Protein AF-0000000077139529 (afdb_homodimer)

Nearest PDB structures (foldseek):
  5y2v-assembly1_C  TM=6.000E-01  e=9.049E-25  Synechocystis sp. PCC 6803 substr. Kazusa
  7d98-assembly1_P  TM=5.639E-01  e=6.437E-24  Cupriavidus necator
  3k1m-assembly1_B  TM=5.735E-01  e=4.579E-23  Acinetobacter baylyi ADP1
  7d98-assembly1_B  TM=5.880E-01  e=3.258E-22  Cupriavidus necator
  7d98-assembly1_A  TM=5.835E-01  e=2.228E-22  Cupriavidus necator

Radius of gyration: 29.94 Å; Cα contacts (8 Å, |Δi|>4): 1008; chains: 2; bounding box: 61×100×59 Å

Secondary structure (DSSP, 8-state):
--HHHHHHHHHHHHHSSHHHHHHHHT--HHHHHHHHHHHHHHHTS--EE-SSSS-EE-HHHHHHHHHHHHHHHHHHHHHHHHS------EEEEEEE-HHHHHHTHHHHHHHHHHH-TTEEEEEEE--HHHHHHHHHTTSSSEEEEESP---TTEEEEEEEEEEEEEEEETT-GGGGSSSB-HHHHHTSEEEEE-TT-HHHHHHHHHHHHH-TT---EEEEEESSHHHHHHHHHTTS-BEEEEGGG--TTEEE--BTT--EEEEEEEEEETT--HHHHHHHHHHHHHHHHHHHHHHHHHH-/--HHHHHHHHHHHHHSSHHHHHHHHT--HHHHHHHHHHHHHHHTS--EE-SSSS-EE-HHHHHHHHHHHHHHHHHHHHHHHHSS-----EEEEEEE-HHHHHHTHHHHHHHHHHH-TTEEEEEEE--HHHHHHHHHTTSSSEEEEESP---TTEEEEEEEEEEEEEEEETT-GGGGSSSB-HHHHHTSEEEEE-TT-HHHHHHHHHHHHH-TT---EEEEEESSHHHHHHHHHTTS-EEEEEGGG--TTEEE--BTT--EEEEEEEEEETT--HHHHHHHHHHHHHHHHHHHHHHHHHH-

Foldseek 3Di:
DDLVLLVLLLLLQVVFHLCVSCVVVVHDSVVSVVSQVVVCVVVVHRQWDDPDPGIDGDPVVVVVNVVSVVVNLVVCVVCCVPVPVPQLADEFEEEEEQCCVPQNVVQLVVVLCVVRVRYHYHYDYDFQVVQVVCQVVVVGFKYKHWDDDDDPQKDKAFFDKWWKFKKAFPPACQVVDPAHDPVNQQPKEEAEEAPRHPQRVQVVVVNCVVPVPRDHNYPHYHHHPVVSVVCRLVVVTIYMDIPRSDDDRMDGDDHPPDTGMITMIMMHGPPDDCSSVVVRSSSNSSSVVVVVVVVVVVVD/DDLVLLVLLLLLQVVFHLCVSCVVVVHDSVVSVVSQVVVCVVVVHRQWDDPDPGIDGDPVVVVVNVVSVVVNLVVCVVCCVPVPVPQLADEFEEEEEQCCVPQNVVQLVVVLCVVRVRYHYHYDYDFQVVQVVCQVVVVGFKYKHWDDDDDPQKDKAFFDKWWKFKKAFPPACQVVDPAHDPVNQQVKEEAEEAPRHPQRVQVVVVNCVVPVPRDHNYPHYHHHPVVSVVCRLVVVTIYMDIPRSDDDRMDGDDHPPDTGMITMIMMHGPPDDCSSVVVRSSSNVSSVVVVVVVVVVVVD

Sequence (600 aa):
MEFRQIVYFLEIANTGTFQKAATQLGLTQPALSRQIFLLEKELGVIVLERGGRSVRLTHEGEKFYQYSIRMKELWEEIQNGFAKENELKGNFSISAGGTVSAWILPQILKEILTKRKGLSLSVREGDASETKNSVLKGEVDLGILTGPIAEPSLNVIEFLSDQIYPVATKDHPIFLKKKIRIEDLKKQSVVFFHPGSALRKAVEKKIKSFSKEFGPNITMELRSVESVIKSLEAGLGIGFLSKYSMNQKLQKINFEDWNVERKFYLCYRKKSGPGLTMLAEEILRSTELWKSKKENSSLSMEFRQIVYFLEIANTGTFQKAATQLGLTQPALSRQIFLLEKELGVIVLERGGRSVRLTHEGEKFYQYSIRMKELWEEIQNGFAKENELKGNFSISAGGTVSAWILPQILKEILTKRKGLSLSVREGDASETKNSVLKGEVDLGILTGPIAEPSLNVIEFLSDQIYPVATKDHPIFLKKKIRIEDLKKQSVVFFHPGSALRKAVEKKIKSFSKEFGPNITMELRSVESVIKSLEAGLGIGFLSKYSMNQKLQKINFEDWNVERKFYLCYRKKSGPGLTMLAEEILRSTELWKSKKENSSLS

Structure (mmCIF, N/CA/C/O backbone):
data_AF-0000000077139529-model_v1
#
loop_
_entity.id
_entity.type
_entity.pdbx_description
1 polymer 'Putative transcriptional regulator, LysR family'
#
loop_
_atom_site.group_PDB
_atom_site.id
_atom_site.type_symbol
_atom_site.label_atom_id
_atom_site.label_alt_id
_atom_site.label_comp_id
_atom_site.label_asym_id
_atom_site.label_entity_id
_atom_site.label_seq_id
_atom_site.pdbx_PDB_ins_code
_atom_site.Cartn_x
_atom_site.Cartn_y
_atom_site.Cartn_z
_atom_site.occupancy
_atom_site.B_iso_or_equiv
_atom_site.auth_seq_id
_atom_site.auth_comp_id
_atom_site.auth_asym_id
_atom_site.auth_atom_id
_atom_site.pdbx_PDB_model_num
ATOM 1 N N . MET A 1 1 ? 6.742 40.188 27.344 1 61.09 1 MET A N 1
ATOM 2 C CA . MET A 1 1 ? 6.754 39.594 26.016 1 61.09 1 MET A CA 1
ATOM 3 C C . MET A 1 1 ? 5.34 39.469 25.453 1 61.09 1 MET A C 1
ATOM 5 O O . MET A 1 1 ? 4.418 39.094 26.172 1 61.09 1 MET A O 1
ATOM 9 N N . GLU A 1 2 ? 5.109 40.094 24.328 1 71.38 2 GLU A N 1
ATOM 10 C CA . GLU A 1 2 ? 3.82 40.062 23.641 1 71.38 2 GLU A CA 1
ATOM 11 C C . GLU A 1 2 ? 3.816 39.062 22.516 1 71.38 2 GLU A C 1
ATOM 13 O O . GLU A 1 2 ? 4.828 38.875 21.844 1 71.38 2 GLU A O 1
ATOM 18 N N . PHE A 1 3 ? 2.68 38.438 22.359 1 75 3 PHE A N 1
ATOM 19 C CA . PHE A 1 3 ? 2.566 37.375 21.359 1 75 3 PHE A CA 1
ATOM 20 C C . PHE A 1 3 ? 2.928 37.906 19.969 1 75 3 PHE A C 1
ATOM 22 O O . PHE A 1 3 ? 3.529 37.188 19.172 1 75 3 PHE A O 1
ATOM 29 N N . ARG A 1 4 ? 2.57 39.125 19.656 1 79.19 4 ARG A N 1
ATOM 30 C CA . ARG A 1 4 ? 2.887 39.688 18.344 1 79.19 4 ARG A CA 1
ATOM 31 C C . ARG A 1 4 ? 4.391 39.656 18.094 1 79.19 4 ARG A C 1
ATOM 33 O O . ARG A 1 4 ? 4.836 39.531 16.953 1 79.19 4 ARG A O 1
ATOM 40 N N . GLN A 1 5 ? 5.195 39.812 19.125 1 83.5 5 GLN A N 1
ATOM 41 C CA . GLN A 1 5 ? 6.648 39.812 18.984 1 83.5 5 GLN A CA 1
ATOM 42 C C . GLN A 1 5 ? 7.172 38.469 18.562 1 83.5 5 GLN A C 1
ATOM 44 O O . GLN A 1 5 ? 8.156 38.375 17.828 1 83.5 5 GLN A O 1
ATOM 49 N N . ILE A 1 6 ? 6.527 37.438 19.047 1 83.56 6 ILE A N 1
ATOM 50 C CA . ILE A 1 6 ? 6.859 36.062 18.641 1 83.56 6 ILE A CA 1
ATOM 51 C C . ILE A 1 6 ? 6.609 35.906 17.141 1 83.56 6 ILE A C 1
ATOM 53 O O . ILE A 1 6 ? 7.441 35.344 16.422 1 83.56 6 ILE A O 1
ATOM 57 N N . VAL A 1 7 ? 5.523 36.406 16.688 1 83.94 7 VAL A N 1
ATOM 58 C CA . VAL A 1 7 ? 5.156 36.344 15.273 1 83.94 7 VAL A CA 1
ATOM 59 C C . VAL A 1 7 ? 6.16 37.156 14.445 1 83.94 7 VAL A C 1
ATOM 61 O O . VAL A 1 7 ? 6.586 36.688 13.375 1 83.94 7 VAL A O 1
ATOM 64 N N . TYR A 1 8 ? 6.527 38.312 14.906 1 88.25 8 TYR A N 1
ATOM 65 C CA . TYR A 1 8 ? 7.508 39.156 14.227 1 88.25 8 TYR A CA 1
ATOM 66 C C . TYR A 1 8 ? 8.844 38.438 14.094 1 88.25 8 TYR A C 1
ATOM 68 O O . TYR A 1 8 ? 9.453 38.438 13.023 1 88.25 8 TYR A O 1
ATOM 76 N N . PHE A 1 9 ? 9.266 37.844 15.203 1 91 9 PHE A N 1
ATOM 77 C CA . PHE A 1 9 ? 10.516 37.094 15.234 1 91 9 PHE A CA 1
ATOM 78 C C . PHE A 1 9 ? 10.5 35.969 14.211 1 91 9 PHE A C 1
ATOM 80 O O . PHE A 1 9 ? 11.445 35.812 13.438 1 91 9 PHE A O 1
ATOM 87 N N . LEU A 1 10 ? 9.43 35.25 14.234 1 88.25 10 LEU A N 1
ATOM 88 C CA . LEU A 1 10 ? 9.305 34.125 13.32 1 88.25 10 LEU A CA 1
ATOM 89 C C . LEU A 1 10 ? 9.312 34.594 11.867 1 88.25 10 LEU A C 1
ATOM 91 O O . LEU A 1 10 ? 9.914 33.938 11.008 1 88.25 10 LEU A O 1
ATOM 95 N N . GLU A 1 11 ? 8.664 35.625 11.523 1 87.06 11 GLU A N 1
ATOM 96 C CA . GLU A 1 11 ? 8.617 36.188 10.164 1 87.06 11 GLU A CA 1
ATOM 97 C C . GLU A 1 11 ? 10 36.625 9.695 1 87.06 11 GLU A C 1
ATOM 99 O O . GLU A 1 11 ? 10.383 36.375 8.547 1 87.06 11 GLU A O 1
ATOM 104 N N . ILE A 1 12 ? 10.711 37.156 10.555 1 91.38 12 ILE A N 1
ATOM 105 C CA . ILE A 1 12 ? 12.062 37.594 10.219 1 91.38 12 ILE A CA 1
ATOM 106 C C . ILE A 1 12 ? 12.938 36.344 9.961 1 91.38 12 ILE A C 1
ATOM 108 O O . ILE A 1 12 ? 13.703 36.312 9 1 91.38 12 ILE A O 1
ATOM 112 N N . ALA A 1 13 ? 12.734 35.406 10.812 1 88.19 13 ALA A N 1
ATOM 113 C CA . ALA A 1 13 ? 13.508 34.156 10.656 1 88.19 13 ALA A CA 1
ATOM 114 C C . ALA A 1 13 ? 13.195 33.469 9.336 1 88.19 13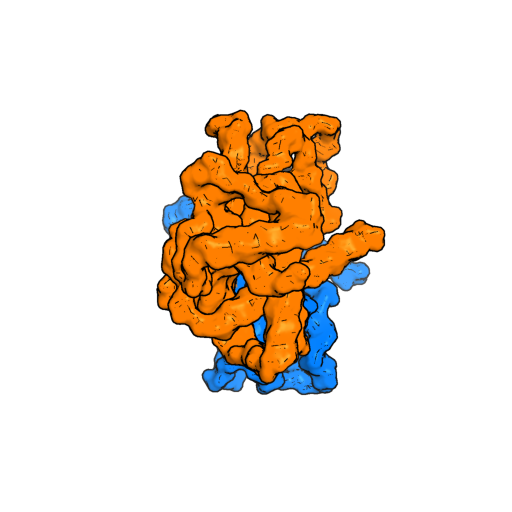 ALA A C 1
ATOM 116 O O . ALA A 1 13 ? 14.086 32.938 8.688 1 88.19 13 ALA A O 1
ATOM 117 N N . ASN A 1 14 ? 12.016 33.594 8.977 1 84.12 14 ASN A N 1
ATOM 118 C CA . ASN A 1 14 ? 11.531 32.906 7.773 1 84.12 14 ASN A CA 1
ATOM 119 C C . ASN A 1 14 ? 11.953 33.688 6.516 1 84.12 14 ASN A C 1
ATOM 121 O O . ASN A 1 14 ? 12.336 33.062 5.516 1 84.12 14 ASN A O 1
ATOM 125 N N . THR A 1 15 ? 11.867 34.938 6.539 1 83.69 15 THR A N 1
ATOM 126 C CA . THR A 1 15 ? 12.117 35.781 5.367 1 83.69 15 THR A CA 1
ATOM 127 C C . THR A 1 15 ? 13.602 36.094 5.238 1 83.69 15 THR A C 1
ATOM 129 O O . THR A 1 15 ? 14.078 36.438 4.152 1 83.69 15 THR A O 1
ATOM 132 N N . GLY A 1 16 ? 14.203 36.094 6.355 1 87.69 16 GLY A N 1
ATOM 133 C CA . GLY A 1 16 ? 15.648 36.25 6.359 1 87.69 16 GLY A CA 1
ATOM 134 C C . GLY A 1 16 ? 16.078 37.719 6.43 1 87.69 16 GLY A C 1
ATOM 135 O O . GLY A 1 16 ? 17.266 38 6.535 1 87.69 16 GLY A O 1
ATOM 136 N N . THR A 1 17 ? 15.148 38.688 6.184 1 88.62 17 THR A N 1
ATOM 137 C CA . THR A 1 17 ? 15.492 40.094 6.293 1 88.62 17 THR A CA 1
ATOM 138 C C . THR A 1 17 ? 14.406 40.875 7.035 1 88.62 17 THR A C 1
ATOM 140 O O . THR A 1 17 ? 13.234 40.469 6.996 1 88.62 17 THR A O 1
ATOM 143 N N . PHE A 1 18 ? 14.781 41.969 7.707 1 90.88 18 PHE A N 1
ATOM 144 C CA . PHE A 1 18 ? 13.836 42.812 8.422 1 90.88 18 PHE A CA 1
ATOM 145 C C . PHE A 1 18 ? 12.891 43.5 7.445 1 90.88 18 PHE A C 1
ATOM 147 O O . PHE A 1 18 ? 11.703 43.656 7.719 1 90.88 18 PHE A O 1
ATOM 154 N N . GLN A 1 19 ? 13.492 43.875 6.297 1 89.25 19 GLN A N 1
ATOM 155 C CA . GLN A 1 19 ? 12.695 44.625 5.32 1 89.25 19 GLN A CA 1
ATOM 156 C C . GLN A 1 19 ? 11.562 43.75 4.77 1 89.25 19 GLN A C 1
ATOM 158 O O . GLN A 1 19 ? 10.414 44.188 4.727 1 89.25 19 GLN A O 1
ATOM 163 N N . LYS A 1 20 ? 11.883 42.625 4.395 1 88.62 20 LYS A N 1
ATOM 164 C CA . LYS A 1 20 ? 10.883 41.719 3.834 1 88.62 20 LYS A CA 1
ATOM 165 C C . LYS A 1 20 ? 9.844 41.344 4.879 1 88.62 20 LYS A C 1
ATOM 167 O O . LYS A 1 20 ? 8.648 41.312 4.582 1 88.62 20 LYS A O 1
ATOM 172 N N . ALA A 1 21 ? 10.32 41.062 6.012 1 90.31 21 ALA A N 1
ATOM 173 C CA . ALA A 1 21 ? 9.406 40.719 7.098 1 90.31 21 ALA A CA 1
ATOM 174 C C . ALA A 1 21 ? 8.461 41.875 7.414 1 90.31 21 ALA A C 1
ATOM 176 O O . ALA A 1 21 ? 7.258 41.656 7.594 1 90.31 21 ALA A O 1
ATOM 177 N N . ALA A 1 22 ? 8.961 43.031 7.453 1 91.44 22 ALA A N 1
ATOM 178 C CA . ALA A 1 22 ? 8.148 44.188 7.742 1 91.44 22 ALA A CA 1
ATOM 179 C C . ALA A 1 22 ? 7.07 44.406 6.684 1 91.44 22 ALA A C 1
ATOM 181 O O . ALA A 1 22 ? 5.906 44.656 7.008 1 91.44 22 ALA A O 1
ATOM 182 N N . THR A 1 23 ? 7.48 44.188 5.477 1 84.06 23 THR A N 1
ATOM 183 C CA . THR A 1 23 ? 6.543 44.344 4.367 1 84.06 23 THR A CA 1
ATOM 184 C C . THR A 1 23 ? 5.43 43.281 4.477 1 84.06 23 THR A C 1
ATOM 186 O O . THR A 1 23 ? 4.25 43.625 4.336 1 84.06 23 THR A O 1
ATOM 189 N N . GLN A 1 24 ? 5.793 42.156 4.902 1 83.31 24 GLN A N 1
ATOM 190 C CA . GLN A 1 24 ? 4.832 41.062 4.984 1 83.31 24 GLN A CA 1
ATOM 191 C C . GLN A 1 24 ? 3.879 41.25 6.164 1 83.31 24 GLN A C 1
ATOM 193 O O . GLN A 1 24 ? 2.711 40.875 6.09 1 83.31 24 GLN A O 1
ATOM 198 N N . LEU A 1 25 ? 4.32 41.906 7.074 1 82.75 25 LEU A N 1
ATOM 199 C CA . LEU A 1 25 ? 3.559 42.062 8.305 1 82.75 25 LEU A CA 1
ATOM 200 C C . LEU A 1 25 ? 2.812 43.406 8.305 1 82.75 25 LEU A C 1
ATOM 202 O O . LEU A 1 25 ? 2.039 43.688 9.219 1 82.75 25 LEU A O 1
ATOM 206 N N . GLY A 1 26 ? 3.074 44.219 7.262 1 85.06 26 GLY A N 1
ATOM 207 C CA . GLY A 1 26 ? 2.438 45.5 7.168 1 85.06 26 GLY A CA 1
ATOM 208 C C . GLY A 1 26 ? 2.979 46.5 8.172 1 85.06 26 GLY A C 1
ATOM 209 O O . GLY A 1 26 ? 2.232 47.344 8.688 1 85.06 26 GLY A O 1
ATOM 210 N N . LEU A 1 27 ? 4.172 46.312 8.453 1 87.44 27 LEU A N 1
ATOM 211 C CA . LEU A 1 27 ? 4.832 47.188 9.406 1 87.44 27 LEU A CA 1
ATOM 212 C C . LEU A 1 27 ? 5.992 47.938 8.75 1 87.44 27 LEU A C 1
ATOM 214 O O . LEU A 1 27 ? 6.457 47.531 7.68 1 87.44 27 LEU A O 1
ATOM 218 N N . THR A 1 28 ? 6.375 49.094 9.328 1 87.19 28 THR A N 1
ATOM 219 C CA . THR A 1 28 ? 7.633 49.719 8.945 1 87.19 28 THR A CA 1
ATOM 220 C C . THR A 1 28 ? 8.82 48.969 9.562 1 87.19 28 THR A C 1
ATOM 222 O O . THR A 1 28 ? 8.688 48.375 10.633 1 87.19 28 THR A O 1
ATOM 225 N N . GLN A 1 29 ? 9.844 48.969 8.828 1 89.69 29 GLN A N 1
ATOM 226 C CA . GLN A 1 29 ? 11.031 48.25 9.289 1 89.69 29 GLN A CA 1
ATOM 227 C C . GLN A 1 29 ? 11.484 48.781 10.648 1 89.69 29 GLN A C 1
ATOM 229 O O . GLN A 1 29 ? 11.828 48 11.539 1 89.69 29 GLN A O 1
ATOM 234 N N . PRO A 1 30 ? 11.5 50.156 10.984 1 91 30 PRO A N 1
ATOM 235 C CA . PRO A 1 30 ? 11.898 50.625 12.32 1 91 30 PRO A CA 1
ATOM 236 C C . PRO A 1 30 ? 10.969 50.094 13.422 1 91 30 PRO A C 1
ATOM 238 O O . PRO A 1 30 ? 11.438 49.75 14.508 1 91 30 PRO A O 1
ATOM 241 N N . ALA A 1 31 ? 9.68 50 13.102 1 87.12 31 ALA A N 1
ATOM 242 C CA . ALA A 1 31 ? 8.711 49.5 14.07 1 87.12 31 ALA A CA 1
ATOM 243 C C . ALA A 1 31 ? 8.977 48.031 14.391 1 87.12 31 ALA A C 1
ATOM 245 O O . ALA A 1 31 ? 8.953 47.625 15.555 1 87.12 31 ALA A O 1
ATOM 246 N N . LEU A 1 32 ? 9.289 47.312 13.375 1 92.38 32 LEU A N 1
ATOM 247 C CA . LEU A 1 32 ? 9.586 45.875 13.555 1 92.38 32 LEU A CA 1
ATOM 248 C C . LEU A 1 32 ? 10.883 45.688 14.328 1 92.38 32 LEU A C 1
ATOM 250 O O . LEU A 1 32 ? 10.961 44.875 15.234 1 92.38 32 LEU A O 1
ATOM 254 N N . SER A 1 33 ? 11.836 46.469 14.023 1 90.44 33 SER A N 1
ATOM 255 C CA . SER A 1 33 ? 13.133 46.406 14.695 1 90.44 33 SER A CA 1
ATOM 256 C C . SER A 1 33 ? 13 46.719 16.172 1 90.44 33 SER A C 1
ATOM 258 O O . SER A 1 33 ? 13.617 46.062 17.016 1 90.44 33 SER A O 1
ATOM 260 N N . ARG A 1 34 ? 12.188 47.719 16.453 1 90.31 34 ARG A N 1
ATOM 261 C CA . ARG A 1 34 ? 11.961 48.094 17.844 1 90.31 34 ARG A CA 1
ATOM 262 C C . ARG A 1 34 ? 11.305 46.969 18.625 1 90.31 34 ARG A C 1
ATOM 264 O O . ARG A 1 34 ? 11.672 46.688 19.766 1 90.31 34 ARG A O 1
ATOM 271 N N . GLN A 1 35 ? 10.367 46.312 18 1 89.19 35 GLN A N 1
ATOM 272 C CA . GLN A 1 35 ? 9.664 45.219 18.656 1 89.19 35 GLN A CA 1
ATOM 273 C C . GLN A 1 35 ? 10.609 44.062 18.969 1 89.19 35 GLN A C 1
ATOM 275 O O . GLN A 1 35 ? 10.523 43.469 20.031 1 89.19 35 GLN A O 1
ATOM 280 N N . ILE A 1 36 ? 11.508 43.844 18.078 1 92 36 ILE A N 1
ATOM 281 C CA . ILE A 1 36 ? 12.477 42.781 18.266 1 92 36 ILE A CA 1
ATOM 282 C C . ILE A 1 36 ? 13.469 43.156 19.359 1 92 36 ILE A C 1
ATOM 284 O O . ILE A 1 36 ? 13.844 42.344 20.188 1 92 36 ILE A O 1
ATOM 288 N N . PHE A 1 37 ? 13.836 44.375 19.375 1 90.38 37 PHE A N 1
ATOM 289 C CA . PHE A 1 37 ? 14.719 44.906 20.422 1 90.38 37 PHE A CA 1
ATOM 290 C C . PHE A 1 37 ? 14.086 44.719 21.797 1 90.38 37 PHE A C 1
ATOM 292 O O . PHE A 1 37 ? 14.742 44.281 22.734 1 90.38 37 PHE A O 1
ATOM 299 N N . LEU A 1 38 ? 12.836 45.094 21.875 1 83.94 38 LEU A N 1
ATOM 300 C CA . LEU A 1 38 ? 12.117 44.969 23.141 1 83.94 38 LEU A CA 1
ATOM 301 C C . LEU A 1 38 ? 12.023 43.5 23.547 1 83.94 38 LEU A C 1
ATOM 303 O O . LEU A 1 38 ? 12.156 43.156 24.734 1 83.94 38 LEU A O 1
ATOM 307 N N . LEU A 1 39 ? 11.789 42.656 22.594 1 87.94 39 LEU A N 1
ATOM 308 C CA . LEU A 1 39 ? 11.734 41.219 22.844 1 87.94 39 LEU A CA 1
ATOM 309 C C . LEU A 1 39 ? 13.062 40.688 23.391 1 87.94 39 LEU A C 1
ATOM 311 O O . LEU A 1 39 ? 13.094 39.969 24.391 1 87.94 39 LEU A O 1
ATOM 315 N N . GLU A 1 40 ? 14.148 41.094 22.812 1 90.62 40 GLU A N 1
ATOM 316 C CA . GLU A 1 40 ? 15.484 40.688 23.234 1 90.62 40 GLU A CA 1
ATOM 317 C C . GLU A 1 40 ? 15.836 41.219 24.609 1 90.62 40 GLU A C 1
ATOM 319 O O . GLU A 1 40 ? 16.453 40.531 25.422 1 90.62 40 GLU A O 1
ATOM 324 N N . LYS A 1 41 ? 15.414 42.438 24.859 1 87.56 41 LYS A N 1
ATOM 325 C CA . LYS A 1 41 ? 15.641 43.031 26.172 1 87.56 41 LYS A CA 1
ATOM 326 C C . LYS A 1 41 ? 14.922 42.281 27.266 1 87.56 41 LYS A C 1
ATOM 328 O O . LYS A 1 41 ? 15.492 42.031 28.344 1 87.56 41 LYS A O 1
ATOM 333 N N . GLU A 1 42 ? 13.695 41.875 26.969 1 82.5 42 GLU A N 1
ATOM 334 C CA . GLU A 1 42 ? 12.914 41.125 27.953 1 82.5 42 GLU A CA 1
ATOM 335 C C . GLU A 1 42 ? 13.5 39.75 28.188 1 82.5 42 GLU A C 1
ATOM 337 O O . GLU A 1 42 ? 13.539 39.281 29.328 1 82.5 42 GLU A O 1
ATOM 342 N N . LEU A 1 43 ? 13.977 39.125 27.094 1 83.62 43 LEU A N 1
ATOM 343 C CA . LEU A 1 43 ? 14.547 37.812 27.156 1 83.62 43 LEU A CA 1
ATOM 344 C C . LEU A 1 43 ? 15.945 37.844 27.75 1 83.62 43 LEU A C 1
ATOM 346 O O . LEU A 1 43 ? 16.438 36.812 28.266 1 83.62 43 LEU A O 1
ATOM 350 N N . GLY A 1 44 ? 16.547 38.969 27.688 1 86.88 44 GLY A N 1
ATOM 351 C CA . GLY A 1 44 ? 17.891 39.156 28.203 1 86.88 44 GLY A CA 1
ATOM 352 C C . GLY A 1 44 ? 18.953 38.562 27.297 1 86.88 44 GLY A C 1
ATOM 353 O O . GLY A 1 44 ? 20.109 38.344 27.719 1 86.88 44 GLY A O 1
ATOM 354 N N . VAL A 1 45 ? 18.562 38.094 26.125 1 87.5 45 VAL A N 1
ATOM 355 C CA . VAL A 1 45 ? 19.484 37.531 25.156 1 87.5 45 VAL A CA 1
ATOM 356 C C . VAL A 1 45 ? 19.188 38.094 23.766 1 87.5 45 VAL A C 1
ATOM 358 O O . VAL A 1 45 ? 18.078 38.594 23.516 1 87.5 45 VAL A O 1
ATOM 361 N N . ILE A 1 46 ? 20.203 38.094 22.922 1 90 46 ILE A N 1
ATOM 362 C CA . ILE A 1 46 ? 20.047 38.438 21.516 1 90 46 ILE A CA 1
ATOM 363 C C . ILE A 1 46 ? 19.672 37.188 20.703 1 90 46 ILE A C 1
ATOM 365 O O . ILE A 1 46 ? 20.312 36.156 20.812 1 90 46 ILE A O 1
ATOM 369 N N . VAL A 1 47 ? 18.531 37.375 19.984 1 92.31 47 VAL A N 1
ATOM 370 C CA . VAL A 1 47 ? 18.031 36.188 19.297 1 92.31 47 VAL A CA 1
ATOM 371 C C . VAL A 1 47 ? 18.312 36.312 17.797 1 92.31 47 VAL A C 1
ATOM 373 O O . VAL A 1 47 ? 18.281 35.312 17.062 1 92.31 47 VAL A O 1
ATOM 376 N N . LEU A 1 48 ? 18.641 37.438 17.188 1 91.5 48 LEU A N 1
ATOM 377 C CA . LEU A 1 48 ? 18.906 37.656 15.766 1 91.5 48 LEU A CA 1
ATOM 378 C C . LEU A 1 48 ? 20.266 38.344 15.578 1 91.5 48 LEU A C 1
ATOM 380 O O . LEU A 1 48 ? 20.578 39.312 16.281 1 91.5 48 LEU A O 1
ATOM 384 N N . GLU A 1 49 ? 21.109 37.75 14.75 1 87.25 49 GLU A N 1
ATOM 385 C CA . GLU A 1 49 ? 22.359 38.406 14.344 1 87.25 49 GLU A CA 1
ATOM 386 C C . GLU A 1 49 ? 22.125 39.344 13.164 1 87.25 49 GLU A C 1
ATOM 388 O O . GLU A 1 49 ? 21.641 38.938 12.117 1 87.25 49 GLU A O 1
ATOM 393 N N . ARG A 1 50 ? 22.328 40.656 13.188 1 78.94 50 ARG A N 1
ATOM 394 C CA . ARG A 1 50 ? 21.969 41.688 12.219 1 78.94 50 ARG A CA 1
ATOM 395 C C . ARG A 1 50 ? 23.172 42.094 11.375 1 78.94 50 ARG A C 1
ATOM 397 O O . ARG A 1 50 ? 23.047 42.906 10.453 1 78.94 50 ARG A O 1
ATOM 404 N N . GLY A 1 51 ? 24.328 41.5 11.242 1 68.94 51 GLY A N 1
ATOM 405 C CA . GLY A 1 51 ? 25.562 42.062 10.727 1 68.94 51 GLY A CA 1
ATOM 406 C C . GLY A 1 51 ? 25.594 42.156 9.211 1 68.94 51 GLY A C 1
ATOM 407 O O . GLY A 1 51 ? 26.406 42.875 8.641 1 68.94 51 GLY A O 1
ATOM 408 N N . GLY A 1 52 ? 24.688 41.5 8.328 1 62.31 52 GLY A N 1
ATOM 409 C CA . GLY A 1 52 ? 24.797 41.531 6.879 1 62.31 52 GLY A CA 1
ATOM 410 C C . GLY A 1 52 ? 23.453 41.688 6.184 1 62.31 52 GLY A C 1
ATOM 411 O O . GLY A 1 52 ? 22.516 42.25 6.766 1 62.31 52 GLY A O 1
ATOM 412 N N . ARG A 1 53 ? 23.344 41.375 4.863 1 66 53 ARG A N 1
ATOM 413 C CA . ARG A 1 53 ? 22.172 41.5 3.998 1 66 53 ARG A CA 1
ATOM 414 C C . ARG A 1 53 ? 21.062 40.562 4.465 1 66 53 ARG A C 1
ATOM 416 O O . ARG A 1 53 ? 19.906 40.719 4.062 1 66 53 ARG A O 1
ATOM 423 N N . SER A 1 54 ? 21.438 39.625 5.34 1 78.94 54 SER A N 1
ATOM 424 C CA . SER A 1 54 ? 20.453 38.656 5.789 1 78.94 54 SER A CA 1
ATOM 425 C C . SER A 1 54 ? 20.5 38.5 7.305 1 78.94 54 SER A C 1
ATOM 427 O O . SER A 1 54 ? 21.516 38.75 7.934 1 78.94 54 SER A O 1
ATOM 429 N N . VAL A 1 55 ? 19.438 38.281 7.922 1 85.94 55 VAL A N 1
ATOM 430 C CA . VAL A 1 55 ? 19.312 38.031 9.359 1 85.94 55 VAL A CA 1
ATOM 431 C C . VAL A 1 55 ? 19.469 36.531 9.641 1 85.94 55 VAL A C 1
ATOM 433 O O . VAL A 1 55 ? 18.891 35.719 8.945 1 85.94 55 VAL A O 1
ATOM 436 N N . ARG A 1 56 ? 20.391 36.25 10.648 1 86.56 56 ARG A N 1
ATOM 437 C CA . ARG A 1 56 ? 20.578 34.875 11.078 1 86.56 56 ARG A CA 1
ATOM 438 C C . ARG A 1 56 ? 20.203 34.688 12.547 1 86.56 56 ARG A C 1
ATOM 440 O O . ARG A 1 56 ? 20.312 35.625 13.336 1 86.56 56 ARG A O 1
ATOM 447 N N . LEU A 1 57 ? 19.75 33.531 12.875 1 89.44 57 LEU A N 1
ATOM 448 C CA . LEU A 1 57 ? 19.438 33.219 14.266 1 89.44 57 LEU A CA 1
ATOM 449 C C . LEU A 1 57 ? 20.703 33 15.078 1 89.44 57 LEU A C 1
ATOM 451 O O . LEU A 1 57 ? 21.672 32.406 14.586 1 89.44 57 LEU A O 1
ATOM 455 N N . THR A 1 58 ? 20.828 33.562 16.344 1 89.25 58 THR A N 1
ATOM 456 C CA . THR A 1 58 ? 21.859 33.188 17.312 1 89.25 58 THR A CA 1
ATOM 457 C C . THR A 1 58 ? 21.578 31.797 17.875 1 89.25 58 THR A C 1
ATOM 459 O O . THR A 1 58 ? 20.562 31.172 17.547 1 89.25 58 THR A O 1
ATOM 462 N N . HIS A 1 59 ? 22.516 31.328 18.641 1 86.06 59 HIS A N 1
ATOM 463 C CA . HIS A 1 59 ? 22.281 30.062 19.328 1 86.06 59 HIS A CA 1
ATOM 464 C C . HIS A 1 59 ? 21.031 30.125 20.188 1 86.06 59 HIS A C 1
ATOM 466 O O . HIS A 1 59 ? 20.203 29.203 20.156 1 86.06 59 HIS A O 1
ATOM 472 N N . GLU A 1 60 ? 20.922 31.172 20.922 1 84.75 60 GLU A N 1
ATOM 473 C CA . GLU A 1 60 ? 19.734 31.406 21.719 1 84.75 60 GLU A CA 1
ATOM 474 C C . GLU A 1 60 ? 18.5 31.625 20.844 1 84.75 60 GLU A C 1
ATOM 476 O O . GLU A 1 60 ? 17.391 31.281 21.219 1 84.75 60 GLU A O 1
ATOM 481 N N . GLY A 1 61 ? 18.781 32.188 19.672 1 89.19 61 GLY A N 1
ATOM 482 C CA . GLY A 1 61 ? 17.703 32.406 18.703 1 89.19 61 GLY A CA 1
ATOM 483 C C . GLY A 1 61 ? 17.109 31.109 18.188 1 89.19 61 GLY A C 1
ATOM 484 O O . GLY A 1 61 ? 15.898 31 18.016 1 89.19 61 GLY A O 1
ATOM 485 N N . GLU A 1 62 ? 17.922 30.141 18.031 1 84.19 62 GLU A N 1
ATOM 486 C CA . GLU A 1 62 ? 17.453 28.844 17.578 1 84.19 62 GLU A CA 1
ATOM 487 C C . GLU A 1 62 ? 16.562 28.172 18.625 1 84.19 62 GLU A C 1
ATOM 489 O O . GLU A 1 62 ? 15.539 27.578 18.281 1 84.19 62 GLU A O 1
ATOM 494 N N . LYS A 1 63 ? 17.031 28.312 19.844 1 80.75 63 LYS A N 1
ATOM 495 C CA . LYS A 1 63 ? 16.219 27.797 20.922 1 80.75 63 LYS A CA 1
ATOM 496 C C . LYS A 1 63 ? 14.875 28.516 21 1 80.75 63 LYS A C 1
ATOM 498 O O . LYS A 1 63 ? 13.828 27.875 21.109 1 80.75 63 LYS A O 1
ATOM 503 N N . PHE A 1 64 ? 14.984 29.828 20.969 1 84.38 64 PHE A N 1
ATOM 504 C CA . PHE A 1 64 ? 13.766 30.625 21.047 1 84.38 64 PHE A CA 1
ATOM 505 C C . PHE A 1 64 ? 12.867 30.359 19.844 1 84.38 64 PHE A C 1
ATOM 507 O O . PHE A 1 64 ? 11.641 30.344 19.969 1 84.38 64 PHE A O 1
ATOM 514 N N . TYR A 1 65 ? 13.531 30.078 18.703 1 83.12 65 TYR A N 1
ATOM 515 C CA . TYR A 1 65 ? 12.766 29.734 17.516 1 83.12 65 TYR A CA 1
ATOM 516 C C . TYR A 1 65 ? 11.898 28.5 17.75 1 83.12 65 TYR A C 1
ATOM 518 O O . TYR A 1 65 ? 10.703 28.516 17.438 1 83.12 65 TYR A O 1
ATOM 526 N N . GLN A 1 66 ? 12.406 27.594 18.391 1 78.44 66 GLN A N 1
ATOM 527 C CA . GLN A 1 66 ? 11.664 26.375 18.688 1 78.44 66 GLN A CA 1
ATOM 528 C C . GLN A 1 66 ? 10.516 26.656 19.672 1 78.44 66 GLN A C 1
ATOM 530 O O . GLN A 1 66 ? 9.398 26.172 19.469 1 78.44 66 GLN A O 1
ATOM 535 N N . TYR A 1 67 ? 10.859 27.422 20.656 1 76.81 67 TYR A N 1
ATOM 536 C CA . TYR A 1 67 ? 9.828 27.797 21.609 1 76.81 67 TYR A CA 1
ATOM 537 C C . TYR A 1 67 ? 8.766 28.672 20.938 1 76.81 67 TYR A C 1
ATOM 539 O O . TYR A 1 67 ? 7.578 28.531 21.234 1 76.81 67 TYR A O 1
ATOM 547 N N . SER A 1 68 ? 9.25 29.562 20.109 1 79.88 68 SER A N 1
ATOM 548 C CA . SER A 1 68 ? 8.336 30.5 19.453 1 79.88 68 SER A CA 1
ATOM 549 C C . SER A 1 68 ? 7.344 29.75 18.562 1 79.88 68 SER A C 1
ATOM 551 O O . SER A 1 68 ? 6.16 30.094 18.531 1 79.88 68 SER A O 1
ATOM 553 N N . ILE A 1 69 ? 7.836 28.766 17.969 1 77 69 ILE A N 1
ATOM 554 C CA . ILE A 1 69 ? 6.961 27.953 17.141 1 77 69 ILE A CA 1
ATOM 555 C C . ILE A 1 69 ? 5.891 27.297 18.016 1 77 69 ILE A C 1
ATOM 557 O O . ILE A 1 69 ? 4.703 27.328 17.672 1 77 69 ILE A O 1
ATOM 561 N N . ARG A 1 70 ? 6.227 26.812 19.125 1 71.12 70 ARG A N 1
ATOM 562 C CA . ARG A 1 70 ? 5.305 26.156 20.047 1 71.12 70 ARG A CA 1
ATOM 563 C C . ARG A 1 70 ? 4.312 27.156 20.641 1 71.12 70 ARG A C 1
ATOM 565 O O . ARG A 1 70 ? 3.127 26.859 20.781 1 71.12 70 ARG A O 1
ATOM 572 N N . MET A 1 71 ? 4.809 28.312 21.016 1 67.44 71 MET A N 1
ATOM 573 C CA . MET A 1 71 ? 3.959 29.359 21.578 1 67.44 71 MET A CA 1
ATOM 574 C C . MET A 1 71 ? 2.945 29.859 20.562 1 67.44 71 MET A C 1
ATOM 576 O O . MET A 1 71 ? 1.78 30.078 20.891 1 67.44 71 MET A O 1
ATOM 580 N N . LYS A 1 72 ? 3.438 30.094 19.438 1 70.81 72 LYS A N 1
ATOM 581 C CA . LYS A 1 72 ? 2.506 30.516 18.391 1 70.81 72 LYS A CA 1
ATOM 582 C C . LYS A 1 72 ? 1.417 29.469 18.172 1 70.81 72 LYS A C 1
ATOM 584 O O . LYS A 1 72 ? 0.24 29.812 18.047 1 70.81 72 LYS A O 1
ATOM 589 N N . GLU A 1 73 ? 1.814 28.297 18.328 1 63.75 73 GLU A N 1
ATOM 590 C CA . GLU A 1 73 ? 0.872 27.188 18.188 1 63.75 73 GLU A CA 1
ATOM 591 C C . GLU A 1 73 ? -0.142 27.188 19.328 1 63.75 73 GLU A C 1
ATOM 593 O O . GLU A 1 73 ? -1.34 27 19.094 1 63.75 73 GLU A O 1
ATOM 598 N N . LEU A 1 74 ? 0.337 27.422 20.484 1 57.97 74 LEU A N 1
ATOM 599 C CA . LEU A 1 74 ? -0.522 27.484 21.656 1 57.97 74 LEU A CA 1
ATOM 600 C C . LEU A 1 74 ? -1.452 28.688 21.594 1 57.97 74 LEU A C 1
ATOM 602 O O . LEU A 1 74 ? -2.631 28.594 21.938 1 57.97 74 LEU A O 1
ATOM 606 N N . TRP A 1 75 ? -0.967 29.844 21.266 1 58.69 75 TRP A N 1
ATOM 607 C CA . TRP A 1 75 ? -1.776 31.047 21.125 1 58.69 75 TRP A CA 1
ATOM 608 C C . TRP A 1 75 ? -2.861 30.859 20.078 1 58.69 75 TRP A C 1
ATOM 610 O O . TRP A 1 75 ? -4.012 31.266 20.281 1 58.69 75 TRP A O 1
ATOM 620 N N . GLU A 1 76 ? -2.418 30.344 19 1 58.66 76 GLU A N 1
ATOM 621 C CA . GLU A 1 76 ? -3.416 30.062 17.984 1 58.66 76 GLU A CA 1
ATOM 622 C C . GLU A 1 76 ? -4.477 29.078 18.484 1 58.66 76 GLU A C 1
ATOM 624 O O . GLU A 1 76 ? -5.664 29.25 18.203 1 58.66 76 GLU A O 1
ATOM 629 N N . GLU A 1 77 ? -4.004 28.234 19.281 1 53.56 77 GLU A N 1
ATOM 630 C CA . GLU A 1 77 ? -4.926 27.328 19.984 1 53.56 77 GLU A CA 1
ATOM 631 C C . GLU A 1 77 ? -5.867 28.109 20.891 1 53.56 77 GLU A C 1
ATOM 633 O O . GLU A 1 77 ? -7.066 27.828 20.953 1 53.56 77 GLU A O 1
ATOM 638 N N . ILE A 1 78 ? -5.379 29.031 21.703 1 46.22 78 ILE A N 1
ATOM 639 C CA . ILE A 1 78 ? -6.152 29.859 22.625 1 46.22 78 ILE A CA 1
ATOM 640 C C . ILE A 1 78 ? -7.109 30.75 21.828 1 46.22 78 ILE A C 1
ATOM 642 O O . ILE A 1 78 ? -8.297 30.844 22.156 1 46.22 78 ILE A O 1
ATOM 646 N N . GLN A 1 79 ? -6.527 31.516 20.906 1 46.53 79 GLN A N 1
ATOM 647 C CA . GLN A 1 79 ? -7.395 32.375 20.109 1 46.53 79 GLN A CA 1
ATOM 648 C C . GLN A 1 79 ? -8.516 31.578 19.453 1 46.53 79 GLN A C 1
ATOM 650 O O . GLN A 1 79 ? -9.664 32.031 19.406 1 46.53 79 GLN A O 1
ATOM 655 N N . ASN A 1 80 ? -7.965 30.562 18.891 1 45.81 80 ASN A N 1
ATOM 656 C CA . ASN A 1 80 ? -8.953 29.672 18.297 1 45.81 80 ASN A CA 1
ATOM 657 C C . ASN A 1 80 ? -9.891 29.078 19.344 1 45.81 80 ASN A C 1
ATOM 659 O O . ASN A 1 80 ? -11.055 28.781 19.047 1 45.81 80 ASN A O 1
ATOM 663 N N . GLY A 1 81 ? -9.359 28.984 20.5 1 41.16 81 GLY A N 1
ATOM 664 C CA . GLY A 1 81 ? -10.203 28.547 21.609 1 41.16 81 GLY A CA 1
ATOM 665 C C . GLY A 1 81 ? -11.203 29.594 22.031 1 41.16 81 GLY A C 1
ATOM 666 O O . GLY A 1 81 ? -12.32 29.266 22.422 1 41.16 81 GLY A O 1
ATOM 667 N N . PHE A 1 82 ? -10.734 30.906 22.391 1 38.44 82 PHE A N 1
ATOM 668 C CA . PHE A 1 82 ? -11.641 31.969 22.828 1 38.44 82 PHE A CA 1
ATOM 669 C C . PHE A 1 82 ? -12.289 32.656 21.625 1 38.44 82 PHE A C 1
ATOM 671 O O . PHE A 1 82 ? -13.172 33.5 21.781 1 38.44 82 PHE A O 1
ATOM 678 N N . ALA A 1 83 ? -11.516 33.062 20.547 1 41.09 83 ALA A N 1
ATOM 679 C CA . ALA A 1 83 ? -12.359 33.531 19.438 1 41.09 83 ALA A CA 1
ATOM 680 C C . ALA A 1 83 ? -13.656 32.719 19.375 1 41.09 83 ALA A C 1
ATOM 682 O O . ALA A 1 83 ? -13.703 31.578 19.812 1 41.09 83 ALA A O 1
ATOM 683 N N . LYS A 1 84 ? -14.688 33.312 19.281 1 38.62 84 LYS A N 1
ATOM 684 C CA . LYS A 1 84 ? -15.875 32.562 18.906 1 38.62 84 LYS A CA 1
ATOM 685 C C . LYS A 1 84 ? -15.508 31.297 18.109 1 38.62 84 LYS A C 1
ATOM 687 O O . LYS A 1 84 ? -14.633 31.344 17.25 1 38.62 84 LYS A O 1
ATOM 692 N N . GLU A 1 85 ? -15.43 30.031 18.5 1 42.62 85 GLU A N 1
ATOM 693 C CA . GLU A 1 85 ? -15.164 28.734 17.906 1 42.62 85 GLU A CA 1
ATOM 694 C C . GLU A 1 85 ? -15.258 28.797 16.375 1 42.62 85 GLU A C 1
ATOM 696 O O . GLU A 1 85 ? -16.344 28.734 15.812 1 42.62 85 GLU A O 1
ATOM 701 N N . ASN A 1 86 ? -14.797 29.797 15.773 1 46.78 86 ASN A N 1
ATOM 702 C CA . ASN A 1 86 ? -14.828 29.656 14.328 1 46.78 86 ASN A CA 1
ATOM 703 C C . ASN A 1 86 ? -14.6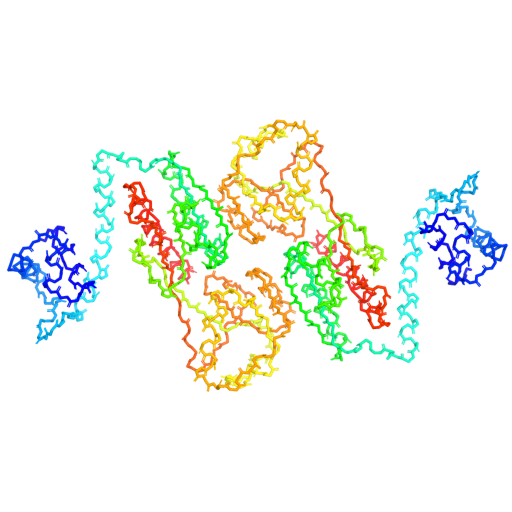56 28.219 13.883 1 46.78 86 ASN A C 1
ATOM 705 O O . ASN A 1 86 ? -13.578 27.641 14.031 1 46.78 86 ASN A O 1
ATOM 709 N N . GLU A 1 87 ? -15.461 27.453 14.312 1 61.34 87 GLU A N 1
ATOM 710 C CA . GLU A 1 87 ? -15.703 26.016 14.258 1 61.34 87 GLU A CA 1
ATOM 711 C C . GLU A 1 87 ? -15.266 25.422 12.922 1 61.34 87 GLU A C 1
ATOM 713 O O . GLU A 1 87 ? -15.727 25.859 11.867 1 61.34 87 GLU A O 1
ATOM 718 N N . LEU A 1 88 ? -13.789 25.172 12.977 1 75.88 88 LEU A N 1
ATOM 719 C CA . LEU A 1 88 ? -13.469 24.359 11.805 1 75.88 88 LEU A CA 1
ATOM 720 C C . LEU A 1 88 ? -14.57 23.344 11.539 1 75.88 88 LEU A C 1
ATOM 722 O O . LEU A 1 88 ? -14.742 22.391 12.305 1 75.88 88 LEU A O 1
ATOM 726 N N . LYS A 1 89 ? -15.43 23.844 10.727 1 76.25 89 LYS A N 1
ATOM 727 C CA . LYS A 1 89 ? -16.516 22.984 10.266 1 76.25 89 LYS A CA 1
ATOM 728 C C . LYS A 1 89 ? -16.531 22.875 8.742 1 76.25 89 LYS A C 1
ATOM 730 O O . LYS A 1 89 ? -15.844 23.641 8.062 1 76.25 89 LYS A O 1
ATOM 735 N N . GLY A 1 90 ? -17.125 21.922 8.32 1 83.31 90 GLY A N 1
ATOM 736 C CA . GLY A 1 90 ? -17.25 21.75 6.879 1 83.31 90 GLY A CA 1
ATOM 737 C C . GLY A 1 90 ? -16.594 20.484 6.367 1 83.31 90 GLY A C 1
ATOM 738 O O . GLY A 1 90 ? -16.266 19.594 7.148 1 83.31 90 GLY A O 1
ATOM 739 N N . ASN A 1 91 ? -16.609 20.438 5.023 1 87.19 91 ASN A N 1
ATOM 740 C CA . ASN A 1 91 ? -16.047 19.281 4.332 1 87.19 91 ASN A CA 1
ATOM 741 C C . ASN A 1 91 ? -14.789 19.656 3.551 1 87.19 91 ASN A C 1
ATOM 743 O O . ASN A 1 91 ? -14.789 20.609 2.779 1 87.19 91 ASN A O 1
ATOM 747 N N . PHE A 1 92 ? -13.711 19 3.938 1 92.88 92 PHE A N 1
ATOM 748 C CA . PHE A 1 92 ? -12.469 19.234 3.223 1 92.88 92 PHE A CA 1
ATOM 749 C C . PHE A 1 92 ? -11.898 17.938 2.68 1 92.88 92 PHE A C 1
ATOM 751 O O . PHE A 1 92 ? -12.062 16.875 3.291 1 92.88 92 PHE A O 1
ATOM 758 N N . SER A 1 93 ? -11.219 18.031 1.519 1 94.44 93 SER A N 1
ATOM 759 C CA . SER A 1 93 ? -10.578 16.875 0.902 1 94.44 93 SER A CA 1
ATOM 760 C C . SER A 1 93 ? -9.055 17 0.965 1 94.44 93 SER A C 1
ATOM 762 O O . SER A 1 93 ? -8.508 18.094 0.782 1 94.44 93 SER A O 1
ATOM 764 N N . ILE A 1 94 ? -8.453 15.812 1.304 1 96.75 94 ILE A N 1
ATOM 765 C CA . ILE A 1 94 ? -7.004 15.75 1.428 1 96.75 94 ILE A CA 1
ATOM 766 C C . ILE A 1 94 ? -6.449 14.695 0.471 1 96.75 94 ILE A C 1
ATOM 768 O O . ILE A 1 94 ? -7.012 13.609 0.344 1 96.75 94 ILE A O 1
ATOM 772 N N . SER A 1 95 ? -5.363 15.031 -0.233 1 97.06 95 SER A N 1
ATOM 773 C CA . SER A 1 95 ? -4.629 14.062 -1.038 1 97.06 95 SER A CA 1
ATOM 774 C C . SER A 1 95 ? -3.197 13.906 -0.537 1 97.06 95 SER A C 1
ATOM 776 O O . SER A 1 95 ? -2.545 14.883 -0.179 1 97.06 95 SER A O 1
ATOM 778 N N . ALA A 1 96 ? -2.771 12.656 -0.443 1 95.56 96 ALA A N 1
ATOM 779 C CA . ALA A 1 96 ? -1.422 12.391 0.048 1 95.56 96 ALA A CA 1
ATOM 780 C C . ALA A 1 96 ? -0.869 11.102 -0.547 1 95.56 96 ALA A C 1
ATOM 782 O O . ALA A 1 96 ? -1.621 10.281 -1.087 1 95.56 96 ALA A O 1
ATOM 783 N N . GLY A 1 97 ? 0.447 10.992 -0.429 1 93.12 97 GLY A N 1
ATOM 784 C CA . GLY A 1 97 ? 1.096 9.766 -0.87 1 93.12 97 GLY A CA 1
ATOM 785 C C . GLY A 1 97 ? 0.943 8.625 0.115 1 93.12 97 GLY A C 1
ATOM 786 O O . GLY A 1 97 ? 0.349 8.797 1.183 1 93.12 97 GLY A O 1
ATOM 787 N N . GLY A 1 98 ? 1.529 7.527 -0.254 1 92.06 98 GLY A N 1
ATOM 788 C CA . GLY A 1 98 ? 1.336 6.285 0.479 1 92.06 98 GLY A CA 1
ATOM 789 C C . GLY A 1 98 ? 1.883 6.336 1.894 1 92.06 98 GLY A C 1
ATOM 790 O O . GLY A 1 98 ? 1.218 5.902 2.838 1 92.06 98 GLY A O 1
ATOM 791 N N . THR A 1 99 ? 3.102 6.82 2.07 1 93.38 99 THR A N 1
ATOM 792 C CA . THR A 1 99 ? 3.701 6.902 3.396 1 93.38 99 THR A CA 1
ATOM 793 C C . THR A 1 99 ? 2.826 7.727 4.336 1 93.38 99 THR A C 1
ATOM 795 O O . THR A 1 99 ? 2.521 7.297 5.449 1 93.38 99 THR A O 1
ATOM 798 N N . VAL A 1 100 ? 2.41 8.812 3.865 1 95 100 VAL A N 1
ATOM 799 C CA . VAL A 1 100 ? 1.627 9.734 4.684 1 95 100 VAL A CA 1
ATOM 800 C C . VAL A 1 100 ? 0.246 9.141 4.949 1 95 100 VAL A C 1
ATOM 802 O O . VAL A 1 100 ? -0.232 9.148 6.086 1 95 100 VAL A O 1
ATOM 805 N N . SER A 1 101 ? -0.398 8.586 3.98 1 94.94 101 SER A N 1
ATOM 806 C CA . SER A 1 101 ? -1.767 8.094 4.078 1 94.94 101 SER A CA 1
ATOM 807 C C . SER A 1 101 ? -1.859 6.914 5.043 1 94.94 101 SER A C 1
ATOM 809 O O . SER A 1 101 ? -2.875 6.738 5.719 1 94.94 101 SER A O 1
ATOM 811 N N . ALA A 1 102 ? -0.775 6.184 5.125 1 94.19 102 ALA A N 1
ATOM 812 C CA . ALA A 1 102 ? -0.852 4.961 5.922 1 94.19 102 ALA A CA 1
ATOM 813 C C . ALA A 1 102 ? -0.211 5.164 7.293 1 94.19 102 ALA A C 1
ATOM 815 O O . ALA A 1 102 ? -0.682 4.613 8.289 1 94.19 102 ALA A O 1
ATOM 816 N N . TRP A 1 103 ? 0.8 5.961 7.336 1 93.44 103 TRP A N 1
ATOM 817 C CA . TRP A 1 103 ? 1.645 5.848 8.523 1 93.44 103 TRP A CA 1
ATOM 818 C C . TRP A 1 103 ? 1.657 7.152 9.305 1 93.44 103 TRP A C 1
ATOM 820 O O . TRP A 1 103 ? 2.152 7.203 10.438 1 93.44 103 TRP A O 1
ATOM 830 N N . ILE A 1 104 ? 1.074 8.18 8.75 1 92.81 104 ILE A N 1
ATOM 831 C CA . ILE A 1 104 ? 1.146 9.477 9.406 1 92.81 104 ILE A CA 1
ATOM 832 C C . ILE A 1 104 ? -0.261 10.039 9.602 1 92.81 104 ILE A C 1
ATOM 834 O O . ILE A 1 104 ? -0.7 10.242 10.742 1 92.81 104 ILE A O 1
ATOM 838 N N . LEU A 1 105 ? -1.061 10.094 8.656 1 94.44 105 LEU A N 1
ATOM 839 C CA . LEU A 1 105 ? -2.322 10.828 8.617 1 94.44 105 LEU A CA 1
ATOM 840 C C . LEU A 1 105 ? -3.361 10.172 9.516 1 94.44 105 LEU A C 1
ATOM 842 O O . LEU A 1 105 ? -4.133 10.859 10.188 1 94.44 105 LEU A O 1
ATOM 846 N N . PRO A 1 106 ? -3.42 8.844 9.578 1 94.31 106 PRO A N 1
ATOM 847 C CA . PRO A 1 106 ? -4.516 8.219 10.32 1 94.31 106 PRO A CA 1
ATOM 848 C C . PRO A 1 106 ? -4.566 8.656 11.781 1 94.31 106 PRO A C 1
ATOM 850 O O . PRO A 1 106 ? -5.637 9.008 12.289 1 94.31 106 PRO A O 1
ATOM 853 N N . GLN A 1 107 ? -3.447 8.719 12.391 1 92.31 107 GLN A N 1
ATOM 854 C CA . GLN A 1 107 ? -3.426 9.094 13.805 1 92.31 107 GLN A CA 1
ATOM 855 C C . GLN A 1 107 ? -3.723 10.586 13.977 1 92.31 107 GLN A C 1
ATOM 857 O O . GLN A 1 107 ? -4.371 10.984 14.945 1 92.31 107 GLN A O 1
ATOM 862 N N . ILE A 1 108 ? -3.25 11.352 13.086 1 93 108 ILE A N 1
ATOM 863 C CA . ILE A 1 108 ? -3.496 12.789 13.117 1 93 108 ILE A CA 1
ATOM 864 C C . ILE A 1 108 ? -4.984 13.062 12.914 1 93 108 ILE A C 1
ATOM 866 O O . ILE A 1 108 ? -5.582 13.852 13.648 1 93 108 ILE A O 1
ATOM 870 N N . LEU A 1 109 ? -5.582 12.391 11.977 1 94.19 109 LEU A N 1
ATOM 871 C CA . LEU A 1 109 ? -6.996 12.586 11.688 1 94.19 109 LEU A CA 1
ATOM 872 C C . LEU A 1 109 ? -7.863 12.102 12.844 1 94.19 109 LEU A C 1
ATOM 874 O O . LEU A 1 109 ? -8.891 12.711 13.148 1 94.19 109 LEU A O 1
ATOM 878 N N . LYS A 1 110 ? -7.465 10.977 13.414 1 92.75 110 LYS A N 1
ATOM 879 C CA . LYS A 1 110 ? -8.18 10.492 14.594 1 92.75 110 LYS A CA 1
ATOM 880 C C . LYS A 1 110 ? -8.281 11.578 15.664 1 92.75 110 LYS A C 1
ATOM 882 O O . LYS A 1 110 ? -9.367 11.836 16.188 1 92.75 110 LYS A O 1
ATOM 887 N N . GLU A 1 111 ? -7.18 12.203 15.906 1 90.31 111 GLU A N 1
ATOM 888 C CA . GLU A 1 111 ? -7.129 13.242 16.922 1 90.31 111 GLU A CA 1
ATOM 889 C C . GLU A 1 111 ? -7.984 14.445 16.547 1 90.31 111 GLU A C 1
ATOM 891 O O . GLU A 1 111 ? -8.719 14.984 17.375 1 90.31 111 GLU A O 1
ATOM 896 N N . ILE A 1 112 ? -7.906 14.852 15.344 1 91.56 112 ILE A N 1
ATOM 897 C CA . ILE A 1 112 ? -8.609 16.031 14.859 1 91.56 112 ILE A CA 1
ATOM 898 C C . ILE A 1 112 ? -10.117 15.789 14.898 1 91.56 112 ILE A C 1
ATOM 900 O O . ILE A 1 112 ? -10.883 16.609 15.406 1 91.56 112 ILE A O 1
ATOM 904 N N . LEU A 1 113 ? -10.539 14.648 14.398 1 90.5 113 LEU A N 1
ATOM 905 C CA . LEU A 1 113 ? -11.961 14.375 14.227 1 90.5 113 LEU A CA 1
ATOM 906 C C . LEU A 1 113 ? -12.625 14.062 15.562 1 90.5 113 LEU A C 1
ATOM 908 O O . LEU A 1 113 ? -13.836 14.234 15.711 1 90.5 113 LEU A O 1
ATOM 912 N N . THR A 1 114 ? -11.883 13.602 16.5 1 86.88 114 THR A N 1
ATOM 913 C CA . THR A 1 114 ? -12.398 13.414 17.844 1 86.88 114 THR A CA 1
ATOM 914 C C . THR A 1 114 ? -12.727 14.758 18.484 1 86.88 114 THR A C 1
ATOM 916 O O . THR A 1 114 ? -13.695 14.867 19.234 1 86.88 114 THR A O 1
ATOM 919 N N . LYS A 1 115 ? -11.961 15.781 18.125 1 84.75 115 LYS A N 1
ATOM 920 C CA . LYS A 1 115 ? -12.086 17.094 18.75 1 84.75 115 LYS A CA 1
ATOM 921 C C . LYS A 1 115 ? -13.047 17.984 17.953 1 84.75 115 LYS A C 1
ATOM 923 O O . LYS A 1 115 ? -13.656 18.891 18.516 1 84.75 115 LYS A O 1
ATOM 928 N N . ARG A 1 116 ? -13.133 17.672 16.672 1 86.06 116 ARG A N 1
ATOM 929 C CA . ARG A 1 116 ? -13.914 18.531 15.797 1 86.06 116 ARG A CA 1
ATOM 930 C C . ARG A 1 116 ? -15.086 17.766 15.195 1 86.06 116 ARG A C 1
ATOM 932 O O . ARG A 1 116 ? -15.016 17.312 14.047 1 86.06 116 ARG A O 1
ATOM 939 N N . LYS A 1 117 ? -16.203 17.75 15.758 1 79.5 117 LYS A N 1
ATOM 940 C CA . LYS A 1 117 ? -17.359 16.938 15.367 1 79.5 117 LYS A CA 1
ATOM 941 C C . LYS A 1 117 ? -18.016 17.5 14.109 1 79.5 117 LYS A C 1
ATOM 943 O O . LYS A 1 117 ? -18.656 16.75 13.367 1 79.5 117 LYS A O 1
ATOM 948 N N . GLY A 1 118 ? -17.875 18.75 13.82 1 79.31 118 GLY A N 1
ATOM 949 C CA . GLY A 1 118 ? -18.484 19.328 12.641 1 79.31 118 GLY A CA 1
ATOM 950 C C . GLY A 1 118 ? -17.609 19.25 11.406 1 79.31 118 GLY A C 1
ATOM 951 O O . GLY A 1 118 ? -18 19.703 10.328 1 79.31 118 GLY A O 1
ATOM 952 N N . LEU A 1 119 ? -16.531 18.625 11.547 1 87.19 119 LEU A N 1
ATOM 953 C CA . LEU A 1 119 ? -15.555 18.531 10.469 1 87.19 119 LEU A CA 1
ATOM 954 C C . LEU A 1 119 ? -15.648 17.172 9.781 1 87.19 119 LEU A C 1
ATOM 956 O O . LEU A 1 119 ? -15.781 16.141 10.438 1 87.19 119 LEU A O 1
ATOM 960 N N . SER A 1 120 ? -15.781 17.234 8.484 1 86.94 120 SER A N 1
ATOM 961 C CA . SER A 1 120 ? -15.703 16.031 7.664 1 86.94 120 SER A CA 1
ATOM 962 C C . SER A 1 120 ? -14.492 16.078 6.738 1 86.94 120 SER A C 1
ATOM 964 O O . SER A 1 120 ? -14.289 17.047 6.012 1 86.94 120 SER A O 1
ATOM 966 N N . LEU A 1 121 ? -13.703 15.023 6.836 1 90.75 121 LEU A N 1
ATOM 967 C CA . LEU A 1 121 ? -12.492 14.961 6.023 1 90.75 121 LEU A CA 1
ATOM 968 C C . LEU A 1 121 ? -12.523 13.75 5.098 1 90.75 121 LEU A C 1
ATOM 970 O O . LEU A 1 121 ? -12.883 12.648 5.52 1 90.75 121 LEU A O 1
ATOM 974 N N . SER A 1 122 ? -12.234 14.055 3.84 1 91.75 122 SER A N 1
ATOM 975 C CA . SER A 1 122 ? -12.047 12.977 2.875 1 91.75 122 SER A CA 1
ATOM 976 C C . SER A 1 122 ? -10.594 12.875 2.43 1 91.75 122 SER A C 1
ATOM 978 O O . SER A 1 122 ? -9.914 13.891 2.271 1 91.75 122 SER A O 1
ATOM 980 N N . VAL A 1 123 ? -10.141 11.609 2.285 1 94.88 123 VAL A N 1
ATOM 981 C CA . VAL A 1 123 ? -8.75 11.391 1.904 1 94.88 123 VAL A CA 1
ATOM 982 C C . VAL A 1 123 ? -8.688 10.586 0.608 1 94.88 123 VAL A C 1
ATOM 984 O O . VAL A 1 123 ? -9.422 9.617 0.44 1 94.88 123 VAL A O 1
ATOM 987 N N . ARG A 1 124 ? -7.801 11.055 -0.24 1 93.19 124 ARG A N 1
ATOM 988 C CA . ARG A 1 124 ? -7.484 10.344 -1.474 1 93.19 124 ARG A CA 1
ATOM 989 C C . ARG A 1 124 ? -5.984 10.109 -1.603 1 93.19 124 ARG A C 1
ATOM 991 O O . ARG A 1 124 ? -5.195 11.055 -1.521 1 93.19 124 ARG A O 1
ATOM 998 N N . GLU A 1 125 ? -5.668 8.867 -1.785 1 92.94 125 GLU A N 1
ATOM 999 C CA . GLU A 1 125 ? -4.258 8.531 -1.969 1 92.94 125 GLU A CA 1
ATOM 1000 C C . GLU A 1 125 ? -3.84 8.695 -3.428 1 92.94 125 GLU A C 1
ATOM 1002 O O . GLU A 1 125 ? -4.574 8.305 -4.336 1 92.94 125 GLU A O 1
ATOM 1007 N N . GLY A 1 126 ? -2.686 9.344 -3.605 1 88.31 126 GLY A N 1
ATOM 1008 C CA . GLY A 1 126 ? -2.137 9.555 -4.938 1 88.31 126 GLY A CA 1
ATOM 1009 C C . GLY A 1 126 ? -0.641 9.805 -4.934 1 88.31 126 GLY A C 1
ATOM 1010 O O . GLY A 1 126 ? -0.058 10.094 -3.885 1 88.31 126 GLY A O 1
ATOM 1011 N N . ASP A 1 127 ? -0.04 9.633 -6.102 1 86.94 127 ASP A N 1
ATOM 1012 C CA . ASP A 1 127 ? 1.381 9.953 -6.18 1 86.94 127 ASP A CA 1
ATOM 1013 C C . ASP A 1 127 ? 1.6 11.469 -6.215 1 86.94 127 ASP A C 1
ATOM 1015 O O . ASP A 1 127 ? 0.644 12.234 -6.117 1 86.94 127 ASP A O 1
ATOM 1019 N N . ALA A 1 128 ? 2.834 11.828 -6.301 1 87.19 128 ALA A N 1
ATOM 1020 C CA . ALA A 1 128 ? 3.203 13.234 -6.176 1 87.19 128 ALA A CA 1
ATOM 1021 C C . ALA A 1 128 ? 2.531 14.078 -7.258 1 87.19 128 ALA A C 1
ATOM 1023 O O . ALA A 1 128 ? 1.958 15.133 -6.965 1 87.19 128 ALA A O 1
ATOM 1024 N N . SER A 1 129 ? 2.596 13.609 -8.492 1 89.88 129 SER A N 1
ATOM 1025 C CA . SER A 1 129 ? 2.023 14.359 -9.609 1 89.88 129 SER A CA 1
ATOM 1026 C C . SER A 1 129 ? 0.504 14.438 -9.5 1 89.88 129 SER A C 1
ATOM 1028 O O . SER A 1 129 ? -0.087 15.492 -9.734 1 89.88 129 SER A O 1
ATOM 1030 N N . GLU A 1 130 ? -0.101 13.391 -9.195 1 90.56 130 GLU A N 1
ATOM 1031 C CA . GLU A 1 130 ? -1.553 13.352 -9.047 1 90.56 130 GLU A CA 1
ATOM 1032 C C . GLU A 1 130 ? -2.023 14.289 -7.938 1 90.56 130 GLU A C 1
ATOM 1034 O O . GLU A 1 130 ? -2.998 15.023 -8.117 1 90.56 130 GLU A O 1
ATOM 1039 N N . THR A 1 131 ? -1.344 14.219 -6.848 1 94.25 131 THR A N 1
ATOM 1040 C CA . THR A 1 131 ? -1.696 15.055 -5.707 1 94.25 131 THR A CA 1
ATOM 1041 C C . THR A 1 131 ? -1.546 16.531 -6.055 1 94.25 131 THR A C 1
ATOM 1043 O O . THR A 1 131 ? -2.465 17.328 -5.832 1 94.25 131 THR A O 1
ATOM 1046 N N . LYS A 1 132 ? -0.442 16.875 -6.637 1 93.94 132 LYS A N 1
ATOM 1047 C CA . LYS A 1 132 ? -0.195 18.266 -7.012 1 93.94 132 LYS A CA 1
ATOM 1048 C C . LYS A 1 132 ? -1.252 18.766 -7.992 1 93.94 132 LYS A C 1
ATOM 1050 O O . LYS A 1 132 ? -1.83 19.844 -7.797 1 93.94 132 LYS A O 1
ATOM 1055 N N . ASN A 1 133 ? -1.494 17.984 -9.031 1 94 133 ASN A N 1
ATOM 1056 C CA . ASN A 1 133 ? -2.459 18.359 -10.062 1 94 133 ASN A CA 1
ATOM 1057 C C . ASN A 1 133 ? -3.863 18.516 -9.484 1 94 133 ASN A C 1
ATOM 1059 O O . ASN A 1 133 ? -4.605 19.422 -9.859 1 94 133 ASN A O 1
ATOM 1063 N N . SER A 1 134 ? -4.203 17.625 -8.594 1 94.19 134 SER A N 1
ATOM 1064 C CA . SER A 1 134 ? -5.535 17.672 -8 1 94.19 134 SER A CA 1
ATOM 1065 C C . SER A 1 134 ? -5.727 18.953 -7.176 1 94.19 134 SER A C 1
ATOM 1067 O O . SER A 1 134 ? -6.816 19.516 -7.152 1 94.19 134 SER A O 1
ATOM 1069 N N . VAL A 1 135 ? -4.723 19.406 -6.523 1 95.44 135 VAL A N 1
ATOM 1070 C CA . VAL A 1 135 ? -4.793 20.641 -5.742 1 95.44 135 VAL A CA 1
ATOM 1071 C C . VAL A 1 135 ? -4.887 21.844 -6.676 1 95.44 135 VAL A C 1
ATOM 1073 O O . VAL A 1 135 ? -5.727 22.719 -6.484 1 95.44 135 VAL A O 1
ATOM 1076 N N . LEU A 1 136 ? -4.086 21.797 -7.691 1 92.94 136 LEU A N 1
ATOM 1077 C CA . LEU A 1 136 ? -4.027 22.922 -8.625 1 92.94 136 LEU A CA 1
ATOM 1078 C C . LEU A 1 136 ? -5.355 23.078 -9.359 1 92.94 136 LEU A C 1
ATOM 1080 O O . LEU A 1 136 ? -5.789 24.203 -9.633 1 92.94 136 LEU A O 1
ATOM 1084 N N . LYS A 1 137 ? -5.988 21.969 -9.648 1 92.12 137 LYS A N 1
ATOM 1085 C CA . LYS A 1 137 ? -7.25 21.984 -10.391 1 92.12 137 LYS A CA 1
ATOM 1086 C C . LYS A 1 137 ? -8.438 22.188 -9.453 1 92.12 137 LYS A C 1
ATOM 1088 O O . LYS A 1 137 ? -9.578 22.297 -9.906 1 92.12 137 LYS A O 1
ATOM 1093 N N . GLY A 1 138 ? -8.188 22.172 -8.219 1 91.06 138 GLY A N 1
ATOM 1094 C CA . GLY A 1 138 ? -9.25 22.375 -7.242 1 91.06 138 GLY A CA 1
ATOM 1095 C C . GLY A 1 138 ? -10.078 21.125 -6.992 1 91.06 138 GLY A C 1
ATOM 1096 O O . GLY A 1 138 ? -11.195 21.203 -6.477 1 91.06 138 GLY A O 1
ATOM 1097 N N . GLU A 1 139 ? -9.562 20.016 -7.375 1 91.12 139 GLU A N 1
ATOM 1098 C CA . GLU A 1 139 ? -10.25 18.734 -7.164 1 91.12 139 GLU A CA 1
ATOM 1099 C C . GLU A 1 139 ? -10.117 18.266 -5.715 1 91.12 139 GLU A C 1
ATOM 1101 O O . GLU A 1 139 ? -10.945 17.5 -5.227 1 91.12 139 GLU A O 1
ATOM 1106 N N . VAL A 1 140 ? -9.016 18.703 -5.105 1 94.56 140 VAL A N 1
ATOM 1107 C CA . VAL A 1 140 ? -8.781 18.453 -3.686 1 94.56 140 VAL A CA 1
ATOM 1108 C C . VAL A 1 140 ? -8.398 19.766 -2.998 1 94.56 140 VAL A C 1
ATOM 1110 O O . VAL A 1 140 ? -7.777 20.641 -3.609 1 94.56 140 VAL A O 1
ATOM 1113 N N . ASP A 1 141 ? -8.828 19.859 -1.739 1 94.06 141 ASP A N 1
ATOM 1114 C CA . ASP A 1 141 ? -8.641 21.125 -1.035 1 94.06 141 ASP A CA 1
ATOM 1115 C C . ASP A 1 141 ? -7.203 21.266 -0.537 1 94.06 141 ASP A C 1
ATOM 1117 O O . ASP A 1 141 ? -6.629 22.359 -0.591 1 94.06 141 ASP A O 1
ATOM 1121 N N . LEU A 1 142 ? -6.68 20.172 -0.037 1 96.38 142 LEU A N 1
ATOM 1122 C CA . LEU A 1 142 ? -5.363 20.188 0.587 1 96.38 142 LEU A CA 1
ATOM 1123 C C . LEU A 1 142 ? -4.523 19 0.121 1 96.38 142 LEU A C 1
ATOM 1125 O O . LEU A 1 142 ? -5 17.875 0.112 1 96.38 142 LEU A O 1
ATOM 1129 N N . GLY A 1 143 ? -3.297 19.328 -0.358 1 97.19 143 GLY A N 1
ATOM 1130 C CA . GLY A 1 143 ? -2.352 18.297 -0.727 1 97.19 143 GLY A CA 1
ATOM 1131 C C . GLY A 1 143 ? -1.159 18.203 0.206 1 97.19 143 GLY A C 1
ATOM 1132 O O . GLY A 1 143 ? -0.659 19.234 0.673 1 97.19 143 GLY A O 1
ATOM 1133 N N . ILE A 1 144 ? -0.77 17 0.512 1 96.69 144 ILE A N 1
ATOM 1134 C CA . ILE A 1 144 ? 0.485 16.781 1.225 1 96.69 144 ILE A CA 1
ATOM 1135 C C . ILE A 1 144 ? 1.548 16.266 0.255 1 96.69 144 ILE A C 1
ATOM 1137 O O . ILE A 1 144 ? 1.44 15.156 -0.264 1 96.69 144 ILE A O 1
ATOM 1141 N N . LEU A 1 145 ? 2.559 17.047 0.059 1 95.19 145 LEU A N 1
ATOM 1142 C CA . LEU A 1 145 ? 3.559 16.781 -0.965 1 95.19 145 LEU A CA 1
ATOM 1143 C C . LEU A 1 145 ? 4.957 16.734 -0.36 1 95.19 145 LEU A C 1
ATOM 1145 O O . LEU A 1 145 ? 5.191 17.281 0.719 1 95.19 145 LEU A O 1
ATOM 1149 N N . THR A 1 146 ? 5.812 16.016 -1.056 1 93.62 146 THR A N 1
ATOM 1150 C CA . THR A 1 146 ? 7.234 16.047 -0.729 1 93.62 146 THR A CA 1
ATOM 1151 C C . THR A 1 146 ? 7.922 17.203 -1.439 1 93.62 146 THR A C 1
ATOM 1153 O O . THR A 1 146 ? 7.648 17.469 -2.611 1 93.62 146 THR A O 1
ATOM 1156 N N . GLY A 1 147 ? 8.75 17.875 -0.714 1 88.12 147 GLY A N 1
ATOM 1157 C CA . GLY A 1 147 ? 9.453 19.016 -1.279 1 88.12 147 GLY A CA 1
ATOM 1158 C C . GLY A 1 147 ? 10.586 18.625 -2.207 1 88.12 147 GLY A C 1
ATOM 1159 O O . GLY A 1 147 ? 10.914 17.438 -2.32 1 88.12 147 GLY A O 1
ATOM 1160 N N . PRO A 1 148 ? 10.984 19.594 -2.852 1 86.94 148 PRO A N 1
ATOM 1161 C CA . PRO A 1 148 ? 10.625 21.016 -2.855 1 86.94 148 PRO A CA 1
ATOM 1162 C C . PRO A 1 148 ? 9.398 21.312 -3.721 1 86.94 148 PRO A C 1
ATOM 1164 O O . PRO A 1 148 ? 9.156 20.609 -4.707 1 86.94 148 PRO A O 1
ATOM 1167 N N . ILE A 1 149 ? 8.633 22.25 -3.289 1 88.94 149 ILE A N 1
ATOM 1168 C CA . ILE A 1 149 ? 7.43 22.641 -4.016 1 88.94 149 ILE A CA 1
ATOM 1169 C C . ILE A 1 149 ? 7.547 24.094 -4.457 1 88.94 149 ILE A C 1
ATOM 1171 O O . ILE A 1 149 ? 7.613 25 -3.621 1 88.94 149 ILE A O 1
ATOM 1175 N N . ALA A 1 150 ? 7.668 24.281 -5.789 1 87.88 150 ALA A N 1
ATOM 1176 C CA . ALA A 1 150 ? 7.727 25.641 -6.34 1 87.88 150 ALA A CA 1
ATOM 1177 C C . ALA A 1 150 ? 6.48 25.953 -7.164 1 87.88 150 ALA A C 1
ATOM 1179 O O . ALA A 1 150 ? 6.496 25.844 -8.391 1 87.88 150 ALA A O 1
ATOM 1180 N N . GLU A 1 151 ? 5.461 26.234 -6.57 1 89.81 151 GLU A N 1
ATOM 1181 C CA . GLU A 1 151 ? 4.207 26.594 -7.219 1 89.81 151 GLU A CA 1
ATOM 1182 C C . GLU A 1 151 ? 3.625 27.875 -6.629 1 89.81 151 GLU A C 1
ATOM 1184 O O . GLU A 1 151 ? 2.992 27.844 -5.57 1 89.81 151 GLU A O 1
ATOM 1189 N N . PRO A 1 152 ? 3.73 28.953 -7.363 1 89.88 152 PRO A N 1
ATOM 1190 C CA . PRO A 1 152 ? 3.336 30.266 -6.824 1 89.88 152 PRO A CA 1
ATOM 1191 C C . PRO A 1 152 ? 1.856 30.328 -6.453 1 89.88 152 PRO A C 1
ATOM 1193 O O . PRO A 1 152 ? 1.457 31.141 -5.625 1 89.88 152 PRO A O 1
ATOM 1196 N N . SER A 1 153 ? 1.062 29.547 -7.039 1 92.5 153 SER A N 1
ATOM 1197 C CA . SER A 1 153 ? -0.381 29.609 -6.824 1 92.5 153 SER A CA 1
ATOM 1198 C C . SER A 1 153 ? -0.777 28.844 -5.559 1 92.5 153 SER A C 1
ATOM 1200 O O . SER A 1 153 ? -1.943 28.859 -5.16 1 92.5 153 SER A O 1
ATOM 1202 N N . LEU A 1 154 ? 0.25 28.266 -4.875 1 94.88 154 LEU A N 1
ATOM 1203 C CA . LEU A 1 154 ? -0.054 27.453 -3.703 1 94.88 154 LEU A CA 1
ATOM 1204 C C . LEU A 1 154 ? 0.579 28.047 -2.449 1 94.88 154 LEU A C 1
ATOM 1206 O O . LEU A 1 154 ? 1.686 28.594 -2.506 1 94.88 154 LEU A O 1
ATOM 1210 N N . ASN A 1 155 ? -0.211 27.969 -1.312 1 92.62 155 ASN A N 1
ATOM 1211 C CA . ASN A 1 155 ? 0.423 28.047 0 1 92.62 155 ASN A CA 1
ATOM 1212 C C . ASN A 1 155 ? 1.167 26.766 0.336 1 92.62 155 ASN A C 1
ATOM 1214 O O . ASN A 1 155 ? 0.66 25.656 0.093 1 92.62 155 ASN A O 1
ATOM 1218 N N . VAL A 1 156 ? 2.365 26.938 0.776 1 94.12 156 VAL A N 1
ATOM 1219 C CA . VAL A 1 156 ? 3.217 25.797 1.087 1 94.12 156 VAL A CA 1
ATOM 1220 C C . VAL A 1 156 ? 3.727 25.906 2.521 1 94.12 156 VAL A C 1
ATOM 1222 O O . VAL A 1 156 ? 4.465 26.828 2.855 1 94.12 156 VAL A O 1
ATOM 1225 N N . ILE A 1 157 ? 3.344 24.875 3.379 1 93.06 157 ILE A N 1
ATOM 1226 C CA . ILE A 1 157 ? 3.723 24.891 4.789 1 93.06 157 ILE A CA 1
ATOM 1227 C C . ILE A 1 157 ? 4.449 23.594 5.137 1 93.06 157 ILE A C 1
ATOM 1229 O O . ILE A 1 157 ? 3.906 22.5 4.957 1 93.06 157 ILE A O 1
ATOM 1233 N N . GLU A 1 158 ? 5.652 23.703 5.625 1 92 158 GLU A N 1
ATOM 1234 C CA . GLU A 1 158 ? 6.355 22.516 6.09 1 92 158 GLU A CA 1
ATOM 1235 C C . GLU A 1 158 ? 5.684 21.922 7.328 1 92 158 GLU A C 1
ATOM 1237 O O . GLU A 1 158 ? 5.34 22.656 8.258 1 92 158 GLU A O 1
ATOM 1242 N N . PHE A 1 159 ? 5.434 20.625 7.324 1 87.06 159 PHE A N 1
ATOM 1243 C CA . PHE A 1 159 ? 4.801 20.172 8.555 1 87.06 159 PHE A CA 1
ATOM 1244 C C . PHE A 1 159 ? 5.555 19 9.156 1 87.06 159 PHE A C 1
ATOM 1246 O O . PHE A 1 159 ? 5.438 18.719 10.352 1 87.06 159 PHE A O 1
ATOM 1253 N N . LEU A 1 160 ? 6.324 18.188 8.406 1 92 160 LEU A N 1
ATOM 1254 C CA . LEU A 1 160 ? 6.98 17.016 8.984 1 92 160 LEU A CA 1
ATOM 1255 C C . LEU A 1 160 ? 8.258 16.672 8.219 1 92 160 LEU A C 1
ATOM 1257 O O . LEU A 1 160 ? 8.289 16.766 6.992 1 92 160 LEU A O 1
ATOM 1261 N N . SER A 1 161 ? 9.281 16.281 8.945 1 92.75 161 SER A N 1
ATOM 1262 C CA . SER A 1 161 ? 10.516 15.781 8.359 1 92.75 161 SER A CA 1
ATOM 1263 C C . SER A 1 161 ? 10.586 14.258 8.43 1 92.75 161 SER A C 1
ATOM 1265 O O . SER A 1 161 ? 10.094 13.656 9.383 1 92.75 161 SER A O 1
ATOM 1267 N N . ASP A 1 162 ? 11.188 13.719 7.414 1 94.38 162 ASP A N 1
ATOM 1268 C CA . ASP A 1 162 ? 11.328 12.266 7.316 1 94.38 162 ASP A CA 1
ATOM 1269 C C . ASP A 1 162 ? 12.766 11.875 7.008 1 94.38 162 ASP A C 1
ATOM 1271 O O . ASP A 1 162 ? 13.547 12.695 6.516 1 94.38 162 ASP A O 1
ATOM 1275 N N . GLN A 1 163 ? 13.133 10.742 7.492 1 95.5 163 GLN A N 1
ATOM 1276 C CA . GLN A 1 163 ? 14.391 10.109 7.133 1 95.5 163 GLN A CA 1
ATOM 1277 C C . GLN A 1 163 ? 14.156 8.773 6.434 1 95.5 163 GLN A C 1
ATOM 1279 O O . GLN A 1 163 ? 13.273 8.008 6.828 1 95.5 163 GLN A O 1
ATOM 1284 N N . ILE A 1 164 ? 14.969 8.578 5.395 1 96.31 164 ILE A N 1
ATOM 1285 C CA . ILE A 1 164 ? 14.875 7.328 4.652 1 96.31 164 ILE A CA 1
ATOM 1286 C C . ILE A 1 164 ? 16.047 6.422 5.012 1 96.31 164 ILE A C 1
ATOM 1288 O O . ILE A 1 164 ? 17.203 6.832 4.922 1 96.31 164 ILE A O 1
ATOM 1292 N N . TYR A 1 165 ? 15.719 5.16 5.355 1 96 165 TYR A N 1
ATOM 1293 C CA . TYR A 1 165 ? 16.734 4.211 5.797 1 96 165 TYR A CA 1
ATOM 1294 C C . TYR A 1 165 ? 16.875 3.066 4.801 1 96 165 TYR A C 1
ATOM 1296 O O . TYR A 1 165 ? 15.883 2.561 4.277 1 96 165 TYR A O 1
ATOM 1304 N N . PRO A 1 166 ? 18.125 2.709 4.488 1 95.75 166 PRO A N 1
ATOM 1305 C CA . PRO A 1 166 ? 18.297 1.35 3.967 1 95.75 166 PRO A CA 1
ATOM 1306 C C . PRO A 1 166 ? 17.938 0.278 4.992 1 95.75 166 PRO A C 1
ATOM 1308 O O . PRO A 1 166 ? 18.297 0.399 6.168 1 95.75 166 PRO A O 1
ATOM 1311 N N . VAL A 1 167 ? 17.203 -0.749 4.512 1 97.31 167 VAL A N 1
ATOM 1312 C CA . VAL A 1 167 ? 16.641 -1.675 5.492 1 97.31 167 VAL A CA 1
ATOM 1313 C C . VAL A 1 167 ? 16.688 -3.098 4.941 1 97.31 167 VAL A C 1
ATOM 1315 O O . VAL A 1 167 ? 16.625 -3.301 3.725 1 97.31 167 VAL A O 1
ATOM 1318 N N . ALA A 1 168 ? 16.828 -4.031 5.832 1 97.19 168 ALA A N 1
ATOM 1319 C CA . ALA A 1 168 ? 16.672 -5.457 5.551 1 97.19 168 ALA A CA 1
ATOM 1320 C C . ALA A 1 168 ? 16.125 -6.195 6.766 1 97.19 168 ALA A C 1
ATOM 1322 O O . ALA A 1 168 ? 16.016 -5.625 7.852 1 97.19 168 ALA A O 1
ATOM 1323 N N . THR A 1 169 ? 15.617 -7.402 6.504 1 97 169 THR A N 1
ATOM 1324 C CA . THR A 1 169 ? 15.203 -8.227 7.637 1 97 169 THR A CA 1
ATOM 1325 C C . THR A 1 169 ? 16.375 -8.508 8.562 1 97 169 THR A C 1
ATOM 1327 O O . THR A 1 169 ? 17.531 -8.5 8.133 1 97 169 THR A O 1
ATOM 1330 N N . LYS A 1 170 ? 16.125 -8.695 9.836 1 95.31 170 LYS A N 1
ATOM 1331 C CA . LYS A 1 170 ? 17.156 -8.82 10.867 1 95.31 170 LYS A CA 1
ATOM 1332 C C . LYS A 1 170 ? 18.125 -9.953 10.547 1 95.31 170 LYS A C 1
ATOM 1334 O O . LYS A 1 170 ? 19.312 -9.875 10.859 1 95.31 170 LYS A O 1
ATOM 1339 N N . ASP A 1 171 ? 17.656 -10.992 9.898 1 93.5 171 ASP A N 1
ATOM 1340 C CA . ASP A 1 171 ? 18.469 -12.164 9.633 1 93.5 171 ASP A CA 1
ATOM 1341 C C . ASP A 1 171 ? 19.141 -12.07 8.266 1 93.5 171 ASP A C 1
ATOM 1343 O O . ASP A 1 171 ? 19.734 -13.047 7.793 1 93.5 171 ASP A O 1
ATOM 1347 N N . HIS A 1 172 ? 19.062 -11 7.68 1 94.12 172 HIS A N 1
ATOM 1348 C CA . HIS A 1 172 ? 19.688 -10.836 6.371 1 94.12 172 HIS A CA 1
ATOM 1349 C C . HIS A 1 172 ? 21.203 -10.977 6.457 1 94.12 172 HIS A C 1
ATOM 1351 O O . HIS A 1 172 ? 21.828 -10.461 7.387 1 94.12 172 HIS A O 1
ATOM 1357 N N . PRO A 1 173 ? 21.828 -11.555 5.473 1 93.12 173 PRO A N 1
ATOM 1358 C CA . PRO A 1 173 ? 23.266 -11.805 5.488 1 93.12 173 PRO A CA 1
ATOM 1359 C C . PRO A 1 173 ? 24.094 -10.523 5.527 1 93.12 173 PRO A C 1
ATOM 1361 O O . PRO A 1 173 ? 25.25 -10.547 5.922 1 93.12 173 PRO A O 1
ATOM 1364 N N . ILE A 1 174 ? 23.547 -9.461 5.156 1 93.19 174 ILE A N 1
ATOM 1365 C CA . ILE A 1 174 ? 24.281 -8.195 5.109 1 93.19 174 ILE A CA 1
ATOM 1366 C C . ILE A 1 174 ? 24.734 -7.816 6.512 1 93.19 174 ILE A C 1
ATOM 1368 O O . ILE A 1 174 ? 25.75 -7.117 6.676 1 93.19 174 ILE A O 1
ATOM 1372 N N . PHE A 1 175 ? 24.062 -8.281 7.535 1 93.69 175 PHE A N 1
ATOM 1373 C CA . PHE A 1 175 ? 24.359 -7.883 8.906 1 93.69 175 PHE A CA 1
ATOM 1374 C C . PHE A 1 175 ? 25.469 -8.742 9.492 1 93.69 175 PHE A C 1
ATOM 1376 O O . PHE A 1 175 ? 25.922 -8.5 10.617 1 93.69 175 PHE A O 1
ATOM 1383 N N . LEU A 1 176 ? 25.891 -9.734 8.75 1 92.06 176 LEU A N 1
ATOM 1384 C CA . LEU A 1 176 ? 27.047 -10.531 9.156 1 92.06 176 LEU A CA 1
ATOM 1385 C C . LEU A 1 176 ? 28.344 -9.758 8.922 1 92.06 176 LEU A C 1
ATOM 1387 O O . LEU A 1 176 ? 29.391 -10.117 9.477 1 92.06 176 LEU A O 1
ATOM 1391 N N . LYS A 1 177 ? 28.25 -8.773 8.148 1 89.25 177 LYS A N 1
ATOM 1392 C CA . LYS A 1 177 ? 29.406 -7.938 7.883 1 89.25 177 LYS A CA 1
ATOM 1393 C C . LYS A 1 177 ? 29.656 -6.957 9.023 1 89.25 177 LYS A C 1
ATOM 1395 O O . LYS A 1 177 ? 28.719 -6.391 9.578 1 89.25 177 LYS A O 1
ATOM 1400 N N . LYS A 1 178 ? 30.828 -6.73 9.406 1 85.06 178 LYS A N 1
ATOM 1401 C CA . LYS A 1 178 ? 31.172 -5.809 10.477 1 85.06 178 LYS A CA 1
ATOM 1402 C C . LYS A 1 178 ? 30.984 -4.359 10.039 1 85.06 178 LYS A C 1
ATOM 1404 O O . LYS A 1 178 ? 30.484 -3.531 10.805 1 85.06 178 LYS A O 1
ATOM 1409 N N . LYS A 1 179 ? 31.5 -4.094 8.781 1 88.75 179 LYS A N 1
ATOM 1410 C CA . LYS A 1 179 ? 31.344 -2.771 8.18 1 88.75 179 LYS A CA 1
ATOM 1411 C C . LYS A 1 179 ? 30.672 -2.861 6.816 1 88.75 179 LYS A C 1
ATOM 1413 O O . LYS A 1 179 ? 31.141 -3.564 5.926 1 88.75 179 LYS A O 1
ATOM 1418 N N . ILE A 1 180 ? 29.609 -2.18 6.758 1 88.62 180 ILE A N 1
ATOM 1419 C CA . ILE A 1 180 ? 28.828 -2.225 5.523 1 88.62 180 ILE A CA 1
ATOM 1420 C C . ILE A 1 180 ? 29.125 -0.984 4.684 1 88.62 180 ILE A C 1
ATOM 1422 O O . ILE A 1 180 ? 29.094 0.139 5.191 1 88.62 180 ILE A O 1
ATOM 1426 N N . ARG A 1 181 ? 29.547 -1.268 3.438 1 84.44 181 ARG A N 1
ATOM 1427 C CA . ARG A 1 181 ? 29.797 -0.184 2.492 1 84.44 181 ARG A CA 1
ATOM 1428 C C . ARG A 1 181 ? 28.734 -0.146 1.406 1 84.44 181 ARG A C 1
ATOM 1430 O O . ARG A 1 181 ? 27.969 -1.103 1.241 1 84.44 181 ARG A O 1
ATOM 1437 N N . ILE A 1 182 ? 28.656 0.987 0.695 1 79.81 182 ILE A N 1
ATOM 1438 C CA . ILE A 1 182 ? 27.641 1.18 -0.34 1 79.81 182 ILE A CA 1
ATOM 1439 C C . ILE A 1 182 ? 27.797 0.103 -1.412 1 79.81 182 ILE A C 1
ATOM 1441 O O . ILE A 1 182 ? 26.797 -0.345 -1.991 1 79.81 182 ILE A O 1
ATOM 1445 N N . GLU A 1 183 ? 28.984 -0.358 -1.646 1 80.31 183 GLU A N 1
ATOM 1446 C CA . GLU A 1 183 ? 29.266 -1.378 -2.654 1 80.31 183 GLU A CA 1
ATOM 1447 C C . GLU A 1 183 ? 28.609 -2.709 -2.283 1 80.31 183 GLU A C 1
ATOM 1449 O O . GLU A 1 183 ? 28.281 -3.51 -3.158 1 80.31 183 GLU A O 1
ATOM 1454 N N . ASP A 1 184 ? 28.453 -2.889 -0.986 1 85.38 184 ASP A N 1
ATOM 1455 C CA . ASP A 1 184 ? 27.812 -4.113 -0.521 1 85.38 184 ASP A CA 1
ATOM 1456 C C . ASP A 1 184 ? 26.328 -4.129 -0.889 1 85.38 184 ASP A C 1
ATOM 1458 O O . ASP A 1 184 ? 25.734 -5.195 -1.074 1 85.38 184 ASP A O 1
ATOM 1462 N N . LEU A 1 185 ? 25.766 -2.967 -1.051 1 84.06 185 LEU A N 1
ATOM 1463 C CA . LEU A 1 185 ? 24.359 -2.863 -1.427 1 84.06 185 LEU A CA 1
ATOM 1464 C C . LEU A 1 185 ? 24.172 -3.201 -2.9 1 84.06 185 LEU A C 1
ATOM 1466 O O . LEU A 1 185 ? 23.125 -3.721 -3.289 1 84.06 185 LEU A O 1
ATOM 1470 N N . LYS A 1 186 ? 25.188 -2.963 -3.631 1 78.25 186 LYS A N 1
ATOM 1471 C CA . LYS A 1 186 ? 25.141 -3.195 -5.07 1 78.25 186 LYS A CA 1
ATOM 1472 C C . LYS A 1 186 ? 25.016 -4.684 -5.383 1 78.25 186 LYS A C 1
ATOM 1474 O O . LYS A 1 186 ? 24.516 -5.062 -6.441 1 78.25 186 LYS A O 1
ATOM 1479 N N . LYS A 1 187 ? 25.438 -5.457 -4.504 1 83.5 187 LYS A N 1
ATOM 1480 C CA . LYS A 1 187 ? 25.469 -6.898 -4.73 1 83.5 187 LYS A CA 1
ATOM 1481 C C . LYS A 1 187 ? 24.172 -7.559 -4.262 1 83.5 187 LYS A C 1
ATOM 1483 O O . LYS A 1 187 ? 23.953 -8.75 -4.488 1 83.5 187 LYS A O 1
ATOM 1488 N N . GLN A 1 188 ? 23.344 -6.715 -3.701 1 89.19 188 GLN A N 1
ATOM 1489 C CA . GLN A 1 188 ? 22.125 -7.262 -3.137 1 89.19 188 GLN A CA 1
ATOM 1490 C C . GLN A 1 188 ? 20.938 -7.059 -4.086 1 89.19 188 GLN A C 1
ATOM 1492 O O . GLN A 1 188 ? 20.938 -6.121 -4.887 1 89.19 188 GLN A O 1
ATOM 1497 N N . SER A 1 189 ? 19.984 -8.008 -3.988 1 92.5 189 SER A N 1
ATOM 1498 C CA . SER A 1 189 ? 18.688 -7.75 -4.605 1 92.5 189 SER A CA 1
ATOM 1499 C C . SER A 1 189 ? 17.984 -6.59 -3.92 1 92.5 189 SER A C 1
ATOM 1501 O O . SER A 1 189 ? 17.922 -6.527 -2.691 1 92.5 189 SER A O 1
ATOM 1503 N N . VAL A 1 190 ? 17.469 -5.723 -4.77 1 93.25 190 VAL A N 1
ATOM 1504 C CA . VAL A 1 190 ? 16.828 -4.535 -4.203 1 93.25 190 VAL A CA 1
ATOM 1505 C C . VAL A 1 190 ? 15.32 -4.59 -4.453 1 93.25 190 VAL A C 1
ATOM 1507 O O . VAL A 1 190 ? 14.875 -4.785 -5.586 1 93.25 190 VAL A O 1
ATOM 1510 N N . VAL A 1 191 ? 14.602 -4.531 -3.381 1 96 191 VAL A N 1
ATOM 1511 C CA . VAL A 1 191 ? 13.164 -4.305 -3.418 1 96 191 VAL A CA 1
ATOM 1512 C C . VAL A 1 191 ? 12.875 -2.805 -3.4 1 96 191 VAL A C 1
ATOM 1514 O O . VAL A 1 191 ? 13.078 -2.141 -2.379 1 96 191 VAL A O 1
ATOM 1517 N N . PHE A 1 192 ? 12.367 -2.289 -4.508 1 93.31 192 PHE A N 1
ATOM 1518 C CA . PHE A 1 192 ? 12.289 -0.841 -4.668 1 93.31 192 PHE A CA 1
ATOM 1519 C C . PHE A 1 192 ? 10.859 -0.41 -4.992 1 93.31 192 PHE A C 1
ATOM 1521 O O . PHE A 1 192 ? 10 -1.248 -5.277 1 93.31 192 PHE A O 1
ATOM 1528 N N . PHE A 1 193 ? 10.609 0.857 -4.824 1 92.69 193 PHE A N 1
ATOM 1529 C CA . PHE A 1 193 ? 9.344 1.444 -5.23 1 92.69 193 PHE A CA 1
ATOM 1530 C C . PHE A 1 193 ? 9.328 1.718 -6.73 1 92.69 193 PHE A C 1
ATOM 1532 O O . PHE A 1 193 ? 10.383 1.761 -7.367 1 92.69 193 PHE A O 1
ATOM 1539 N N . HIS A 1 194 ? 8.148 1.901 -7.262 1 88.75 194 HIS A N 1
ATOM 1540 C CA . HIS A 1 194 ? 7.992 2.271 -8.664 1 88.75 194 HIS A CA 1
ATOM 1541 C C . HIS A 1 194 ? 8.609 3.637 -8.945 1 88.75 194 HIS A C 1
ATOM 1543 O O . HIS A 1 194 ? 8.789 4.445 -8.031 1 88.75 194 HIS A O 1
ATOM 1549 N N . PRO A 1 195 ? 8.883 3.979 -10.219 1 85.56 195 PRO A N 1
ATOM 1550 C CA . PRO A 1 195 ? 9.641 5.184 -10.57 1 85.56 195 PRO A CA 1
ATOM 1551 C C . PRO A 1 195 ? 8.898 6.469 -10.211 1 85.56 195 PRO A C 1
ATOM 1553 O O . PRO A 1 195 ? 9.523 7.523 -10.055 1 85.56 195 PRO A O 1
ATOM 1556 N N . GLY A 1 196 ? 7.613 6.457 -10.062 1 82.75 196 GLY A N 1
ATOM 1557 C CA . GLY A 1 196 ? 6.848 7.641 -9.711 1 82.75 196 GLY A CA 1
ATOM 1558 C C . GLY A 1 196 ? 6.883 7.957 -8.227 1 82.75 196 GLY A C 1
ATOM 1559 O O . GLY A 1 196 ? 6.348 8.977 -7.797 1 82.75 196 GLY A O 1
ATOM 1560 N N . SER A 1 197 ? 7.566 7.172 -7.496 1 88.81 197 SER A N 1
ATOM 1561 C CA . SER A 1 197 ? 7.621 7.328 -6.047 1 88.81 197 SER A CA 1
ATOM 1562 C C . SER A 1 197 ? 8.602 8.43 -5.648 1 88.81 197 SER A C 1
ATOM 1564 O O . SER A 1 197 ? 9.734 8.461 -6.125 1 88.81 197 SER A O 1
ATOM 1566 N N . ALA A 1 198 ? 8.164 9.289 -4.727 1 89.31 198 ALA A N 1
ATOM 1567 C CA . ALA A 1 198 ? 9.023 10.344 -4.199 1 89.31 198 ALA A CA 1
ATOM 1568 C C . ALA A 1 198 ? 10.188 9.75 -3.406 1 89.31 198 ALA A C 1
ATOM 1570 O O . ALA A 1 198 ? 11.305 10.281 -3.441 1 89.31 198 ALA A O 1
ATOM 1571 N N . LEU A 1 199 ? 9.922 8.695 -2.732 1 93 199 LEU A N 1
ATOM 1572 C CA . LEU A 1 199 ? 10.961 8.039 -1.953 1 93 199 LEU A CA 1
ATOM 1573 C C . LEU A 1 199 ? 12.047 7.473 -2.865 1 93 199 LEU A C 1
ATOM 1575 O O . LEU A 1 199 ? 13.242 7.637 -2.594 1 93 199 LEU A O 1
ATOM 1579 N N . ARG A 1 200 ? 11.641 6.793 -3.902 1 91.88 200 ARG A N 1
ATOM 1580 C CA . ARG A 1 200 ? 12.625 6.262 -4.84 1 91.88 200 ARG A CA 1
ATOM 1581 C C . ARG A 1 200 ? 13.5 7.375 -5.406 1 91.88 200 ARG A C 1
ATOM 1583 O O . ARG A 1 200 ? 14.719 7.219 -5.52 1 91.88 200 ARG A O 1
ATOM 1590 N N . LYS A 1 201 ? 12.859 8.461 -5.809 1 89.94 201 LYS A N 1
ATOM 1591 C CA . LYS A 1 201 ? 13.602 9.578 -6.379 1 89.94 201 LYS A CA 1
ATOM 1592 C C . LYS A 1 201 ? 14.648 10.102 -5.402 1 89.94 201 LYS A C 1
ATOM 1594 O O . LYS A 1 201 ? 15.781 10.398 -5.797 1 89.94 201 LYS A O 1
ATOM 1599 N N . ALA A 1 202 ? 14.312 10.219 -4.199 1 91.56 202 ALA A N 1
ATOM 1600 C CA . ALA A 1 202 ? 15.234 10.695 -3.172 1 91.56 202 ALA A CA 1
ATOM 1601 C C . ALA A 1 202 ? 16.406 9.742 -3.006 1 91.56 202 ALA A C 1
ATOM 1603 O O . ALA A 1 202 ? 17.562 10.172 -2.887 1 91.56 202 ALA A O 1
ATOM 1604 N N . VAL A 1 203 ? 16.125 8.484 -3.002 1 92 203 VAL A N 1
ATOM 1605 C CA . VAL A 1 203 ? 17.141 7.461 -2.814 1 92 203 VAL A CA 1
ATOM 1606 C C . VAL A 1 203 ? 18.078 7.438 -4.023 1 92 203 VAL A C 1
ATOM 1608 O O . VAL A 1 203 ? 19.297 7.375 -3.869 1 92 203 VAL A O 1
ATOM 1611 N N . GLU A 1 204 ? 17.469 7.469 -5.18 1 89.94 204 GLU A N 1
ATOM 1612 C CA . GLU A 1 204 ? 18.281 7.438 -6.398 1 89.94 204 GLU A CA 1
ATOM 1613 C C . GLU A 1 204 ? 19.219 8.641 -6.477 1 89.94 204 GLU A C 1
ATOM 1615 O O . GLU A 1 204 ? 20.359 8.516 -6.91 1 89.94 204 GLU A O 1
ATOM 1620 N N . LYS A 1 205 ? 18.703 9.789 -6.109 1 88.94 205 LYS A N 1
ATOM 1621 C CA . LYS A 1 205 ? 19.531 10.984 -6.074 1 88.94 205 LYS A CA 1
ATOM 1622 C C . LYS A 1 205 ? 20.734 10.797 -5.156 1 88.94 205 LYS A C 1
ATOM 1624 O O . LYS A 1 205 ? 21.844 11.188 -5.5 1 88.94 205 LYS A O 1
ATOM 1629 N N . LYS A 1 206 ? 20.484 10.195 -4.035 1 88.94 206 LYS A N 1
ATOM 1630 C CA . LYS A 1 206 ? 21.562 9.961 -3.08 1 88.94 206 LYS A CA 1
ATOM 1631 C C . LYS A 1 206 ? 22.562 8.938 -3.611 1 88.94 206 LYS A C 1
ATOM 1633 O O . LYS A 1 206 ? 23.781 9.109 -3.482 1 88.94 206 LYS A O 1
ATOM 1638 N N . ILE A 1 207 ? 22.109 7.891 -4.164 1 85.38 207 ILE A N 1
ATOM 1639 C CA . ILE A 1 207 ? 22.969 6.824 -4.68 1 85.38 207 ILE A CA 1
ATOM 1640 C C . ILE A 1 207 ? 23.859 7.371 -5.781 1 85.38 207 ILE A C 1
ATOM 1642 O O . ILE A 1 207 ? 25.047 7.023 -5.859 1 85.38 207 ILE A O 1
ATOM 1646 N N . LYS A 1 208 ? 23.25 8.195 -6.613 1 85.19 208 LYS A N 1
ATOM 1647 C CA . LYS A 1 208 ? 24 8.805 -7.699 1 85.19 208 LYS A CA 1
ATOM 1648 C C . LYS A 1 208 ? 25.141 9.68 -7.16 1 85.19 208 LYS A C 1
ATOM 1650 O O . LYS A 1 208 ? 26.156 9.867 -7.828 1 85.19 208 LYS A O 1
ATOM 1655 N N . SER A 1 209 ? 24.938 10.188 -5.973 1 83.81 209 SER A N 1
ATOM 1656 C CA . SER A 1 209 ? 25.953 11.031 -5.359 1 83.81 209 SER A CA 1
ATOM 1657 C C . SER A 1 209 ? 27.156 10.211 -4.914 1 83.81 209 SER A C 1
ATOM 1659 O O . SER A 1 209 ? 28.25 10.75 -4.746 1 83.81 209 SER A O 1
ATOM 1661 N N . PHE A 1 210 ? 26.953 8.938 -4.621 1 79 210 PHE A N 1
ATOM 1662 C CA . PHE A 1 210 ? 28.047 8.047 -4.266 1 79 210 PHE A CA 1
ATOM 1663 C C . PHE A 1 210 ? 28.781 7.578 -5.512 1 79 210 PHE A C 1
ATOM 1665 O O . PHE A 1 210 ? 30.016 7.578 -5.543 1 79 210 PHE A O 1
ATOM 1672 N N . SER A 1 211 ? 28.078 7 -6.422 1 71.88 211 SER A N 1
ATOM 1673 C CA . SER A 1 211 ? 28.672 6.535 -7.664 1 71.88 211 SER A CA 1
ATOM 1674 C C . SER A 1 211 ? 27.719 6.695 -8.836 1 71.88 211 SER A C 1
ATOM 1676 O O . SER A 1 211 ? 26.547 6.316 -8.75 1 71.88 211 SER A O 1
ATOM 1678 N N . LYS A 1 212 ? 28.219 7.285 -9.812 1 66.31 212 LYS A N 1
ATOM 1679 C CA . LYS A 1 212 ? 27.406 7.5 -11.008 1 66.31 212 LYS A CA 1
ATOM 1680 C C . LYS A 1 212 ? 27.016 6.172 -11.656 1 66.31 212 LYS A C 1
ATOM 1682 O O . LYS A 1 212 ? 25.984 6.086 -12.328 1 66.31 212 LYS A O 1
ATOM 1687 N N . GLU A 1 213 ? 27.766 5.223 -11.367 1 62.91 213 GLU A N 1
ATOM 1688 C CA . GLU A 1 213 ? 27.594 3.936 -12.031 1 62.91 213 GLU A CA 1
ATOM 1689 C C . GLU A 1 213 ? 26.734 2.994 -11.188 1 62.91 213 GLU A C 1
ATOM 1691 O O . GLU A 1 213 ? 26.469 1.862 -11.586 1 62.91 213 GLU A O 1
ATOM 1696 N N . PHE A 1 214 ? 26.312 3.566 -10.094 1 62.5 214 PHE A N 1
ATOM 1697 C CA . PHE A 1 214 ? 25.594 2.674 -9.195 1 62.5 214 PHE A CA 1
ATOM 1698 C C . PHE A 1 214 ? 24.203 2.363 -9.734 1 62.5 214 PHE A C 1
ATOM 1700 O O . PHE A 1 214 ? 23.359 3.26 -9.859 1 62.5 214 PHE A O 1
ATOM 1707 N N . GLY A 1 215 ? 24.094 1.186 -10.336 1 73.25 215 GLY A N 1
ATOM 1708 C CA . GLY A 1 215 ? 22.781 0.682 -10.711 1 73.25 215 GLY A CA 1
ATOM 1709 C C . GLY A 1 215 ? 22.312 -0.486 -9.859 1 73.25 215 GLY A C 1
ATOM 1710 O O . GLY A 1 215 ? 22.859 -1.591 -9.977 1 73.25 215 GLY A O 1
ATOM 1711 N N . PRO A 1 216 ? 21.438 -0.134 -8.844 1 76.31 216 PRO A N 1
ATOM 1712 C CA . PRO A 1 216 ? 20.938 -1.235 -8.008 1 76.31 216 PRO A CA 1
ATOM 1713 C C . PRO A 1 216 ? 20.312 -2.359 -8.82 1 76.31 216 PRO A C 1
ATOM 1715 O O . PRO A 1 216 ? 19.797 -2.119 -9.922 1 76.31 216 PRO A O 1
ATOM 1718 N N . ASN A 1 217 ? 20.578 -3.586 -8.359 1 85.81 217 ASN A N 1
ATOM 1719 C CA . ASN A 1 217 ? 19.891 -4.742 -8.93 1 85.81 217 ASN A CA 1
ATOM 1720 C C . ASN A 1 217 ? 18.453 -4.832 -8.453 1 85.81 217 ASN A C 1
ATOM 1722 O O . ASN A 1 217 ? 18.156 -5.539 -7.488 1 85.81 217 ASN A O 1
ATOM 1726 N N . ILE A 1 218 ? 17.609 -4.207 -9.188 1 87.62 218 ILE A N 1
ATOM 1727 C CA . ILE A 1 218 ? 16.203 -4.152 -8.789 1 87.62 218 ILE A CA 1
ATOM 1728 C C . ILE A 1 218 ? 15.492 -5.438 -9.203 1 87.62 218 ILE A C 1
ATOM 1730 O O . ILE A 1 218 ? 15.312 -5.691 -10.398 1 87.62 218 ILE A O 1
ATOM 1734 N N . THR A 1 219 ? 15.062 -6.184 -8.18 1 90.56 219 THR A N 1
ATOM 1735 C CA . THR A 1 219 ? 14.367 -7.438 -8.453 1 90.56 219 THR A CA 1
ATOM 1736 C C . THR A 1 219 ? 12.859 -7.27 -8.281 1 90.56 219 THR A C 1
ATOM 1738 O O . THR A 1 219 ? 12.078 -8.078 -8.797 1 90.56 219 THR A O 1
ATOM 1741 N N . MET A 1 220 ? 12.469 -6.297 -7.516 1 93.06 220 MET A N 1
ATOM 1742 C CA . MET A 1 220 ? 11.055 -6.012 -7.312 1 93.06 220 MET A CA 1
ATOM 1743 C C . MET A 1 220 ? 10.781 -4.516 -7.391 1 93.06 220 MET A C 1
ATOM 1745 O O . MET A 1 220 ? 11.516 -3.715 -6.809 1 93.06 220 MET A O 1
ATOM 1749 N N . GLU A 1 221 ? 9.789 -4.164 -8.117 1 92.88 221 GLU A N 1
ATOM 1750 C CA . GLU A 1 221 ? 9.273 -2.797 -8.203 1 92.88 221 GLU A CA 1
ATOM 1751 C C . GLU A 1 221 ? 7.824 -2.721 -7.738 1 92.88 221 GLU A C 1
ATOM 1753 O O . GLU A 1 221 ? 6.918 -3.178 -8.438 1 92.88 221 GLU A O 1
ATOM 1758 N N . LEU A 1 222 ? 7.695 -2.123 -6.648 1 93.19 222 LEU A N 1
ATOM 1759 C CA . LEU A 1 222 ? 6.422 -2.209 -5.941 1 93.19 222 LEU A CA 1
ATOM 1760 C C . LEU A 1 222 ? 5.84 -0.82 -5.703 1 93.19 222 LEU A C 1
ATOM 1762 O O . LEU A 1 222 ? 6.527 0.187 -5.887 1 93.19 222 LEU A O 1
ATOM 1766 N N . ARG A 1 223 ? 4.531 -0.823 -5.285 1 89.81 223 ARG A N 1
ATOM 1767 C CA . ARG A 1 223 ? 3.842 0.459 -5.188 1 89.81 223 ARG A CA 1
ATOM 1768 C C . ARG A 1 223 ? 3.523 0.8 -3.736 1 89.81 223 ARG A C 1
ATOM 1770 O O . ARG A 1 223 ? 3.58 1.966 -3.34 1 89.81 223 ARG A O 1
ATOM 1777 N N . SER A 1 224 ? 3.172 -0.189 -3.021 1 91.94 224 SER A N 1
ATOM 1778 C CA . SER A 1 224 ? 2.76 0.086 -1.648 1 91.94 224 SER A CA 1
ATOM 1779 C C . SER A 1 224 ? 3.914 -0.117 -0.674 1 91.94 224 SER A C 1
ATOM 1781 O O . SER A 1 224 ? 4.762 -0.987 -0.881 1 91.94 224 SER A O 1
ATOM 1783 N N . VAL A 1 225 ? 3.922 0.657 0.367 1 93.75 225 VAL A N 1
ATOM 1784 C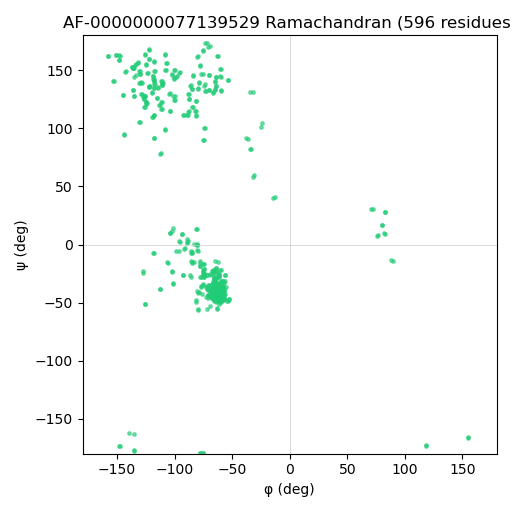 CA . VAL A 1 225 ? 4.906 0.496 1.433 1 93.75 225 VAL A CA 1
ATOM 1785 C C . VAL A 1 225 ? 4.789 -0.9 2.039 1 93.75 225 VAL A C 1
ATOM 1787 O O . VAL A 1 225 ? 5.797 -1.536 2.352 1 93.75 225 VAL A O 1
ATOM 1790 N N . GLU A 1 226 ? 3.654 -1.328 2.111 1 93.81 226 GLU A N 1
ATOM 1791 C CA . GLU A 1 226 ? 3.393 -2.645 2.686 1 93.81 226 GLU A CA 1
ATOM 1792 C C . GLU A 1 226 ? 4.039 -3.748 1.854 1 93.81 226 GLU A C 1
ATOM 1794 O O . GLU A 1 226 ? 4.598 -4.699 2.402 1 93.81 226 GLU A O 1
ATOM 1799 N N . SER A 1 227 ? 3.852 -3.686 0.573 1 94.56 227 SER A N 1
ATOM 1800 C CA . SER A 1 227 ? 4.461 -4.691 -0.293 1 94.56 227 SER A CA 1
ATOM 1801 C C . SER A 1 227 ? 5.977 -4.727 -0.119 1 94.56 227 SER A C 1
ATOM 1803 O O . SER A 1 227 ? 6.578 -5.801 -0.106 1 94.56 227 SER A O 1
ATOM 1805 N N . VAL A 1 228 ? 6.539 -3.605 0.026 1 96 228 VAL A N 1
ATOM 1806 C CA . VAL A 1 228 ? 7.98 -3.529 0.246 1 96 228 VAL A CA 1
ATOM 1807 C C . VAL A 1 228 ? 8.328 -4.152 1.594 1 96 228 VAL A C 1
ATOM 1809 O O . VAL A 1 228 ? 9.211 -5.016 1.676 1 96 228 VAL A O 1
ATOM 1812 N N . ILE A 1 229 ? 7.598 -3.797 2.576 1 96.38 229 ILE A N 1
ATOM 1813 C CA . ILE A 1 229 ? 7.863 -4.293 3.924 1 96.38 229 ILE A CA 1
ATOM 1814 C C . ILE A 1 229 ? 7.75 -5.812 3.945 1 96.38 229 ILE A C 1
ATOM 1816 O O . ILE A 1 229 ? 8.648 -6.504 4.434 1 96.38 229 ILE A O 1
ATOM 1820 N N . LYS A 1 230 ? 6.695 -6.305 3.404 1 95.31 230 LYS A N 1
ATOM 1821 C CA . LYS A 1 230 ? 6.449 -7.746 3.447 1 95.31 230 LYS A CA 1
ATOM 1822 C C . LYS A 1 230 ? 7.504 -8.5 2.645 1 95.31 230 LYS A C 1
ATOM 1824 O O . LYS A 1 230 ? 7.902 -9.609 3.021 1 95.31 230 LYS A O 1
ATOM 1829 N N . SER A 1 231 ? 7.895 -7.973 1.576 1 96.44 231 SER A N 1
ATOM 1830 C CA . SER A 1 231 ? 8.953 -8.594 0.778 1 96.44 231 SER A CA 1
ATOM 1831 C C . SER A 1 231 ? 10.273 -8.625 1.539 1 96.44 231 SER A C 1
ATOM 1833 O O . SER A 1 231 ? 10.984 -9.625 1.51 1 96.44 231 SER A O 1
ATOM 1835 N N . LEU A 1 232 ? 10.602 -7.555 2.213 1 97.12 232 LEU A N 1
ATOM 1836 C CA . LEU A 1 232 ? 11.82 -7.496 3.008 1 97.12 232 LEU A CA 1
ATOM 1837 C C . LEU A 1 232 ? 11.773 -8.5 4.156 1 97.12 232 LEU A C 1
ATOM 1839 O O . LEU A 1 232 ? 12.758 -9.188 4.426 1 97.12 232 LEU A O 1
ATOM 1843 N N . GLU A 1 233 ? 10.617 -8.547 4.789 1 96 233 GLU A N 1
ATOM 1844 C CA . GLU A 1 233 ? 10.438 -9.477 5.898 1 96 233 GLU A CA 1
ATOM 1845 C C . GLU A 1 233 ? 10.664 -10.914 5.445 1 96 233 GLU A C 1
ATOM 1847 O O . GLU A 1 233 ? 11.148 -11.75 6.223 1 96 233 GLU A O 1
ATOM 1852 N N . ALA A 1 234 ? 10.32 -11.156 4.238 1 93.94 234 ALA A N 1
ATOM 1853 C CA . ALA A 1 234 ? 10.461 -12.5 3.68 1 93.94 234 ALA A CA 1
ATOM 1854 C C . ALA A 1 234 ? 11.898 -12.766 3.238 1 93.94 234 ALA A C 1
ATOM 1856 O O . ALA A 1 234 ? 12.211 -13.852 2.752 1 93.94 234 ALA A O 1
ATOM 1857 N N . GLY A 1 235 ? 12.727 -11.758 3.328 1 93.88 235 GLY A N 1
ATOM 1858 C CA . GLY A 1 235 ? 14.133 -11.93 3.01 1 93.88 235 GLY A CA 1
ATOM 1859 C C . GLY A 1 235 ? 14.422 -11.844 1.522 1 93.88 235 GLY A C 1
ATOM 1860 O O . GLY A 1 235 ? 15.414 -12.414 1.045 1 93.88 235 GLY A O 1
ATOM 1861 N N . LEU A 1 236 ? 13.633 -11.125 0.781 1 94.81 236 LEU A N 1
ATOM 1862 C CA . LEU A 1 236 ? 13.742 -11.125 -0.673 1 94.81 236 LEU A CA 1
ATOM 1863 C C . LEU A 1 236 ? 14.719 -10.055 -1.143 1 94.81 236 LEU A C 1
ATOM 1865 O O . LEU A 1 236 ? 14.898 -9.852 -2.346 1 94.81 236 LEU A O 1
ATOM 1869 N N . GLY A 1 237 ? 15.305 -9.359 -0.256 1 95.69 237 GLY A N 1
ATOM 1870 C CA . GLY A 1 237 ? 16.297 -8.352 -0.604 1 95.69 237 GLY A CA 1
ATOM 1871 C C . GLY A 1 237 ? 16.422 -7.254 0.438 1 95.69 237 GLY A C 1
ATOM 1872 O O . GLY A 1 237 ? 16.062 -7.453 1.601 1 95.69 237 GLY A O 1
ATOM 1873 N N . ILE A 1 238 ? 17.109 -6.176 0.007 1 96 238 ILE A N 1
ATOM 1874 C CA . ILE A 1 238 ? 17.188 -4.957 0.804 1 96 238 ILE A CA 1
ATOM 1875 C C . ILE A 1 238 ? 16.312 -3.873 0.181 1 96 238 ILE A C 1
ATOM 1877 O O . ILE A 1 238 ? 15.938 -3.965 -0.993 1 96 238 ILE A O 1
ATOM 1881 N N . GLY A 1 239 ? 15.898 -2.953 0.966 1 96.5 239 GLY A N 1
ATOM 1882 C CA . GLY A 1 239 ? 15.062 -1.862 0.484 1 96.5 239 GLY A CA 1
ATOM 1883 C C . GLY A 1 239 ? 15.297 -0.561 1.229 1 96.5 239 GLY A C 1
ATOM 1884 O O . GLY A 1 239 ? 16.312 -0.406 1.917 1 96.5 239 GLY A O 1
ATOM 1885 N N . PHE A 1 240 ? 14.508 0.387 0.94 1 96.19 240 PHE A N 1
ATOM 1886 C CA . PHE A 1 240 ? 14.555 1.711 1.55 1 96.19 240 PHE A CA 1
ATOM 1887 C C . PHE A 1 240 ? 13.18 2.115 2.07 1 96.19 240 PHE A C 1
ATOM 1889 O O . PHE A 1 240 ? 12.188 2.035 1.345 1 96.19 240 PHE A O 1
ATOM 1896 N N . LEU A 1 241 ? 13.133 2.551 3.338 1 97.44 241 LEU A N 1
ATOM 1897 C CA . LEU A 1 241 ? 11.852 2.873 3.959 1 97.44 241 LEU A CA 1
ATOM 1898 C C . LEU A 1 241 ? 11.945 4.176 4.742 1 97.44 241 LEU A C 1
ATOM 1900 O O . LEU A 1 241 ? 13.016 4.539 5.23 1 97.44 241 LEU A O 1
ATOM 1904 N N . SER A 1 242 ? 10.781 4.836 4.824 1 96.38 242 SER A N 1
ATOM 1905 C CA . SER A 1 242 ? 10.617 5.938 5.766 1 96.38 242 SER A CA 1
ATOM 1906 C C . SER A 1 242 ? 10.836 5.477 7.203 1 96.38 242 SER A C 1
ATOM 1908 O O . SER A 1 242 ? 10.414 4.379 7.574 1 96.38 242 SER A O 1
ATOM 1910 N N . LYS A 1 243 ? 11.43 6.363 8.023 1 94.81 243 LYS A N 1
ATOM 1911 C CA . LYS A 1 243 ? 11.578 6.051 9.438 1 94.81 243 LYS A CA 1
ATOM 1912 C C . LYS A 1 243 ? 10.234 5.738 10.078 1 94.81 243 LYS A C 1
ATOM 1914 O O . LYS A 1 243 ? 10.156 4.957 11.031 1 94.81 243 LYS A O 1
ATOM 1919 N N . TYR A 1 244 ? 9.156 6.242 9.555 1 93.81 244 TYR A N 1
ATOM 1920 C CA . TYR A 1 244 ? 7.828 6.098 10.141 1 93.81 244 TYR A CA 1
ATOM 1921 C C . TYR A 1 244 ? 7.254 4.719 9.844 1 93.81 244 TYR A C 1
ATOM 1923 O O . TYR A 1 244 ? 6.301 4.285 10.5 1 93.81 244 TYR A O 1
ATOM 1931 N N . SER A 1 245 ? 7.77 4.012 8.859 1 94.5 245 SER A N 1
ATOM 1932 C CA . SER A 1 245 ? 7.199 2.729 8.469 1 94.5 245 SER A CA 1
ATOM 1933 C C . SER A 1 245 ? 8.047 1.565 8.969 1 94.5 245 SER A C 1
ATOM 1935 O O . SER A 1 245 ? 7.82 0.414 8.594 1 94.5 245 SER A O 1
ATOM 1937 N N . MET A 1 246 ? 8.992 1.8 9.797 1 93.62 246 MET A N 1
ATOM 1938 C CA . MET A 1 246 ? 9.852 0.76 10.359 1 93.62 246 MET A CA 1
ATOM 1939 C C . MET A 1 246 ? 9.07 -0.118 11.336 1 93.62 246 MET A C 1
ATOM 1941 O O . MET A 1 246 ? 8.117 0.341 11.961 1 93.62 246 MET A O 1
ATOM 1945 N N . ASN A 1 247 ? 9.406 -1.384 11.367 1 91.12 247 ASN A N 1
ATOM 1946 C CA . ASN A 1 247 ? 8.836 -2.287 12.367 1 91.12 247 ASN A CA 1
ATOM 1947 C C . ASN A 1 247 ? 9.906 -3.178 12.992 1 91.12 247 ASN A C 1
ATOM 1949 O O . ASN A 1 247 ? 11.086 -3.076 12.648 1 91.12 247 ASN A O 1
ATOM 1953 N N . GLN A 1 248 ? 9.5 -4.082 13.875 1 91.5 248 GLN A N 1
ATOM 1954 C CA . GLN A 1 248 ? 10.422 -4.832 14.711 1 91.5 248 GLN A CA 1
ATOM 1955 C C . GLN A 1 248 ? 11.148 -5.91 13.906 1 91.5 248 GLN A C 1
ATOM 1957 O O . GLN A 1 248 ? 12.188 -6.418 14.336 1 91.5 248 GLN A O 1
ATOM 1962 N N . LYS A 1 249 ? 10.625 -6.289 12.836 1 94.25 249 LYS A N 1
ATOM 1963 C CA . LYS A 1 249 ? 11.227 -7.371 12.055 1 94.25 249 LYS A CA 1
ATOM 1964 C C . LYS A 1 249 ? 12.32 -6.844 11.133 1 94.25 249 LYS A C 1
ATOM 1966 O O . LYS A 1 249 ? 13.109 -7.621 10.586 1 94.25 249 LYS A O 1
ATOM 1971 N N . LEU A 1 250 ? 12.344 -5.562 10.953 1 96.44 250 LEU A N 1
ATOM 1972 C CA . LEU A 1 250 ? 13.281 -4.945 10.031 1 96.44 250 LEU A CA 1
ATOM 1973 C C . LEU A 1 250 ? 14.383 -4.199 10.781 1 96.44 250 LEU A C 1
ATOM 1975 O O . LEU A 1 250 ? 14.156 -3.725 11.898 1 96.44 250 LEU A O 1
ATOM 1979 N N . GLN A 1 251 ? 15.539 -4.133 10.18 1 96.56 251 GLN A N 1
ATOM 1980 C CA . GLN A 1 251 ? 16.688 -3.463 10.773 1 96.56 251 GLN A CA 1
ATOM 1981 C C . GLN A 1 251 ? 17.344 -2.5 9.789 1 96.56 251 GLN A C 1
ATOM 1983 O O . GLN A 1 251 ? 17.469 -2.816 8.602 1 96.56 251 GLN A O 1
ATOM 1988 N N . LYS A 1 252 ? 17.703 -1.364 10.352 1 95.69 252 LYS A N 1
ATOM 1989 C CA . LYS A 1 252 ? 18.406 -0.355 9.57 1 95.69 252 LYS A CA 1
ATOM 1990 C C . LYS A 1 252 ? 19.828 -0.811 9.234 1 95.69 252 LYS A C 1
ATOM 1992 O O . LYS A 1 252 ? 20.531 -1.364 10.086 1 95.69 252 LYS A O 1
ATOM 1997 N N . ILE A 1 253 ? 20.188 -0.646 7.973 1 94.88 253 ILE A N 1
ATOM 1998 C CA . ILE A 1 253 ? 21.562 -0.876 7.547 1 94.88 253 ILE A CA 1
ATOM 1999 C C . ILE A 1 253 ? 22.375 0.405 7.715 1 94.88 253 ILE A C 1
ATOM 2001 O O . ILE A 1 253 ? 22.125 1.4 7.031 1 94.88 253 ILE A O 1
ATOM 2005 N N . ASN A 1 254 ? 23.281 0.341 8.555 1 90.31 254 ASN A N 1
ATOM 2006 C CA . ASN A 1 254 ? 24.094 1.524 8.812 1 90.31 254 ASN A CA 1
ATOM 2007 C C . ASN A 1 254 ? 25.344 1.544 7.949 1 90.31 254 ASN A C 1
ATOM 2009 O O . ASN A 1 254 ? 26.156 0.609 7.988 1 90.31 254 ASN A O 1
ATOM 2013 N N . PHE A 1 255 ? 25.422 2.395 7.066 1 80.19 255 PHE A N 1
ATOM 2014 C CA . PHE A 1 255 ? 26.703 2.586 6.395 1 80.19 255 PHE A CA 1
ATOM 2015 C C . PHE A 1 255 ? 27.062 4.066 6.34 1 80.19 255 PHE A C 1
ATOM 2017 O O . PHE A 1 255 ? 26.203 4.93 6.52 1 80.19 255 PHE A O 1
ATOM 2024 N N . GLU A 1 256 ? 28.266 4.324 6.23 1 79.06 256 GLU A N 1
ATOM 2025 C CA . GLU A 1 256 ? 28.812 5.668 6.359 1 79.06 256 GLU A CA 1
ATOM 2026 C C . GLU A 1 256 ? 28.219 6.613 5.32 1 79.06 256 GLU A C 1
ATOM 2028 O O . GLU A 1 256 ? 28.031 6.23 4.168 1 79.06 256 GLU A O 1
ATOM 2033 N N . ASP A 1 257 ? 27.781 7.746 5.625 1 81.94 257 ASP A N 1
ATOM 2034 C CA . ASP A 1 257 ? 27.422 8.891 4.797 1 81.94 257 ASP A CA 1
ATOM 2035 C C . ASP A 1 257 ? 26 8.75 4.242 1 81.94 257 ASP A C 1
ATOM 2037 O O . ASP A 1 257 ? 25.625 9.438 3.289 1 81.94 257 ASP A O 1
ATOM 2041 N N . TRP A 1 258 ? 25.328 7.734 4.777 1 88.06 258 TRP A N 1
ATOM 2042 C CA . TRP A 1 258 ? 23.938 7.688 4.324 1 88.06 258 TRP A CA 1
ATOM 2043 C C . TRP A 1 258 ? 23.078 8.656 5.125 1 88.06 258 TRP A C 1
ATOM 2045 O O . TRP A 1 258 ? 22.938 8.516 6.344 1 88.06 258 TRP A O 1
ATOM 2055 N N . ASN A 1 259 ? 22.641 9.648 4.523 1 88.94 259 ASN A N 1
ATOM 2056 C CA . ASN A 1 259 ? 21.672 10.594 5.074 1 88.94 259 ASN A CA 1
ATOM 2057 C C . ASN A 1 259 ? 20.703 11.102 4.004 1 88.94 259 ASN A C 1
ATOM 2059 O O . ASN A 1 259 ? 21.047 12.008 3.242 1 88.94 259 ASN A O 1
ATOM 2063 N N . VAL A 1 260 ? 19.609 10.445 3.936 1 92.88 260 VAL A N 1
ATOM 2064 C CA . VAL A 1 260 ? 18.562 10.875 3.002 1 92.88 260 VAL A CA 1
ATOM 2065 C C . VAL A 1 260 ? 17.375 11.414 3.775 1 92.88 260 VAL A C 1
ATOM 2067 O O . VAL A 1 260 ? 16.734 10.688 4.535 1 92.88 260 VAL A O 1
ATOM 2070 N N . GLU A 1 261 ? 17.141 12.68 3.547 1 92.62 261 GLU A N 1
ATOM 2071 C CA . GLU A 1 261 ? 16.031 13.336 4.223 1 92.62 261 GLU A CA 1
ATOM 2072 C C . GLU A 1 261 ? 15.008 13.867 3.219 1 92.62 261 GLU A C 1
ATOM 2074 O O . GLU A 1 261 ? 15.367 14.227 2.096 1 92.62 261 GLU A O 1
ATOM 2079 N N . ARG A 1 262 ? 13.781 13.805 3.617 1 93 262 ARG A N 1
ATOM 2080 C CA . ARG A 1 262 ? 12.719 14.477 2.867 1 93 262 ARG A CA 1
ATOM 2081 C C . ARG A 1 262 ? 11.75 15.188 3.807 1 93 262 ARG A C 1
ATOM 2083 O O . ARG A 1 262 ? 11.672 14.859 4.992 1 93 262 ARG A O 1
ATOM 2090 N N . LYS A 1 263 ? 11.18 16.203 3.26 1 93.88 263 LYS A N 1
ATOM 2091 C CA . LYS A 1 263 ? 10.219 16.984 4.035 1 93.88 263 LYS A CA 1
ATOM 2092 C C . LYS A 1 263 ? 8.836 16.938 3.393 1 93.88 263 LYS A C 1
ATOM 2094 O O . LYS A 1 263 ? 8.711 16.953 2.166 1 93.88 263 LYS A O 1
ATOM 2099 N N . PHE A 1 264 ? 7.844 16.875 4.254 1 95.56 264 PHE A N 1
ATOM 2100 C CA . PHE A 1 264 ? 6.457 16.922 3.807 1 95.56 264 PHE A CA 1
ATOM 2101 C C . PHE A 1 264 ? 5.875 18.312 3.996 1 95.56 264 PHE A C 1
ATOM 2103 O O . PHE A 1 264 ? 6.137 18.969 5.008 1 95.56 264 PHE A O 1
ATOM 2110 N N . TYR A 1 265 ? 5.062 18.703 3.031 1 95.94 265 TYR A N 1
ATOM 2111 C CA . TYR A 1 265 ? 4.465 20.031 3.047 1 95.94 265 TYR A CA 1
ATOM 2112 C C . TYR A 1 265 ? 2.955 19.953 2.871 1 95.94 265 TYR A C 1
ATOM 2114 O O . TYR A 1 265 ? 2.455 19.141 2.084 1 95.94 265 TYR A O 1
ATOM 2122 N N . LEU A 1 266 ? 2.248 20.781 3.643 1 96.44 266 LEU A N 1
ATOM 2123 C CA . LEU A 1 266 ? 0.841 21.047 3.373 1 96.44 266 LEU A CA 1
ATOM 2124 C C . LEU A 1 266 ? 0.689 22.094 2.273 1 96.44 266 LEU A C 1
ATOM 2126 O O . LEU A 1 266 ? 1.227 23.203 2.383 1 96.44 266 LEU A O 1
ATOM 2130 N N . CYS A 1 267 ? -0.031 21.734 1.218 1 96.81 267 CYS A N 1
ATOM 2131 C CA . CYS A 1 267 ? -0.178 22.625 0.069 1 96.81 267 CYS A CA 1
ATOM 2132 C C . CYS A 1 267 ? -1.648 22.859 -0.256 1 96.81 267 CYS A C 1
ATOM 2134 O O . CYS A 1 267 ? -2.416 21.906 -0.397 1 96.81 267 CYS A O 1
ATOM 2136 N N . TYR A 1 268 ? -2.031 24.031 -0.355 1 95.19 268 TYR A N 1
ATOM 2137 C CA . TYR A 1 268 ? -3.381 24.391 -0.779 1 95.19 268 TYR A CA 1
ATOM 2138 C C . TYR A 1 268 ? -3.389 25.719 -1.536 1 95.19 268 TYR A C 1
ATOM 2140 O O . TYR A 1 268 ? -2.439 26.5 -1.441 1 95.19 268 TYR A O 1
ATOM 2148 N N . ARG A 1 269 ? -4.402 25.906 -2.303 1 93.31 269 ARG A N 1
ATOM 2149 C CA . ARG A 1 269 ? -4.457 27.062 -3.18 1 93.31 269 ARG A CA 1
ATOM 2150 C C . ARG A 1 269 ? -4.52 28.359 -2.369 1 93.31 269 ARG A C 1
ATOM 2152 O O . ARG A 1 269 ? -5.219 28.438 -1.356 1 93.31 269 ARG A O 1
ATOM 2159 N N . LYS A 1 270 ? -3.818 29.422 -2.791 1 88.06 270 LYS A N 1
ATOM 2160 C CA . LYS A 1 270 ? -3.783 30.719 -2.105 1 88.06 270 LYS A CA 1
ATOM 2161 C C . LYS A 1 270 ? -5.168 31.344 -2.064 1 88.06 270 LYS A C 1
ATOM 2163 O O . LYS A 1 270 ? -5.52 32.031 -1.093 1 88.06 270 LYS A O 1
ATOM 2168 N N . LYS A 1 271 ? -5.988 31.188 -3.064 1 81.06 271 LYS A N 1
ATOM 2169 C CA . LYS A 1 271 ? -7.312 31.797 -3.135 1 81.06 271 LYS A CA 1
ATOM 2170 C C . LYS A 1 271 ? -8.328 30.984 -2.334 1 81.06 271 LYS A C 1
ATOM 2172 O O . LYS A 1 271 ? -9.531 31.25 -2.395 1 81.06 271 LYS A O 1
ATOM 2177 N N . SER A 1 272 ? -7.793 30.109 -1.557 1 79.69 272 SER A N 1
ATOM 2178 C CA . SER A 1 272 ? -8.719 29.297 -0.776 1 79.69 272 SER A CA 1
ATOM 2179 C C . SER A 1 272 ? -9.25 30.062 0.428 1 79.69 272 SER A C 1
ATOM 2181 O O . SER A 1 272 ? -8.664 31.062 0.841 1 79.69 272 SER A O 1
ATOM 2183 N N . GLY A 1 273 ? -10.406 29.781 0.953 1 75.5 273 GLY A N 1
ATOM 2184 C CA . GLY A 1 273 ? -11.039 30.422 2.09 1 75.5 273 GLY A CA 1
ATOM 2185 C C . GLY A 1 273 ? -10.336 30.141 3.406 1 75.5 273 GLY A C 1
ATOM 2186 O O . GLY A 1 273 ? -9.391 29.359 3.453 1 75.5 273 GLY A O 1
ATOM 2187 N N . PRO A 1 274 ? -10.703 30.797 4.426 1 79.75 274 PRO A N 1
ATOM 2188 C CA . PRO A 1 274 ? -10.07 30.672 5.738 1 79.75 274 PRO A CA 1
ATOM 2189 C C . PRO A 1 274 ? -10.164 29.266 6.316 1 79.75 274 PRO A C 1
ATOM 2191 O O . PRO A 1 274 ? -9.352 28.875 7.156 1 79.75 274 PRO A O 1
ATOM 2194 N N . GLY A 1 275 ? -11.125 28.547 5.828 1 84.88 275 GLY A N 1
ATOM 2195 C CA . GLY A 1 275 ? -11.305 27.188 6.316 1 84.88 275 GLY A CA 1
ATOM 2196 C C . GLY A 1 275 ? -10.086 26.312 6.102 1 84.88 275 GLY A C 1
ATOM 2197 O O . GLY A 1 275 ? -9.711 25.531 6.98 1 84.88 275 GLY A O 1
ATOM 2198 N N . LEU A 1 276 ? -9.406 26.469 5.004 1 89.94 276 LEU A N 1
ATOM 2199 C CA . LEU A 1 276 ? -8.242 25.641 4.691 1 89.94 276 LEU A CA 1
ATOM 2200 C C . LEU A 1 276 ? -7.039 26.062 5.527 1 89.94 276 LEU A C 1
ATOM 2202 O O . LEU A 1 276 ? -6.223 25.219 5.906 1 89.94 276 LEU A O 1
ATOM 2206 N N . THR A 1 277 ? -6.977 27.344 5.773 1 87.88 277 THR A N 1
ATOM 2207 C CA . THR A 1 277 ? -5.918 27.812 6.656 1 87.88 277 THR A CA 1
ATOM 2208 C C . THR A 1 277 ? -6.082 27.234 8.062 1 87.88 277 THR A C 1
ATOM 2210 O O . THR A 1 277 ? -5.109 26.797 8.672 1 87.88 277 THR A O 1
ATOM 2213 N N . MET A 1 278 ? -7.289 27.234 8.453 1 87.19 278 MET A N 1
ATOM 2214 C CA . MET A 1 278 ? -7.578 26.672 9.773 1 87.19 278 MET A CA 1
ATOM 2215 C C . MET A 1 278 ? -7.293 25.172 9.805 1 87.19 278 MET A C 1
ATOM 2217 O O . MET A 1 278 ? -6.77 24.656 10.797 1 87.19 278 MET A O 1
ATOM 2221 N N . LEU A 1 279 ? -7.668 24.5 8.734 1 91.94 279 LEU A N 1
ATOM 2222 C CA . LEU A 1 279 ? -7.402 23.062 8.664 1 91.94 279 LEU A CA 1
ATOM 2223 C C . LEU A 1 279 ? -5.902 22.781 8.695 1 91.94 279 LEU A C 1
ATOM 2225 O O . LEU A 1 279 ? -5.449 21.891 9.406 1 91.94 279 LEU A O 1
ATOM 2229 N N . ALA A 1 280 ? -5.164 23.547 7.926 1 93.19 280 ALA A N 1
ATOM 2230 C CA . ALA A 1 280 ? -3.713 23.375 7.891 1 93.19 280 ALA A CA 1
ATOM 2231 C C . ALA A 1 280 ? -3.105 23.578 9.273 1 93.19 280 ALA A C 1
ATOM 2233 O O . ALA A 1 280 ? -2.24 22.812 9.703 1 93.19 280 ALA A O 1
ATOM 2234 N N . GLU A 1 281 ? -3.58 24.531 9.93 1 88.44 281 GLU A N 1
ATOM 2235 C CA . GLU A 1 281 ? -3.09 24.828 11.273 1 88.44 281 GLU A CA 1
ATOM 2236 C C . GLU A 1 281 ? -3.432 23.688 12.234 1 88.44 281 GLU A C 1
ATOM 2238 O O . GLU A 1 281 ? -2.619 23.328 13.086 1 88.44 281 GLU A O 1
ATOM 2243 N N . GLU A 1 282 ? -4.613 23.203 12.117 1 90.69 282 GLU A N 1
ATOM 2244 C CA . GLU A 1 282 ? -5.039 22.094 12.961 1 90.69 282 GLU A CA 1
ATOM 2245 C C . GLU A 1 282 ? -4.176 20.859 12.719 1 90.69 282 GLU A C 1
ATOM 2247 O O . GLU A 1 282 ? -3.826 20.141 13.664 1 90.69 282 GLU A O 1
ATOM 2252 N N . ILE A 1 283 ? -3.871 20.578 11.469 1 93.75 283 ILE A N 1
ATOM 2253 C CA . ILE A 1 283 ? -3.014 19.453 11.133 1 93.75 283 ILE A CA 1
ATOM 2254 C C . ILE A 1 283 ? -1.625 19.656 11.727 1 93.75 283 ILE A C 1
ATOM 2256 O O . ILE A 1 283 ? -1.046 18.734 12.305 1 93.75 283 ILE A O 1
ATOM 2260 N N . LEU A 1 284 ? -1.136 20.859 11.633 1 91 284 LEU A N 1
ATOM 2261 C CA . LEU A 1 284 ? 0.18 21.172 12.18 1 91 284 LEU A CA 1
ATOM 2262 C C . LEU A 1 284 ? 0.212 20.953 13.688 1 91 284 LEU A C 1
ATOM 2264 O O . LEU A 1 284 ? 1.144 20.328 14.211 1 91 284 LEU A O 1
ATOM 2268 N N . ARG A 1 285 ? -0.777 21.375 14.32 1 88 285 ARG A N 1
ATOM 2269 C CA . ARG A 1 285 ? -0.867 21.234 15.766 1 88 285 ARG A CA 1
ATOM 2270 C C . ARG A 1 285 ? -0.948 19.766 16.172 1 88 285 ARG A C 1
ATOM 2272 O O . ARG A 1 285 ? -0.269 19.344 17.109 1 88 285 ARG A O 1
ATOM 2279 N N . SER A 1 286 ? -1.804 19.078 15.516 1 90.5 286 SER A N 1
ATOM 2280 C CA . SER A 1 286 ? -1.991 17.656 15.828 1 90.5 286 SER A CA 1
ATOM 2281 C C . SER A 1 286 ? -0.726 16.859 15.547 1 90.5 286 SER A C 1
ATOM 2283 O O . SER A 1 286 ? -0.444 15.867 16.219 1 90.5 286 SER A O 1
ATOM 2285 N N . THR A 1 287 ? -0.044 17.25 14.531 1 90.56 287 THR A N 1
ATOM 2286 C CA . THR A 1 287 ? 1.207 16.578 14.195 1 90.56 287 THR A CA 1
ATOM 2287 C C . THR A 1 287 ? 2.236 16.766 15.305 1 90.56 287 THR A C 1
ATOM 2289 O O . THR A 1 287 ? 2.967 15.836 15.641 1 90.56 287 THR A O 1
ATOM 2292 N N . GLU A 1 288 ? 2.326 17.875 15.844 1 85.69 288 GLU A N 1
ATOM 2293 C CA . GLU A 1 288 ? 3.248 18.156 16.938 1 85.69 288 GLU A CA 1
ATOM 2294 C C . GLU A 1 288 ? 2.92 17.297 18.172 1 85.69 288 GLU A C 1
ATOM 2296 O O . GLU A 1 288 ? 3.822 16.797 18.828 1 85.69 288 GLU A O 1
ATOM 2301 N N . LEU A 1 289 ? 1.685 17.188 18.375 1 82.38 289 LEU A N 1
ATOM 2302 C CA . LEU A 1 289 ? 1.247 16.344 19.484 1 82.38 289 LEU A CA 1
ATOM 2303 C C . LEU A 1 289 ? 1.6 14.883 19.234 1 82.38 289 LEU A C 1
ATOM 2305 O O . LEU A 1 289 ? 2.039 14.172 20.141 1 82.38 289 LEU A O 1
ATOM 2309 N N . TRP A 1 290 ? 1.341 14.484 18.031 1 86.62 290 TRP A N 1
ATOM 2310 C CA . TRP A 1 290 ? 1.629 13.117 17.609 1 86.62 290 TRP A CA 1
ATOM 2311 C C . TRP A 1 290 ? 3.115 12.805 17.75 1 86.62 290 TRP A C 1
ATOM 2313 O O . TRP A 1 290 ? 3.49 11.742 18.234 1 86.62 290 TRP A O 1
ATOM 2323 N N . LYS A 1 291 ? 3.947 13.688 17.359 1 84.44 291 LYS A N 1
ATOM 2324 C CA . LYS A 1 291 ? 5.395 13.508 17.469 1 84.44 291 LYS A CA 1
ATOM 2325 C C . LYS A 1 291 ? 5.828 13.367 18.922 1 84.44 291 LYS A C 1
ATOM 2327 O O . LYS A 1 291 ? 6.68 12.531 19.234 1 84.44 291 LYS A O 1
ATOM 2332 N N . SER A 1 292 ? 5.297 14.148 19.672 1 77.31 292 SER A N 1
ATOM 2333 C CA . SER A 1 292 ? 5.645 14.141 21.094 1 77.31 292 SER A CA 1
ATOM 2334 C C . SER A 1 292 ? 5.273 12.812 21.75 1 77.31 292 SER A C 1
ATOM 2336 O O . SER A 1 292 ? 6.023 12.289 22.578 1 77.31 292 SER A O 1
ATOM 2338 N N . LYS A 1 293 ? 4.203 12.258 21.406 1 73.56 293 LYS A N 1
ATOM 2339 C CA . LYS A 1 293 ? 3.758 10.969 21.938 1 73.56 293 LYS A CA 1
ATOM 2340 C C . LYS A 1 293 ? 4.668 9.836 21.484 1 73.56 293 LYS A C 1
ATOM 2342 O O . LYS A 1 293 ? 4.949 8.906 22.234 1 73.56 293 LYS A O 1
ATOM 2347 N N . LYS A 1 294 ? 5.066 9.891 20.25 1 74.5 294 LYS A N 1
ATOM 2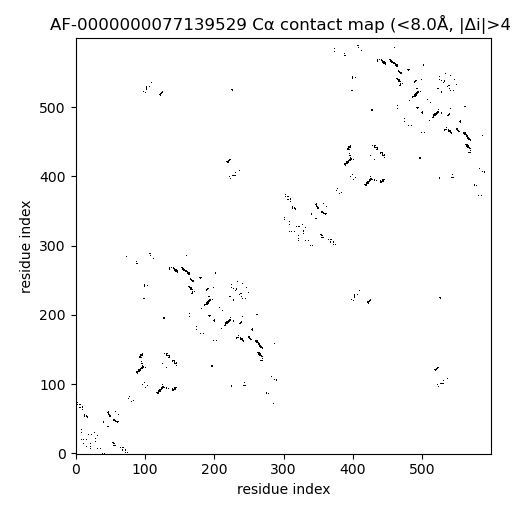348 C CA . LYS A 1 294 ? 5.941 8.859 19.703 1 74.5 294 LYS A CA 1
ATOM 2349 C C . LYS A 1 294 ? 7.32 8.898 20.344 1 74.5 294 LYS A C 1
ATOM 2351 O O . LYS A 1 294 ? 7.938 7.859 20.578 1 74.5 294 LYS A O 1
ATOM 2356 N N . GLU A 1 295 ? 7.781 10.047 20.531 1 67.69 295 GLU A N 1
ATOM 2357 C CA . GLU A 1 295 ? 9.07 10.211 21.188 1 67.69 295 GLU A CA 1
ATOM 2358 C C . GLU A 1 295 ? 9.023 9.711 22.625 1 67.69 295 GLU A C 1
ATOM 2360 O O . GLU A 1 295 ? 9.977 9.109 23.125 1 67.69 295 GLU A O 1
ATOM 2365 N N . ASN A 1 296 ? 7.922 9.875 23.172 1 61.09 296 ASN A N 1
ATOM 2366 C CA . ASN A 1 296 ? 7.766 9.43 24.547 1 61.09 296 ASN A CA 1
ATOM 2367 C C . ASN A 1 296 ? 7.602 7.91 24.625 1 61.09 296 ASN A C 1
ATOM 2369 O O . ASN A 1 296 ? 8.047 7.289 25.594 1 61.09 296 ASN A O 1
ATOM 2373 N N . SER A 1 297 ? 6.953 7.305 23.703 1 57.69 297 SER A N 1
ATOM 2374 C CA . SER A 1 297 ? 6.781 5.855 23.703 1 57.69 297 SER A CA 1
ATOM 2375 C C . SER A 1 297 ? 8.102 5.148 23.391 1 57.69 297 SER A C 1
ATOM 2377 O O . SER A 1 297 ? 8.312 4.008 23.812 1 57.69 297 SER A O 1
ATOM 2379 N N . SER A 1 298 ? 8.977 5.684 22.547 1 50.31 298 SER A N 1
ATOM 2380 C CA . SER A 1 298 ? 10.281 5.094 22.297 1 50.31 298 SER A CA 1
ATOM 2381 C C . SER A 1 298 ? 11.172 5.156 23.531 1 50.31 298 SER A C 1
ATOM 2383 O O . SER A 1 298 ? 12.172 4.438 23.625 1 50.31 298 SER A O 1
ATOM 2385 N N . LEU A 1 299 ? 10.883 6.113 24.469 1 42.12 299 LEU A N 1
ATOM 2386 C CA . LEU A 1 299 ? 11.617 6.219 25.734 1 42.12 299 LEU A CA 1
ATOM 2387 C C . LEU A 1 299 ? 11.031 5.285 26.781 1 42.12 299 LEU A C 1
ATOM 2389 O O . LEU A 1 299 ? 11.641 5.07 27.828 1 42.12 299 LEU A O 1
ATOM 2393 N N . SER A 1 300 ? 9.852 4.793 26.562 1 35.5 300 SER A N 1
ATOM 2394 C CA . SER A 1 300 ? 9.375 3.852 27.562 1 35.5 300 SER A CA 1
ATOM 2395 C C . SER A 1 300 ? 9.633 2.41 27.141 1 35.5 300 SER A C 1
ATOM 2397 O O . SER A 1 300 ? 9.57 2.086 25.953 1 35.5 300 SER A O 1
ATOM 2399 N N . MET B 1 1 ? -4.828 -47.656 -12.078 1 61.16 1 MET B N 1
ATOM 2400 C CA . MET B 1 1 ? -5.004 -46.281 -12.508 1 61.16 1 MET B CA 1
ATOM 2401 C C . MET B 1 1 ? -3.691 -45.688 -13.023 1 61.16 1 MET B C 1
ATOM 2403 O O . MET B 1 1 ? -2.641 -45.875 -12.406 1 61.16 1 MET B O 1
ATOM 2407 N N . GLU B 1 2 ? -3.697 -45.281 -14.266 1 71.31 2 GLU B N 1
ATOM 2408 C CA . GLU B 1 2 ? -2.531 -44.656 -14.906 1 71.31 2 GLU B CA 1
ATOM 2409 C C . GLU B 1 2 ? -2.631 -43.156 -14.906 1 71.31 2 GLU B C 1
ATOM 2411 O O . GLU B 1 2 ? -3.721 -42.594 -15.047 1 71.31 2 GLU B O 1
ATOM 2416 N N . PHE B 1 3 ? -1.494 -42.531 -14.766 1 74.62 3 PHE B N 1
ATOM 2417 C CA . PHE B 1 3 ? -1.461 -41.094 -14.688 1 74.62 3 PHE B CA 1
ATOM 2418 C C . PHE B 1 3 ? -2.092 -40.469 -15.93 1 74.62 3 PHE B C 1
ATOM 2420 O O . PHE B 1 3 ? -2.758 -39.438 -15.836 1 74.62 3 PHE B O 1
ATOM 2427 N N . ARG B 1 4 ? -1.897 -41.031 -17.078 1 79.31 4 ARG B N 1
ATOM 2428 C CA . ARG B 1 4 ? -2.471 -40.469 -18.297 1 79.31 4 ARG B CA 1
ATOM 2429 C C . ARG B 1 4 ? -3.99 -40.375 -18.203 1 79.31 4 ARG B C 1
ATOM 2431 O O . ARG B 1 4 ? -4.605 -39.469 -18.781 1 79.31 4 ARG B O 1
ATOM 2438 N N . GLN B 1 5 ? -4.617 -41.281 -17.484 1 83.31 5 GLN B N 1
ATOM 2439 C CA . GLN B 1 5 ? -6.066 -41.281 -17.344 1 83.31 5 GLN B CA 1
ATOM 2440 C C . GLN B 1 5 ? -6.547 -40.094 -16.547 1 83.31 5 GLN B C 1
ATOM 2442 O O . GLN B 1 5 ? -7.633 -39.562 -16.781 1 83.31 5 GLN B O 1
ATOM 2447 N N . ILE B 1 6 ? -5.758 -39.719 -15.578 1 83.25 6 ILE B N 1
ATOM 2448 C CA . ILE B 1 6 ? -6.043 -38.531 -14.797 1 83.25 6 ILE B CA 1
ATOM 2449 C C . ILE B 1 6 ? -6.027 -37.281 -15.719 1 83.25 6 ILE B C 1
ATOM 2451 O O . ILE B 1 6 ? -6.922 -36.438 -15.648 1 83.25 6 ILE B O 1
ATOM 2455 N N . VAL B 1 7 ? -5.086 -37.219 -16.562 1 83.62 7 VAL B N 1
ATOM 2456 C CA . VAL B 1 7 ? -4.953 -36.125 -17.516 1 83.62 7 VAL B CA 1
ATOM 2457 C C . VAL B 1 7 ? -6.141 -36.125 -18.484 1 83.62 7 VAL B C 1
ATOM 2459 O O . VAL B 1 7 ? -6.699 -35.062 -18.797 1 83.62 7 VAL B O 1
ATOM 2462 N N . TYR B 1 8 ? -6.523 -37.281 -18.969 1 88.19 8 TYR B N 1
ATOM 2463 C CA . TYR B 1 8 ? -7.664 -37.438 -19.859 1 88.19 8 TYR B CA 1
ATOM 2464 C C . TYR B 1 8 ? -8.945 -36.938 -19.203 1 88.19 8 TYR B C 1
ATOM 2466 O O . TYR B 1 8 ? -9.719 -36.188 -19.797 1 88.19 8 TYR B O 1
ATOM 2474 N N . PHE B 1 9 ? -9.133 -37.375 -17.953 1 90.81 9 PHE B N 1
ATOM 2475 C CA . PHE B 1 9 ? -10.297 -36.969 -17.172 1 90.81 9 PHE B CA 1
ATOM 2476 C C . PHE B 1 9 ? -10.359 -35.438 -17.031 1 90.81 9 PHE B C 1
ATOM 2478 O O . PHE B 1 9 ? -11.406 -34.844 -17.266 1 90.81 9 PHE B O 1
ATOM 2485 N N . LEU B 1 10 ? -9.258 -34.906 -16.688 1 88 10 LEU B N 1
ATOM 2486 C CA . LEU B 1 10 ? -9.188 -33.469 -16.484 1 88 10 LEU B CA 1
ATOM 2487 C C . LEU B 1 10 ? -9.477 -32.719 -17.781 1 88 10 LEU B C 1
ATOM 2489 O O . LEU B 1 10 ? -10.156 -31.688 -17.781 1 88 10 LEU B O 1
ATOM 2493 N N . GLU B 1 11 ? -8.984 -33.125 -18.891 1 86.94 11 GLU B N 1
ATOM 2494 C CA . GLU B 1 11 ? -9.203 -32.5 -20.188 1 86.94 11 GLU B CA 1
ATOM 2495 C C . GLU B 1 11 ? -10.68 -32.562 -20.578 1 86.94 11 GLU B C 1
ATOM 2497 O O . GLU B 1 11 ? -11.219 -31.578 -21.109 1 86.94 11 GLU B O 1
ATOM 2502 N N . ILE B 1 12 ? -11.281 -33.594 -20.297 1 91.12 12 ILE B N 1
ATOM 2503 C CA . ILE B 1 12 ? -12.703 -33.719 -20.594 1 91.12 12 ILE B CA 1
ATOM 2504 C C . ILE B 1 12 ? -13.5 -32.781 -19.719 1 91.12 12 ILE B C 1
ATOM 2506 O O . ILE B 1 12 ? -14.414 -32.094 -20.203 1 91.12 12 ILE B O 1
ATOM 2510 N N . ALA B 1 13 ? -13.086 -32.719 -18.5 1 88.12 13 ALA B N 1
ATOM 2511 C CA . ALA B 1 13 ? -13.773 -31.828 -17.578 1 88.12 13 ALA B CA 1
ATOM 2512 C C . ALA B 1 13 ? -13.625 -30.375 -18 1 88.12 13 ALA B C 1
ATOM 2514 O O . ALA B 1 13 ? -14.562 -29.594 -17.875 1 88.12 13 ALA B O 1
ATOM 2515 N N . ASN B 1 14 ? -12.539 -30.109 -18.5 1 83.75 14 ASN B N 1
ATOM 2516 C CA . ASN B 1 14 ? -12.203 -28.75 -18.906 1 83.75 14 ASN B CA 1
ATOM 2517 C C . ASN B 1 14 ? -12.891 -28.375 -20.219 1 83.75 14 ASN B C 1
ATOM 2519 O O . ASN B 1 14 ? -13.383 -27.25 -20.375 1 83.75 14 ASN B O 1
ATOM 2523 N N . THR B 1 15 ? -12.906 -29.234 -21.141 1 83.94 15 THR B N 1
ATOM 2524 C CA . THR B 1 15 ? -13.414 -28.953 -22.484 1 83.94 15 THR B CA 1
ATOM 2525 C C . THR B 1 15 ? -14.922 -29.188 -22.562 1 83.94 15 THR B C 1
ATOM 2527 O O . THR B 1 15 ? -15.594 -28.641 -23.438 1 83.94 15 THR B O 1
ATOM 2530 N N . GLY B 1 16 ? -15.336 -30.031 -21.703 1 87.75 16 GLY B N 1
ATOM 2531 C CA . GLY B 1 16 ? -16.766 -30.25 -21.578 1 87.75 16 GLY B CA 1
ATOM 2532 C C . GLY B 1 16 ? -17.297 -31.312 -22.516 1 87.75 16 GLY B C 1
ATOM 2533 O O . GLY B 1 16 ? -18.469 -31.672 -22.453 1 87.75 16 GLY B O 1
ATOM 2534 N N . THR B 1 17 ? -16.484 -31.734 -23.547 1 88.62 17 THR B N 1
ATOM 2535 C CA . THR B 1 17 ? -16.922 -32.781 -24.438 1 88.62 17 THR B CA 1
ATOM 2536 C C . THR B 1 17 ? -15.797 -33.781 -24.703 1 88.62 17 THR B C 1
ATOM 2538 O O . THR B 1 17 ? -14.625 -33.406 -24.656 1 88.62 17 THR B O 1
ATOM 2541 N N . PHE B 1 18 ? -16.156 -35.031 -25 1 90.88 18 PHE B N 1
ATOM 2542 C CA . PHE B 1 18 ? -15.172 -36.062 -25.312 1 90.88 18 PHE B CA 1
ATOM 2543 C C . PHE B 1 18 ? -14.461 -35.781 -26.625 1 90.88 18 PHE B C 1
ATOM 2545 O O . PHE B 1 18 ? -13.258 -36 -26.75 1 90.88 18 PHE B O 1
ATOM 2552 N N . GLN B 1 19 ? -15.281 -35.25 -27.547 1 89.19 19 GLN B N 1
ATOM 2553 C CA . GLN B 1 19 ? -14.719 -35 -28.875 1 89.19 19 GLN B CA 1
ATOM 2554 C C . GLN B 1 19 ? -13.625 -33.906 -28.812 1 89.19 19 GLN B C 1
ATOM 2556 O O . GLN B 1 19 ? -12.539 -34.125 -29.344 1 89.19 19 GLN B O 1
ATOM 2561 N N . LYS B 1 20 ? -13.906 -32.906 -28.188 1 88.56 20 LYS B N 1
ATOM 2562 C CA . LYS B 1 20 ? -12.945 -31.812 -28.062 1 88.56 20 LYS B CA 1
ATOM 2563 C C . LYS B 1 20 ? -11.711 -32.25 -27.266 1 88.56 20 LYS B C 1
ATOM 2565 O O . LYS B 1 20 ? -10.586 -31.922 -27.641 1 88.56 20 LYS B O 1
ATOM 2570 N N . ALA B 1 21 ? -11.961 -32.906 -26.25 1 90.44 21 ALA B N 1
ATOM 2571 C CA . ALA B 1 21 ? -10.859 -33.406 -25.438 1 90.44 21 ALA B CA 1
ATOM 2572 C C . ALA B 1 21 ? -9.969 -34.344 -26.219 1 90.44 21 ALA B C 1
ATOM 2574 O O . ALA B 1 21 ? -8.742 -34.281 -26.156 1 90.44 21 ALA B O 1
ATOM 2575 N N . ALA B 1 22 ? -10.547 -35.188 -26.938 1 91.56 22 ALA B N 1
ATOM 2576 C CA . ALA B 1 22 ? -9.797 -36.156 -27.75 1 91.56 22 ALA B CA 1
ATOM 2577 C C . ALA B 1 22 ? -8.93 -35.438 -28.781 1 91.56 22 ALA B C 1
ATOM 2579 O O . ALA B 1 22 ? -7.75 -35.781 -28.953 1 91.56 22 ALA B O 1
ATOM 2580 N N . THR B 1 23 ? -9.523 -34.469 -29.375 1 83.69 23 THR B N 1
ATOM 2581 C CA . THR B 1 23 ? -8.789 -33.688 -30.375 1 83.69 23 THR B CA 1
ATOM 2582 C C . THR B 1 23 ? -7.594 -32.969 -29.734 1 83.69 23 THR B C 1
ATOM 2584 O O . THR B 1 23 ? -6.484 -33.031 -30.266 1 83.69 23 THR B O 1
ATOM 2587 N N . GLN B 1 24 ? -7.777 -32.531 -28.562 1 83.5 24 GLN B N 1
ATOM 2588 C CA . GLN B 1 24 ? -6.73 -31.797 -27.875 1 83.5 24 GLN B CA 1
ATOM 2589 C C . GLN B 1 24 ? -5.617 -32.719 -27.391 1 83.5 24 GLN B C 1
ATOM 2591 O O . GLN B 1 24 ? -4.449 -32.312 -27.359 1 83.5 24 GLN B O 1
ATOM 2596 N N . LEU B 1 25 ? -5.957 -33.844 -27.172 1 83.38 25 LEU B N 1
ATOM 2597 C CA . LEU B 1 25 ? -5.023 -34.812 -26.609 1 83.38 25 LEU B CA 1
ATOM 2598 C C . LEU B 1 25 ? -4.398 -35.656 -27.719 1 83.38 25 LEU B C 1
ATOM 2600 O O . LEU B 1 25 ? -3.516 -36.469 -27.438 1 83.38 25 LEU B O 1
ATOM 2604 N N . GLY B 1 26 ? -4.883 -35.438 -28.938 1 85.06 26 GLY B N 1
ATOM 2605 C CA . GLY B 1 26 ? -4.379 -36.219 -30.047 1 85.06 26 GLY B CA 1
ATOM 2606 C C . GLY B 1 26 ? -4.828 -37.688 -30.016 1 85.06 26 GLY B C 1
ATOM 2607 O O . GLY B 1 26 ? -4.082 -38.562 -30.422 1 85.06 26 GLY B O 1
ATOM 2608 N N . LEU B 1 27 ? -5.945 -37.844 -29.484 1 87.75 27 LEU B N 1
ATOM 2609 C CA . LEU B 1 27 ? -6.508 -39.188 -29.391 1 87.75 27 LEU B CA 1
ATOM 2610 C C . LEU B 1 27 ? -7.816 -39.281 -30.172 1 87.75 27 LEU B C 1
ATOM 2612 O O . LEU B 1 27 ? -8.422 -38.25 -30.5 1 87.75 27 LEU B O 1
ATOM 2616 N N . THR B 1 28 ? -8.18 -40.5 -30.547 1 86.81 28 THR B N 1
ATOM 2617 C CA . THR B 1 28 ? -9.539 -40.719 -31.047 1 86.81 28 THR B CA 1
ATOM 2618 C C . THR B 1 28 ? -10.539 -40.75 -29.891 1 86.81 28 THR B C 1
ATOM 2620 O O . THR B 1 28 ? -10.188 -41.125 -28.766 1 86.81 28 THR B O 1
ATOM 2623 N N . GLN B 1 29 ? -11.664 -40.281 -30.203 1 89.06 29 GLN B N 1
ATOM 2624 C CA . GLN B 1 29 ? -12.695 -40.219 -29.188 1 89.06 29 GLN B CA 1
ATOM 2625 C C . GLN B 1 29 ? -12.961 -41.594 -28.578 1 89.06 29 GLN B C 1
ATOM 2627 O O . GLN B 1 29 ? -13.094 -41.75 -27.359 1 89.06 29 GLN B O 1
ATOM 2632 N N . PRO B 1 30 ? -13.039 -42.781 -29.344 1 91 30 PRO B N 1
ATOM 2633 C CA . PRO B 1 30 ? -13.25 -44.094 -28.734 1 91 30 PRO B CA 1
ATOM 2634 C C . PRO B 1 30 ? -12.117 -44.469 -27.781 1 91 30 PRO B C 1
ATOM 2636 O O . PRO B 1 30 ? -12.367 -45.062 -26.734 1 91 30 PRO B O 1
ATOM 2639 N N . ALA B 1 31 ? -10.883 -44.094 -28.156 1 87.25 31 ALA B N 1
ATOM 2640 C CA . ALA B 1 31 ? -9.727 -44.406 -27.312 1 87.25 31 ALA B CA 1
ATOM 2641 C C . ALA B 1 31 ? -9.812 -43.656 -25.984 1 87.25 31 ALA B C 1
ATOM 2643 O O . ALA B 1 31 ? -9.555 -44.219 -24.922 1 87.25 31 ALA B O 1
ATOM 2644 N N . LEU B 1 32 ? -10.242 -42.438 -26.078 1 92.25 32 LEU B N 1
ATOM 2645 C CA . LEU B 1 32 ? -10.383 -41.625 -24.875 1 92.25 32 LEU B CA 1
ATOM 2646 C C . LEU B 1 32 ? -11.516 -42.156 -24 1 92.25 32 LEU B C 1
ATOM 2648 O O . LEU B 1 32 ? -11.367 -42.25 -22.781 1 92.25 32 LEU B O 1
ATOM 2652 N N . SER B 1 33 ? -12.555 -42.5 -24.594 1 90.12 33 SER B N 1
ATOM 2653 C CA . SER B 1 33 ? -13.711 -43.031 -23.875 1 90.12 33 SER B CA 1
ATOM 2654 C C . SER B 1 33 ? -13.367 -44.344 -23.156 1 90.12 33 SER B C 1
ATOM 2656 O O . SER B 1 33 ? -13.781 -44.531 -22.016 1 90.12 33 SER B O 1
ATOM 2658 N N . ARG B 1 34 ? -12.602 -45.125 -23.828 1 90.5 34 ARG B N 1
ATOM 2659 C CA . ARG B 1 34 ? -12.188 -46.406 -23.219 1 90.5 34 ARG B CA 1
ATOM 2660 C C . ARG B 1 34 ? -11.32 -46.156 -22 1 90.5 34 ARG B C 1
ATOM 2662 O O . ARG B 1 34 ? -11.469 -46.844 -20.984 1 90.5 34 ARG B O 1
ATOM 2669 N N . GLN B 1 35 ? -10.445 -45.219 -22.125 1 89.06 35 GLN B N 1
ATOM 2670 C CA . GLN B 1 35 ? -9.555 -44.906 -21 1 89.06 35 GLN B CA 1
ATOM 2671 C C . GLN B 1 35 ? -10.336 -44.406 -19.797 1 89.06 35 GLN B C 1
ATOM 2673 O O . GLN B 1 35 ? -10.023 -44.781 -18.656 1 89.06 35 GLN B O 1
ATOM 2678 N N . ILE B 1 36 ? -11.367 -43.656 -20.047 1 91.88 36 ILE B N 1
ATOM 2679 C CA . ILE B 1 36 ? -12.195 -43.156 -18.969 1 91.88 36 ILE B CA 1
ATOM 2680 C C . ILE B 1 36 ? -13.023 -44.281 -18.359 1 91.88 36 ILE B C 1
ATOM 2682 O O . ILE B 1 36 ? -13.188 -44.344 -17.141 1 91.88 36 ILE B O 1
ATOM 2686 N N . PHE B 1 37 ? -13.469 -45.125 -19.172 1 90.19 37 PHE B N 1
ATOM 2687 C CA . PHE B 1 37 ? -14.203 -46.312 -18.703 1 90.19 37 PHE B CA 1
ATOM 2688 C C . PHE B 1 37 ? -13.344 -47.156 -17.781 1 90.19 37 PHE B C 1
ATOM 2690 O O . PHE B 1 37 ? -13.797 -47.562 -16.719 1 90.19 37 PHE B O 1
ATOM 2697 N N . LEU B 1 38 ? -12.125 -47.375 -18.203 1 84.25 38 LEU B N 1
ATOM 2698 C CA . LEU B 1 38 ? -11.195 -48.156 -17.406 1 84.25 38 LEU B CA 1
ATOM 2699 C C . LEU B 1 38 ? -10.906 -47.469 -16.078 1 84.25 38 LEU B C 1
ATOM 2701 O O . LEU B 1 38 ? -10.82 -48.125 -15.031 1 84.25 38 LEU B O 1
ATOM 2705 N N . LEU B 1 39 ? -10.773 -46.188 -16.125 1 87.88 39 LEU B N 1
ATOM 2706 C CA . LEU B 1 39 ? -10.555 -45.375 -14.93 1 87.88 39 LEU B CA 1
ATOM 2707 C C . LEU B 1 39 ? -11.734 -45.531 -13.969 1 87.88 39 LEU B C 1
ATOM 2709 O O . LEU B 1 39 ? -11.539 -45.75 -12.773 1 87.88 39 LEU B O 1
ATOM 2713 N N . GLU B 1 40 ? -12.922 -45.469 -14.453 1 90.44 40 GLU B N 1
ATOM 2714 C CA . GLU B 1 40 ? -14.133 -45.562 -13.641 1 90.44 40 GLU B CA 1
ATOM 2715 C C . GLU B 1 40 ? -14.289 -46.969 -13.07 1 90.44 40 GLU B C 1
ATOM 2717 O O . GLU B 1 40 ? -14.711 -47.125 -11.922 1 90.44 40 GLU B O 1
ATOM 2722 N N . LYS B 1 41 ? -13.938 -47.938 -13.844 1 87.56 41 LYS B N 1
ATOM 2723 C CA . LYS B 1 41 ? -14 -49.312 -13.391 1 87.56 41 LYS B CA 1
ATOM 2724 C C . LYS B 1 41 ? -13.047 -49.562 -12.219 1 87.56 41 LYS B C 1
ATOM 2726 O O . LYS B 1 41 ? -13.414 -50.219 -11.242 1 87.56 41 LYS B O 1
ATOM 2731 N N . GLU B 1 42 ? -11.859 -49 -12.359 1 82.75 42 GLU B N 1
ATOM 2732 C CA . GLU B 1 42 ? -10.867 -49.156 -11.297 1 82.75 42 GLU B CA 1
ATOM 2733 C C . GLU B 1 42 ? -11.289 -48.438 -10.023 1 82.75 42 GLU B C 1
ATOM 2735 O O . GLU B 1 42 ? -11.094 -48.938 -8.914 1 82.75 42 GLU B O 1
ATOM 2740 N N . LEU B 1 43 ? -11.891 -47.219 -10.219 1 83.62 43 LEU B N 1
ATOM 2741 C CA . LEU B 1 43 ? -12.328 -46.406 -9.102 1 83.62 43 LEU B CA 1
ATOM 2742 C C . LEU B 1 43 ? -13.609 -46.969 -8.484 1 83.62 43 LEU B C 1
ATOM 2744 O O . LEU B 1 43 ? -13.922 -46.688 -7.324 1 83.62 43 LEU B O 1
ATOM 2748 N N . GLY B 1 44 ? -14.312 -47.719 -9.25 1 87.12 44 GLY B N 1
ATOM 2749 C CA . GLY B 1 44 ? -15.57 -48.312 -8.812 1 87.12 44 GLY B CA 1
ATOM 2750 C C . GLY B 1 44 ? -16.719 -47.312 -8.797 1 87.12 44 GLY B C 1
ATOM 2751 O O . GLY B 1 44 ? -17.75 -47.562 -8.172 1 87.12 44 GLY B O 1
ATOM 2752 N N . VAL B 1 45 ? -16.484 -46.156 -9.305 1 87.31 45 VAL B N 1
ATOM 2753 C CA . VAL B 1 45 ? -17.5 -45.094 -9.375 1 87.31 45 VAL B CA 1
ATOM 2754 C C . VAL B 1 45 ? -17.484 -44.469 -10.766 1 87.31 45 VAL B C 1
ATOM 2756 O O . VAL B 1 45 ? -16.484 -44.531 -11.477 1 87.31 45 VAL B O 1
ATOM 2759 N N . ILE B 1 46 ? -18.625 -43.906 -11.148 1 90.06 46 ILE B N 1
ATOM 2760 C CA . ILE B 1 46 ? -18.734 -43.094 -12.359 1 90.06 46 ILE B CA 1
ATOM 2761 C C . ILE B 1 46 ? -18.391 -41.625 -12.055 1 90.06 46 ILE B C 1
ATOM 2763 O O . ILE B 1 46 ? -18.938 -41.062 -11.109 1 90.06 46 ILE B O 1
ATOM 2767 N N . VAL B 1 47 ? -17.422 -41.156 -12.852 1 92.25 47 VAL B N 1
ATOM 2768 C CA . VAL B 1 47 ? -16.953 -39.812 -12.523 1 92.25 47 VAL B CA 1
ATOM 2769 C C . VAL B 1 47 ? -17.469 -38.812 -13.555 1 92.25 47 VAL B C 1
ATOM 2771 O O . VAL B 1 47 ? -17.469 -37.594 -13.312 1 92.25 47 VAL B O 1
ATOM 2774 N N . LEU B 1 48 ? -17.984 -39.156 -14.742 1 91.44 48 LEU B N 1
ATOM 2775 C CA . LEU B 1 48 ? -18.516 -38.281 -15.797 1 91.44 48 LEU B CA 1
ATOM 2776 C C . LEU B 1 48 ? -19.938 -38.719 -16.188 1 91.44 48 LEU B C 1
ATOM 2778 O O . LEU B 1 48 ? -20.203 -39.906 -16.375 1 91.44 48 LEU B O 1
ATOM 2782 N N . GLU B 1 49 ? -20.859 -37.75 -16.172 1 87.06 49 GLU B N 1
ATOM 2783 C CA . GLU B 1 49 ? -22.188 -37.969 -16.703 1 87.06 49 GLU B CA 1
ATOM 2784 C C . GLU B 1 49 ? -22.234 -37.75 -18.203 1 87.06 49 GLU B C 1
ATOM 2786 O O . GLU B 1 49 ? -21.891 -36.656 -18.672 1 87.06 49 GLU B O 1
ATOM 2791 N N . ARG B 1 50 ? -22.547 -38.625 -19.125 1 79.06 50 ARG B N 1
ATOM 2792 C CA . ARG B 1 50 ? -22.438 -38.594 -20.578 1 79.06 50 ARG B CA 1
ATOM 2793 C C . ARG B 1 50 ? -23.797 -38.312 -21.219 1 79.06 50 ARG B C 1
ATOM 2795 O O . ARG B 1 50 ? -23.891 -38.188 -22.453 1 79.06 50 ARG B O 1
ATOM 2802 N N . GLY B 1 51 ? -24.922 -37.906 -20.688 1 68.44 51 GLY B N 1
ATOM 2803 C CA . GLY B 1 51 ? -26.266 -38 -21.234 1 68.44 51 GLY B CA 1
ATOM 2804 C C . GLY B 1 51 ? -26.547 -36.938 -22.297 1 68.44 51 GLY B C 1
ATOM 2805 O O . GLY B 1 51 ? -27.469 -37.094 -23.094 1 68.44 51 GLY B O 1
ATOM 2806 N N . GLY B 1 52 ? -25.797 -35.781 -22.516 1 62.03 52 GLY B N 1
ATOM 2807 C CA . GLY B 1 52 ? -26.125 -34.719 -23.484 1 62.03 52 GLY B CA 1
ATOM 2808 C C . GLY B 1 52 ? -24.938 -34.25 -24.297 1 62.03 52 GLY B C 1
ATOM 2809 O O . GLY B 1 52 ? -23.969 -35 -24.469 1 62.03 52 GLY B O 1
ATOM 2810 N N . ARG B 1 53 ? -25 -33.094 -24.953 1 66.06 53 ARG B N 1
ATOM 2811 C CA . ARG B 1 53 ? -24.016 -32.438 -25.812 1 66.06 53 ARG B CA 1
ATOM 2812 C C . ARG B 1 53 ? -22.75 -32.094 -25.031 1 66.06 53 ARG B C 1
ATOM 2814 O O . ARG B 1 53 ? -21.703 -31.828 -25.609 1 66.06 53 ARG B O 1
ATOM 2821 N N . SER B 1 54 ? -22.906 -32.156 -23.703 1 78.88 54 SER B N 1
ATOM 2822 C CA . SER B 1 54 ? -21.781 -31.75 -22.875 1 78.88 54 SER B CA 1
ATOM 2823 C C . SER B 1 54 ? -21.562 -32.75 -21.734 1 78.88 54 SER B C 1
ATOM 2825 O O . SER B 1 54 ? -22.484 -33.438 -21.328 1 78.88 54 SER B O 1
ATOM 2827 N N . VAL B 1 55 ? -20.406 -33 -21.359 1 85.88 55 VAL B N 1
ATOM 2828 C CA . VAL B 1 55 ? -20.031 -33.875 -20.25 1 85.88 55 VAL B CA 1
ATOM 2829 C C . VAL B 1 55 ? -20 -33.094 -18.953 1 85.88 55 VAL B C 1
ATOM 2831 O O . VAL B 1 55 ? -19.484 -31.969 -18.906 1 85.88 55 VAL B O 1
ATOM 2834 N N . ARG B 1 56 ? -20.719 -33.688 -17.906 1 86.69 56 ARG B N 1
ATOM 2835 C CA . ARG B 1 56 ? -20.719 -33.094 -16.578 1 86.69 56 ARG B CA 1
ATOM 2836 C C . ARG B 1 56 ? -20.094 -34 -15.547 1 86.69 56 ARG B C 1
ATOM 2838 O O . ARG B 1 56 ? -20.141 -35.219 -15.695 1 86.69 56 ARG B O 1
ATOM 2845 N N . LEU B 1 57 ? -19.5 -33.406 -14.555 1 89.5 57 LEU B N 1
ATOM 2846 C CA . LEU B 1 57 ? -18.938 -34.188 -13.461 1 89.5 57 LEU B CA 1
ATOM 2847 C C . LEU B 1 57 ? -20.031 -34.75 -12.555 1 89.5 57 LEU B C 1
ATOM 2849 O O . LEU B 1 57 ? -21.016 -34.062 -12.289 1 89.5 57 LEU B O 1
ATOM 2853 N N . THR B 1 58 ? -19.969 -36.031 -12.078 1 89.5 58 THR B N 1
ATOM 2854 C CA . THR B 1 58 ? -20.797 -36.562 -10.992 1 89.5 58 THR B CA 1
ATOM 2855 C C . THR B 1 58 ? -20.312 -36 -9.648 1 89.5 58 THR B C 1
ATOM 2857 O O . THR B 1 58 ? -19.312 -35.281 -9.586 1 89.5 58 THR B O 1
ATOM 2860 N N . HIS B 1 59 ? -21.062 -36.312 -8.648 1 86.06 59 HIS B N 1
ATOM 2861 C CA . HIS B 1 59 ? -20.625 -35.938 -7.309 1 86.06 59 HIS B CA 1
ATOM 2862 C C . HIS B 1 59 ? -19.25 -36.531 -6.996 1 86.06 59 HIS B C 1
ATOM 2864 O O . HIS B 1 59 ? -18.375 -35.844 -6.48 1 86.06 59 HIS B O 1
ATOM 2870 N N . GLU B 1 60 ? -19.109 -37.781 -7.293 1 84.69 60 GLU B N 1
ATOM 2871 C CA . GLU B 1 60 ? -17.828 -38.438 -7.125 1 84.69 60 GLU B CA 1
ATOM 2872 C C . GLU B 1 60 ? -16.781 -37.875 -8.078 1 84.69 60 GLU B C 1
ATOM 2874 O O . GLU B 1 60 ? -15.586 -37.844 -7.758 1 84.69 60 GLU B O 1
ATOM 2879 N N . GLY B 1 61 ? -17.297 -37.406 -9.227 1 88.94 61 GLY B N 1
ATOM 2880 C CA . GLY B 1 61 ? -16.406 -36.781 -10.195 1 88.94 61 GLY B CA 1
ATOM 2881 C C . GLY B 1 61 ? -15.805 -35.469 -9.695 1 88.94 61 GLY B C 1
ATOM 2882 O O . GLY B 1 61 ? -14.633 -35.188 -9.945 1 88.94 61 GLY B O 1
ATOM 2883 N N . GLU B 1 62 ? -16.531 -34.781 -8.969 1 84.06 62 GLU B N 1
ATOM 2884 C CA . GLU B 1 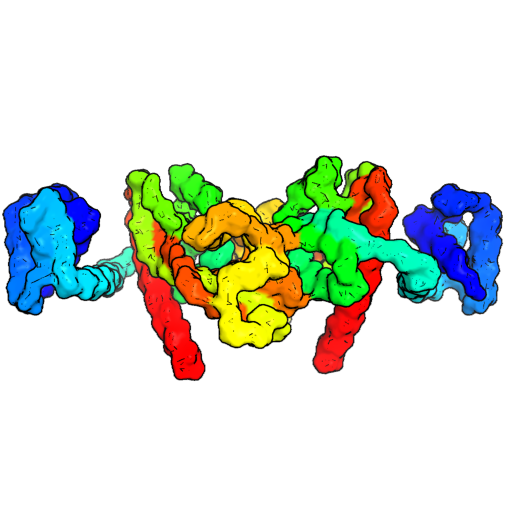62 ? -16.047 -33.531 -8.398 1 84.06 62 GLU B CA 1
ATOM 2885 C C . GLU B 1 62 ? -14.953 -33.781 -7.371 1 84.06 62 GLU B C 1
ATOM 2887 O O . GLU B 1 62 ? -13.953 -33.062 -7.34 1 84.06 62 GLU B O 1
ATOM 2892 N N . LYS B 1 63 ? -15.203 -34.781 -6.586 1 80.81 63 LYS B N 1
ATOM 2893 C CA . LYS B 1 63 ? -14.18 -35.188 -5.621 1 80.81 63 LYS B CA 1
ATOM 2894 C C . LYS B 1 63 ? -12.906 -35.625 -6.324 1 80.81 63 LYS B C 1
ATOM 2896 O O . LYS B 1 63 ? -11.805 -35.219 -5.961 1 80.81 63 LYS B O 1
ATOM 2901 N N . PHE B 1 64 ? -13.125 -36.531 -7.285 1 83.94 64 PHE B N 1
ATOM 2902 C CA . PHE B 1 64 ? -11.984 -37.031 -8.031 1 83.94 64 PHE B CA 1
ATOM 2903 C C . PHE B 1 64 ? -11.273 -35.906 -8.773 1 83.94 64 PHE B C 1
ATOM 2905 O O . PHE B 1 64 ? -10.047 -35.906 -8.898 1 83.94 64 PHE B O 1
ATOM 2912 N N . TYR B 1 65 ? -12.094 -34.938 -9.227 1 82.38 65 TYR B N 1
ATOM 2913 C CA . TYR B 1 65 ? -11.508 -33.781 -9.898 1 82.38 65 TYR B CA 1
ATOM 2914 C C . TYR B 1 65 ? -10.508 -33.062 -8.992 1 82.38 65 TYR B C 1
ATOM 2916 O O . TYR B 1 65 ? -9.391 -32.75 -9.414 1 82.38 65 TYR B O 1
ATOM 2924 N N . GLN B 1 66 ? -10.836 -32.969 -7.816 1 78 66 GLN B N 1
ATOM 2925 C CA . GLN B 1 66 ? -9.953 -32.281 -6.859 1 78 66 GLN B CA 1
ATOM 2926 C C . GLN B 1 66 ? -8.695 -33.125 -6.613 1 78 66 GLN B C 1
ATOM 2928 O O . GLN B 1 66 ? -7.586 -32.562 -6.582 1 78 66 GLN B O 1
ATOM 2933 N N . TYR B 1 67 ? -8.914 -34.375 -6.453 1 76.69 67 TYR B N 1
ATOM 2934 C CA . TYR B 1 67 ? -7.77 -35.25 -6.273 1 76.69 67 TYR B CA 1
ATOM 2935 C C . TYR B 1 67 ? -6.91 -35.281 -7.531 1 76.69 67 TYR B C 1
ATOM 2937 O O . TYR B 1 67 ? -5.68 -35.344 -7.445 1 76.69 67 TYR B O 1
ATOM 2945 N N . SER B 1 68 ? -7.594 -35.312 -8.656 1 79.62 68 SER B N 1
ATOM 2946 C CA . SER B 1 68 ? -6.891 -35.406 -9.93 1 79.62 68 SER B CA 1
ATOM 2947 C C . SER B 1 68 ? -5.996 -34.188 -10.148 1 79.62 68 SER B C 1
ATOM 2949 O O . SER B 1 68 ? -4.867 -34.312 -10.625 1 79.62 68 SER B O 1
ATOM 2951 N N . ILE B 1 69 ? -6.5 -33.125 -9.742 1 76.38 69 ILE B N 1
ATOM 2952 C CA . ILE B 1 69 ? -5.711 -31.906 -9.852 1 76.38 69 ILE B CA 1
ATOM 2953 C C . ILE B 1 69 ? -4.465 -32.031 -8.977 1 76.38 69 ILE B C 1
ATOM 2955 O O . ILE B 1 69 ? -3.354 -31.719 -9.43 1 76.38 69 ILE B O 1
ATOM 2959 N N . ARG B 1 70 ? -4.551 -32.531 -7.824 1 71 70 ARG B N 1
ATOM 2960 C CA . ARG B 1 70 ? -3.439 -32.688 -6.895 1 71 70 ARG B CA 1
ATOM 2961 C C . ARG B 1 70 ? -2.449 -33.719 -7.41 1 71 70 ARG B C 1
ATOM 2963 O O . ARG B 1 70 ? -1.234 -33.531 -7.305 1 71 70 ARG B O 1
ATOM 2970 N N . MET B 1 71 ? -2.959 -34.812 -7.914 1 67.19 71 MET B N 1
ATOM 2971 C CA . MET B 1 71 ? -2.115 -35.906 -8.445 1 67.19 71 MET B CA 1
ATOM 2972 C C . MET B 1 71 ? -1.33 -35.406 -9.656 1 67.19 71 MET B C 1
ATOM 2974 O O . MET B 1 71 ? -0.149 -35.719 -9.805 1 67.19 71 MET B O 1
ATOM 2978 N N . LYS B 1 72 ? -2.027 -34.812 -10.508 1 70.75 72 LYS B N 1
ATOM 2979 C CA . LYS B 1 72 ? -1.32 -34.25 -11.672 1 70.75 72 LYS B CA 1
ATOM 2980 C C . LYS B 1 72 ? -0.205 -33.312 -11.242 1 70.75 72 LYS B C 1
ATOM 2982 O O . LYS B 1 72 ? 0.901 -33.344 -11.781 1 70.75 72 LYS B O 1
ATOM 2987 N N . GLU B 1 73 ? -0.459 -32.625 -10.227 1 63.66 73 GLU B N 1
ATOM 2988 C CA . GLU B 1 73 ? 0.53 -31.719 -9.672 1 63.66 73 GLU B CA 1
ATOM 2989 C C . GLU B 1 73 ? 1.72 -32.469 -9.086 1 63.66 73 GLU B C 1
ATOM 2991 O O . GLU B 1 73 ? 2.871 -32.094 -9.312 1 63.66 73 GLU B O 1
ATOM 2996 N N . LEU B 1 74 ? 1.432 -33.5 -8.406 1 58 74 LEU B N 1
ATOM 2997 C CA . LEU B 1 74 ? 2.471 -34.344 -7.816 1 58 74 LEU B CA 1
ATOM 2998 C C . LEU B 1 74 ? 3.281 -35.062 -8.898 1 58 74 LEU B C 1
ATOM 3000 O O . LEU B 1 74 ? 4.508 -35.156 -8.797 1 58 74 LEU B O 1
ATOM 3004 N N . TRP B 1 75 ? 2.654 -35.625 -9.875 1 59 75 TRP B N 1
ATOM 3005 C CA . TRP B 1 75 ? 3.334 -36.281 -10.977 1 59 75 TRP B CA 1
ATOM 3006 C C . TRP B 1 75 ? 4.234 -35.312 -11.734 1 59 75 TRP B C 1
ATOM 3008 O O . TRP B 1 75 ? 5.367 -35.625 -12.078 1 59 75 TRP B O 1
ATOM 3018 N N . GLU B 1 76 ? 3.645 -34.188 -11.992 1 58.94 76 GLU B N 1
ATOM 3019 C CA . GLU B 1 76 ? 4.473 -33.188 -12.641 1 58.94 76 GLU B CA 1
ATOM 3020 C C . GLU B 1 76 ? 5.672 -32.812 -11.773 1 58.94 76 GLU B C 1
ATOM 3022 O O . GLU B 1 76 ? 6.777 -32.625 -12.281 1 58.94 76 GLU B O 1
ATOM 3027 N N . GLU B 1 77 ? 5.414 -32.844 -10.547 1 53.34 77 GLU B N 1
ATOM 3028 C CA . GLU B 1 77 ? 6.504 -32.656 -9.594 1 53.34 77 GLU B CA 1
ATOM 3029 C C . GLU B 1 77 ? 7.527 -33.781 -9.719 1 53.34 77 GLU B C 1
ATOM 3031 O O . GLU B 1 77 ? 8.734 -33.531 -9.68 1 53.34 77 GLU B O 1
ATOM 3036 N N . ILE B 1 78 ? 7.145 -35.031 -9.766 1 46.47 78 ILE B N 1
ATOM 3037 C CA . ILE B 1 78 ? 8 -36.188 -9.898 1 46.47 78 ILE B CA 1
ATOM 3038 C C . ILE B 1 78 ? 8.742 -36.156 -11.234 1 46.47 78 ILE B C 1
ATOM 3040 O O . ILE B 1 78 ? 9.953 -36.344 -11.281 1 46.47 78 ILE B O 1
ATOM 3044 N N . GLN B 1 79 ? 7.957 -36.031 -12.32 1 46.69 79 GLN B N 1
ATOM 3045 C CA . GLN B 1 79 ? 8.602 -35.969 -13.625 1 46.69 79 GLN B CA 1
ATOM 3046 C C . GLN B 1 79 ? 9.648 -34.844 -13.664 1 46.69 79 GLN B C 1
ATOM 3048 O O . GLN B 1 79 ? 10.734 -35.031 -14.211 1 46.69 79 GLN B O 1
ATOM 3053 N N . ASN B 1 80 ? 9.094 -33.781 -13.195 1 45.66 80 ASN B N 1
ATOM 3054 C CA . ASN B 1 80 ? 10.023 -32.656 -13.117 1 45.66 80 ASN B CA 1
ATOM 3055 C C . ASN B 1 80 ? 11.164 -32.938 -12.141 1 45.66 80 ASN B C 1
ATOM 3057 O O . ASN B 1 80 ? 12.273 -32.438 -12.312 1 45.66 80 ASN B O 1
ATOM 3061 N N . GLY B 1 81 ? 10.852 -33.719 -11.203 1 41.38 81 GLY B N 1
ATOM 3062 C CA . GLY B 1 81 ? 11.898 -34.156 -10.297 1 41.38 81 GLY B CA 1
ATOM 3063 C C . GLY B 1 81 ? 12.898 -35.094 -10.945 1 41.38 81 GLY B C 1
ATOM 3064 O O . GLY B 1 81 ? 14.094 -35.062 -10.625 1 41.38 81 GLY B O 1
ATOM 3065 N N . PHE B 1 82 ? 12.438 -36.25 -11.617 1 38.81 82 PHE B N 1
ATOM 3066 C CA . PHE B 1 82 ? 13.344 -37.188 -12.266 1 38.81 82 PHE B CA 1
ATOM 3067 C C . PHE B 1 82 ? 13.742 -36.688 -13.648 1 38.81 82 PHE B C 1
ATOM 3069 O O . PHE B 1 82 ? 14.594 -37.281 -14.312 1 38.81 82 PHE B O 1
ATOM 3076 N N . ALA B 1 83 ? 12.766 -36.25 -14.562 1 40.62 83 ALA B N 1
ATOM 3077 C CA . ALA B 1 83 ? 13.391 -35.625 -15.742 1 40.62 83 ALA B CA 1
ATOM 3078 C C . ALA B 1 83 ? 14.695 -34.938 -15.375 1 40.62 83 ALA B C 1
ATOM 3080 O O . ALA B 1 83 ? 14.875 -34.5 -14.227 1 40.62 83 ALA B O 1
ATOM 3081 N N . LYS B 1 84 ? 15.695 -35.125 -16.016 1 38.44 84 LYS B N 1
ATOM 3082 C CA . LYS B 1 84 ? 16.844 -34.25 -15.789 1 38.44 84 LYS B CA 1
ATOM 3083 C C . LYS B 1 84 ? 16.391 -32.906 -15.203 1 38.44 84 LYS B C 1
ATOM 3085 O O . LYS B 1 84 ? 15.352 -32.375 -15.578 1 38.44 84 LYS B O 1
ATOM 3090 N N . GLU B 1 85 ? 16.484 -32.438 -13.953 1 42.44 85 GLU B N 1
ATOM 3091 C CA . GLU B 1 85 ? 16.172 -31.172 -13.273 1 42.44 85 GLU B CA 1
ATOM 3092 C C . GLU B 1 85 ? 15.898 -30.047 -14.273 1 42.44 85 GLU B C 1
ATOM 3094 O O . GLU B 1 85 ? 16.828 -29.438 -14.805 1 42.44 85 GLU B O 1
ATOM 3099 N N . ASN B 1 86 ? 15.227 -30.266 -15.297 1 46.53 86 ASN B N 1
ATOM 3100 C CA . ASN B 1 86 ? 14.914 -29.125 -16.141 1 46.53 86 ASN B CA 1
ATOM 3101 C C . ASN B 1 86 ? 14.789 -27.844 -15.312 1 46.53 86 ASN B C 1
ATOM 3103 O O . ASN B 1 86 ? 13.836 -27.688 -14.547 1 46.53 86 ASN B O 1
ATOM 3107 N N . GLU B 1 87 ? 15.742 -27.531 -14.703 1 61.47 87 GLU B N 1
ATOM 3108 C CA . GLU B 1 87 ? 16.109 -26.484 -13.758 1 61.47 87 GLU B CA 1
ATOM 3109 C C . GLU B 1 87 ? 15.406 -25.172 -14.078 1 61.47 87 GLU B C 1
ATOM 3111 O O . GLU B 1 87 ? 15.531 -24.656 -15.195 1 61.47 87 GLU B O 1
ATOM 3116 N N . LEU B 1 88 ? 14.023 -25.203 -13.508 1 75.56 88 LEU B N 1
ATOM 3117 C CA . LEU B 1 88 ? 13.5 -23.844 -13.594 1 75.56 88 LEU B CA 1
ATOM 3118 C C . LEU B 1 88 ? 14.602 -22.812 -13.328 1 75.56 88 LEU B C 1
ATOM 3120 O O . LEU B 1 88 ? 15.078 -22.703 -12.195 1 75.56 88 LEU B O 1
ATOM 3124 N N . LYS B 1 89 ? 15.164 -22.484 -14.445 1 76.19 89 LYS B N 1
ATOM 3125 C CA . LYS B 1 89 ? 16.172 -21.422 -14.406 1 76.19 89 LYS B CA 1
ATOM 3126 C C . LYS B 1 89 ? 15.805 -20.266 -15.32 1 76.19 89 LYS B C 1
ATOM 3128 O O . LYS B 1 89 ? 14.883 -20.375 -16.141 1 76.19 89 LYS B O 1
ATOM 3133 N N . GLY B 1 90 ? 16.359 -19.234 -15.062 1 83.19 90 GLY B N 1
ATOM 3134 C CA . GLY B 1 90 ? 16.125 -18.062 -15.898 1 83.19 90 GLY B CA 1
ATOM 3135 C C . GLY B 1 90 ? 15.5 -16.906 -15.141 1 83.19 90 GLY B C 1
ATOM 3136 O O . GLY B 1 90 ? 15.484 -16.906 -13.906 1 83.19 90 GLY B O 1
ATOM 3137 N N . ASN B 1 91 ? 15.156 -15.914 -15.977 1 87.12 91 ASN B N 1
ATOM 3138 C CA . ASN B 1 91 ? 14.57 -14.688 -15.438 1 87.12 91 ASN B CA 1
ATOM 3139 C C . ASN B 1 91 ? 13.117 -14.523 -15.875 1 87.12 91 ASN B C 1
ATOM 3141 O O . ASN B 1 91 ? 12.812 -14.625 -17.062 1 87.12 91 ASN B O 1
ATOM 3145 N N . PHE B 1 92 ? 12.266 -14.477 -14.875 1 92.81 92 PHE B N 1
ATOM 3146 C CA . PHE B 1 92 ? 10.859 -14.266 -15.18 1 92.81 92 PHE B CA 1
ATOM 3147 C C . PHE B 1 92 ? 10.32 -13.039 -14.445 1 92.81 92 PHE B C 1
ATOM 3149 O O . PHE B 1 92 ? 10.766 -12.734 -13.336 1 92.81 92 PHE B O 1
ATOM 3156 N N . SER B 1 93 ? 9.352 -12.359 -15.094 1 94.5 93 SER B N 1
ATOM 3157 C CA . SER B 1 93 ? 8.703 -11.203 -14.492 1 94.5 93 SER B CA 1
ATOM 3158 C C . SER B 1 93 ? 7.25 -11.508 -14.133 1 94.5 93 SER B C 1
ATOM 3160 O O . SER B 1 93 ? 6.547 -12.18 -14.891 1 94.5 93 SER B O 1
ATOM 3162 N N . ILE B 1 94 ? 6.906 -11.008 -12.906 1 96.75 94 ILE B N 1
ATOM 3163 C CA . ILE B 1 94 ? 5.559 -11.227 -12.398 1 96.75 94 ILE B CA 1
ATOM 3164 C C . ILE B 1 94 ? 4.895 -9.883 -12.109 1 96.75 94 ILE B C 1
ATOM 3166 O O . ILE B 1 94 ? 5.523 -8.977 -11.555 1 96.75 94 ILE B O 1
ATOM 3170 N N . SER B 1 95 ? 3.625 -9.734 -12.516 1 97.06 95 SER B N 1
ATOM 3171 C CA . SER B 1 95 ? 2.818 -8.578 -12.141 1 97.06 95 SER B CA 1
ATOM 3172 C C . SER B 1 95 ? 1.6 -8.992 -11.328 1 97.06 95 SER B C 1
ATOM 3174 O O . SER B 1 95 ? 0.954 -10 -11.633 1 97.06 95 SER B O 1
ATOM 3176 N N . ALA B 1 96 ? 1.363 -8.258 -10.25 1 95.56 96 ALA B N 1
ATOM 3177 C CA . ALA B 1 96 ? 0.232 -8.578 -9.383 1 95.56 96 ALA B CA 1
ATOM 3178 C C . ALA B 1 96 ? -0.305 -7.332 -8.695 1 95.56 96 ALA B C 1
ATOM 3180 O O . ALA B 1 96 ? 0.369 -6.297 -8.656 1 95.56 96 ALA B O 1
ATOM 3181 N N . GLY B 1 97 ? -1.523 -7.484 -8.195 1 93.25 97 GLY B N 1
ATOM 3182 C CA . GLY B 1 97 ? -2.119 -6.402 -7.434 1 93.25 97 GLY B CA 1
ATOM 3183 C C . GLY B 1 97 ? -1.587 -6.309 -6.016 1 93.25 97 GLY B C 1
ATOM 3184 O O . GLY B 1 97 ? -0.758 -7.125 -5.602 1 93.25 97 GLY B O 1
ATOM 3185 N N . GLY B 1 98 ? -2.117 -5.352 -5.316 1 92.19 98 GLY B N 1
ATOM 3186 C CA . GLY B 1 98 ? -1.599 -5 -4.004 1 92.19 98 GLY B CA 1
ATOM 3187 C C . GLY B 1 98 ? -1.753 -6.113 -2.984 1 92.19 98 GLY B C 1
ATOM 3188 O O . GLY B 1 98 ? -0.817 -6.418 -2.242 1 92.19 98 GLY B O 1
ATOM 3189 N N . THR B 1 99 ? -2.924 -6.719 -2.893 1 93.5 99 THR B N 1
ATOM 3190 C CA . THR B 1 99 ? -3.154 -7.797 -1.937 1 93.5 99 THR B CA 1
ATOM 3191 C C . THR B 1 99 ? -2.164 -8.938 -2.156 1 93.5 99 THR B C 1
ATOM 3193 O O . THR B 1 99 ? -1.523 -9.398 -1.211 1 93.5 99 THR B O 1
ATOM 3196 N N . VAL B 1 100 ? -2.023 -9.297 -3.35 1 95 100 VAL B N 1
ATOM 3197 C CA . VAL B 1 100 ? -1.164 -10.43 -3.691 1 95 100 VAL B CA 1
ATOM 3198 C C . VAL B 1 100 ? 0.298 -10.055 -3.457 1 95 100 VAL B C 1
ATOM 3200 O O . VAL B 1 100 ? 1.053 -10.82 -2.855 1 95 100 VAL B O 1
ATOM 3203 N N . SER B 1 101 ? 0.724 -8.906 -3.855 1 95 101 SER B N 1
ATOM 3204 C CA . SER B 1 101 ? 2.117 -8.484 -3.795 1 95 101 SER B CA 1
ATOM 3205 C C . SER B 1 101 ? 2.594 -8.352 -2.352 1 95 101 SER B C 1
ATOM 3207 O O . SER B 1 101 ? 3.764 -8.602 -2.055 1 95 101 SER B O 1
ATOM 3209 N N . ALA B 1 102 ? 1.658 -8.031 -1.493 1 94.19 102 ALA B N 1
ATOM 3210 C CA . ALA B 1 102 ? 2.082 -7.758 -0.122 1 94.19 102 ALA B CA 1
ATOM 3211 C C . ALA B 1 102 ? 1.808 -8.953 0.786 1 94.19 102 ALA B C 1
ATOM 3213 O O . ALA B 1 102 ? 2.586 -9.242 1.699 1 94.19 102 ALA B O 1
ATOM 3214 N N . TRP B 1 103 ? 0.766 -9.656 0.503 1 93.44 103 TRP B N 1
ATOM 3215 C CA . TRP B 1 103 ? 0.285 -10.523 1.57 1 93.44 103 TRP B CA 1
ATOM 3216 C C . TRP B 1 103 ? 0.331 -11.984 1.144 1 93.44 103 TRP B C 1
ATOM 3218 O O . TRP B 1 103 ? 0.147 -12.891 1.967 1 93.44 103 TRP B O 1
ATOM 3228 N N . ILE B 1 104 ? 0.625 -12.219 -0.105 1 92.81 104 ILE B N 1
ATOM 3229 C CA . ILE B 1 104 ? 0.582 -13.594 -0.595 1 92.81 104 ILE B CA 1
ATOM 3230 C C . ILE B 1 104 ? 1.919 -13.953 -1.24 1 92.81 104 ILE B C 1
ATOM 3232 O O . ILE B 1 104 ? 2.615 -14.859 -0.776 1 92.81 104 ILE B O 1
ATOM 3236 N N . LEU B 1 105 ? 2.424 -13.227 -2.105 1 94.5 105 LEU B N 1
ATOM 3237 C CA . LEU B 1 105 ? 3.537 -13.547 -2.992 1 94.5 105 LEU B CA 1
ATOM 3238 C C . LEU B 1 105 ? 4.848 -13.625 -2.213 1 94.5 105 LEU B C 1
ATOM 3240 O O . LEU B 1 105 ? 5.688 -14.484 -2.484 1 94.5 105 LEU B O 1
ATOM 3244 N N . PRO B 1 106 ? 5.066 -12.75 -1.238 1 94.38 106 PRO B N 1
ATOM 3245 C CA . PRO B 1 106 ? 6.379 -12.727 -0.594 1 94.38 106 PRO B CA 1
ATOM 3246 C C . PRO B 1 106 ? 6.766 -14.078 0.012 1 94.38 106 PRO B C 1
ATOM 3248 O O . PRO B 1 106 ? 7.883 -14.555 -0.193 1 94.38 106 PRO B O 1
ATOM 3251 N N . GLN B 1 107 ? 5.852 -14.688 0.659 1 92.25 107 GLN B N 1
ATOM 3252 C CA . GLN B 1 107 ? 6.16 -15.969 1.295 1 92.25 107 GLN B CA 1
ATOM 3253 C C . GLN B 1 107 ? 6.32 -17.078 0.257 1 92.25 107 GLN B C 1
ATOM 3255 O O . GLN B 1 107 ? 7.148 -17.969 0.421 1 92.25 107 GLN B O 1
ATOM 3260 N N . ILE B 1 108 ? 5.539 -17.016 -0.737 1 93 108 ILE B N 1
ATOM 3261 C CA . ILE B 1 108 ? 5.617 -18 -1.816 1 93 108 ILE B CA 1
ATOM 3262 C C . ILE B 1 108 ? 6.961 -17.875 -2.533 1 93 108 ILE B C 1
ATOM 3264 O O . ILE B 1 108 ? 7.633 -18.875 -2.789 1 93 108 ILE B O 1
ATOM 3268 N N . LEU B 1 109 ? 7.367 -16.672 -2.811 1 94.19 109 LEU B N 1
ATOM 3269 C CA . LEU B 1 109 ? 8.625 -16.422 -3.51 1 94.19 109 LEU B CA 1
ATOM 3270 C C . LEU B 1 109 ? 9.812 -16.828 -2.645 1 94.19 109 LEU B C 1
ATOM 3272 O O . LEU B 1 109 ? 10.812 -17.344 -3.154 1 94.19 109 LEU B O 1
ATOM 3276 N N . LYS B 1 110 ? 9.703 -16.516 -1.359 1 92.75 110 LYS B N 1
ATOM 3277 C CA . LYS B 1 110 ? 10.75 -16.938 -0.44 1 92.75 110 LYS B CA 1
ATOM 3278 C C . LYS B 1 110 ? 11.008 -18.438 -0.561 1 92.75 110 LYS B C 1
ATOM 3280 O O . LYS B 1 110 ? 12.156 -18.875 -0.689 1 92.75 110 LYS B O 1
ATOM 3285 N N . GLU B 1 111 ? 9.953 -19.188 -0.57 1 90.44 111 GLU B N 1
ATOM 3286 C CA . GLU B 1 111 ? 10.047 -20.641 -0.646 1 90.44 111 GLU B CA 1
ATOM 3287 C C . GLU B 1 111 ? 10.633 -21.078 -1.986 1 90.44 111 GLU B C 1
ATOM 3289 O O . GLU B 1 111 ? 11.492 -21.953 -2.035 1 90.44 111 GLU B O 1
ATOM 3294 N N . ILE B 1 112 ? 10.195 -20.5 -3.033 1 91.69 112 ILE B N 1
ATOM 3295 C CA . ILE B 1 112 ? 10.609 -20.891 -4.379 1 91.69 112 ILE B CA 1
ATOM 3296 C C . ILE B 1 112 ? 12.094 -20.562 -4.574 1 91.69 112 ILE B C 1
ATOM 3298 O O . ILE B 1 112 ? 12.859 -21.406 -5.043 1 91.69 112 ILE B O 1
ATOM 3302 N N . LEU B 1 113 ? 12.492 -19.391 -4.184 1 90.69 113 LEU B N 1
ATOM 3303 C CA . LEU B 1 113 ? 13.844 -18.906 -4.473 1 90.69 113 LEU B CA 1
ATOM 3304 C C . LEU B 1 113 ? 14.867 -19.578 -3.562 1 90.69 113 LEU B C 1
ATOM 3306 O O . LEU B 1 113 ? 16.047 -19.656 -3.9 1 90.69 113 LEU B O 1
ATOM 3310 N N . THR B 1 114 ? 14.438 -20.016 -2.434 1 87.06 114 THR B N 1
ATOM 3311 C CA . THR B 1 114 ? 15.305 -20.797 -1.562 1 87.06 114 THR B CA 1
ATOM 3312 C C . THR B 1 114 ? 15.633 -22.141 -2.201 1 87.06 114 THR B C 1
ATOM 3314 O O . THR B 1 114 ? 16.75 -22.656 -2.053 1 87.06 114 THR B O 1
ATOM 3317 N N . LYS B 1 115 ? 14.695 -22.672 -2.973 1 84.94 115 LYS B N 1
ATOM 3318 C CA . LYS B 1 115 ? 14.828 -24 -3.559 1 84.94 115 LYS B CA 1
ATOM 3319 C C . LYS B 1 115 ? 15.445 -23.938 -4.953 1 84.94 115 LYS B C 1
ATOM 3321 O O . LYS B 1 115 ? 16.062 -24.891 -5.414 1 84.94 115 LYS B O 1
ATOM 3326 N N . ARG B 1 116 ? 15.234 -22.797 -5.562 1 86.25 116 ARG B N 1
ATOM 3327 C CA . ARG B 1 116 ? 15.656 -22.656 -6.953 1 86.25 116 ARG B CA 1
ATOM 3328 C C . ARG B 1 116 ? 16.703 -21.562 -7.102 1 86.25 116 ARG B C 1
ATOM 3330 O O . ARG B 1 116 ? 16.375 -20.438 -7.492 1 86.25 116 ARG B O 1
ATOM 3337 N N . LYS B 1 117 ? 17.922 -21.828 -7.031 1 79.62 117 LYS B N 1
ATOM 3338 C CA . LYS B 1 117 ? 19.016 -20.859 -7 1 79.62 117 LYS B CA 1
ATOM 3339 C C . LYS B 1 117 ? 19.25 -20.25 -8.383 1 79.62 117 LYS B C 1
ATOM 3341 O O . LYS B 1 117 ? 19.766 -19.141 -8.492 1 79.62 117 LYS B O 1
ATOM 3346 N N . GLY B 1 118 ? 18.906 -20.922 -9.43 1 79.44 118 GLY B N 1
ATOM 3347 C CA . GLY B 1 118 ? 19.109 -20.406 -10.766 1 79.44 118 GLY B CA 1
ATOM 3348 C C . GLY B 1 118 ? 17.953 -19.562 -11.273 1 79.44 118 GLY B C 1
ATOM 3349 O O . GLY B 1 118 ? 17.984 -19.062 -12.391 1 79.44 118 GLY B O 1
ATOM 3350 N N . LEU B 1 119 ? 17.016 -19.375 -10.453 1 87.12 119 LEU B N 1
ATOM 3351 C CA . LEU B 1 119 ? 15.805 -18.641 -10.82 1 87.12 119 LEU B CA 1
ATOM 3352 C C . LEU B 1 119 ? 15.867 -17.203 -10.312 1 87.12 119 LEU B C 1
ATOM 3354 O O . LEU B 1 119 ? 16.281 -16.953 -9.172 1 87.12 119 LEU B O 1
ATOM 3358 N N . SER B 1 120 ? 15.648 -16.312 -11.219 1 86.94 120 SER B N 1
ATOM 3359 C CA . SER B 1 120 ? 15.5 -14.898 -10.859 1 86.94 120 SER B CA 1
ATOM 3360 C C . SER B 1 120 ? 14.086 -14.398 -11.172 1 86.94 120 SER B C 1
ATOM 3362 O O . SER B 1 120 ? 13.594 -14.57 -12.289 1 86.94 120 SER B O 1
ATOM 3364 N N . LEU B 1 121 ? 13.477 -13.836 -10.156 1 90.75 121 LEU B N 1
ATOM 3365 C CA . LEU B 1 121 ? 12.109 -13.352 -10.312 1 90.75 121 LEU B CA 1
ATOM 3366 C C . LEU B 1 121 ? 12.039 -11.852 -10.047 1 90.75 121 LEU B C 1
ATOM 3368 O O . LEU B 1 121 ? 12.617 -11.352 -9.078 1 90.75 121 LEU B O 1
ATOM 3372 N N . SER B 1 122 ? 11.383 -11.188 -11 1 91.81 122 SER B N 1
ATOM 3373 C CA . SER B 1 122 ? 11.078 -9.773 -10.797 1 91.81 122 SER B CA 1
ATOM 3374 C C . SER B 1 122 ? 9.578 -9.555 -10.625 1 91.81 122 SER B C 1
ATOM 3376 O O . SER B 1 122 ? 8.773 -10.211 -11.281 1 91.81 122 SER B O 1
ATOM 3378 N N . VAL B 1 123 ? 9.266 -8.641 -9.695 1 94.88 123 VAL B N 1
ATOM 3379 C CA . VAL B 1 123 ? 7.855 -8.375 -9.414 1 94.88 123 VAL B CA 1
ATOM 3380 C C . VAL B 1 123 ? 7.543 -6.902 -9.648 1 94.88 123 VAL B C 1
ATOM 3382 O O . VAL B 1 123 ? 8.32 -6.027 -9.258 1 94.88 123 VAL B O 1
ATOM 3385 N N . ARG B 1 124 ? 6.414 -6.707 -10.289 1 93.12 124 ARG B N 1
ATOM 3386 C CA . ARG B 1 124 ? 5.867 -5.371 -10.492 1 93.12 124 ARG B CA 1
ATOM 3387 C C . ARG B 1 124 ? 4.422 -5.289 -10.008 1 93.12 124 ARG B C 1
ATOM 3389 O O . ARG B 1 124 ? 3.58 -6.09 -10.422 1 93.12 124 ARG B O 1
ATOM 3396 N N . GLU B 1 125 ? 4.215 -4.355 -9.156 1 92.94 125 GLU B N 1
ATOM 3397 C CA . GLU B 1 125 ? 2.855 -4.16 -8.664 1 92.94 125 GLU B CA 1
ATOM 3398 C C . GLU B 1 125 ? 2.051 -3.27 -9.602 1 92.94 125 GLU B C 1
ATOM 3400 O O . GLU B 1 125 ? 2.561 -2.264 -10.102 1 92.94 125 GLU B O 1
ATOM 3405 N N . GLY B 1 126 ? 0.827 -3.717 -9.883 1 88.31 126 GLY B N 1
ATOM 3406 C CA . GLY B 1 126 ? -0.072 -2.963 -10.742 1 88.31 126 GLY B CA 1
ATOM 3407 C C . GLY B 1 126 ? -1.533 -3.311 -10.531 1 88.31 126 GLY B C 1
ATOM 3408 O O . GLY B 1 126 ? -1.851 -4.328 -9.906 1 88.31 126 GLY B O 1
ATOM 3409 N N . ASP B 1 127 ? -2.396 -2.422 -11 1 86.88 127 ASP B N 1
ATOM 3410 C CA . ASP B 1 127 ? -3.814 -2.75 -10.906 1 86.88 127 ASP B CA 1
ATOM 3411 C C . ASP B 1 127 ? -4.211 -3.785 -11.953 1 86.88 127 ASP B C 1
ATOM 3413 O O . ASP B 1 127 ? -3.359 -4.273 -12.703 1 86.88 127 ASP B O 1
ATOM 3417 N N . ALA B 1 128 ? -5.457 -4.113 -11.945 1 87.31 128 ALA B N 1
ATOM 3418 C CA . ALA B 1 128 ? -5.945 -5.211 -12.781 1 87.31 128 ALA B CA 1
ATOM 3419 C C . ALA B 1 128 ? -5.68 -4.934 -14.258 1 87.31 128 ALA B C 1
ATOM 3421 O O . ALA B 1 128 ? -5.176 -5.801 -14.977 1 87.31 128 ALA B O 1
ATOM 3422 N N . SER B 1 129 ? -6.012 -3.723 -14.703 1 89.75 129 SER B N 1
ATOM 3423 C CA . SER B 1 129 ? -5.844 -3.371 -16.109 1 89.75 129 SER B CA 1
ATOM 3424 C C . SER B 1 129 ? -4.371 -3.33 -16.5 1 89.75 129 SER B C 1
ATOM 3426 O O . SER B 1 129 ? -3.99 -3.822 -17.562 1 89.75 129 SER B O 1
ATOM 3428 N N . GLU B 1 130 ? -3.588 -2.764 -15.711 1 90.44 130 GLU B N 1
ATOM 3429 C CA . GLU B 1 130 ? -2.152 -2.676 -15.961 1 90.44 130 GLU B CA 1
ATOM 3430 C C . GLU B 1 130 ? -1.521 -4.062 -16.047 1 90.44 130 GLU B C 1
ATOM 3432 O O . GLU B 1 130 ? -0.72 -4.328 -16.953 1 90.44 130 GLU B O 1
ATOM 3437 N N . THR B 1 131 ? -1.878 -4.875 -15.117 1 94.31 131 THR B N 1
ATOM 3438 C CA . THR B 1 131 ? -1.336 -6.23 -15.078 1 94.31 131 THR B CA 1
ATOM 3439 C C . THR B 1 131 ? -1.742 -7.012 -16.328 1 94.31 131 THR B C 1
ATOM 3441 O O . THR B 1 131 ? -0.895 -7.605 -16.984 1 94.31 131 THR B O 1
ATOM 3444 N N . LYS B 1 132 ? -2.984 -6.945 -16.656 1 94 132 LYS B N 1
ATOM 3445 C CA . LYS B 1 132 ? -3.48 -7.656 -17.828 1 94 132 LYS B CA 1
ATOM 3446 C C . LYS B 1 132 ? -2.783 -7.172 -19.094 1 94 132 LYS B C 1
ATOM 3448 O O . LYS B 1 132 ? -2.299 -7.984 -19.891 1 94 132 LYS B O 1
ATOM 3453 N N . ASN B 1 133 ? -2.742 -5.859 -19.281 1 93.88 133 ASN B N 1
ATOM 3454 C CA . ASN B 1 133 ? -2.131 -5.273 -20.469 1 93.88 133 ASN B CA 1
ATOM 3455 C C . ASN B 1 133 ? -0.651 -5.629 -20.562 1 93.88 133 ASN B C 1
ATOM 3457 O O . ASN B 1 133 ? -0.146 -5.895 -21.656 1 93.88 133 ASN B O 1
ATOM 3461 N N . SER B 1 134 ? 0.001 -5.625 -19.453 1 94.12 134 SER B N 1
ATOM 3462 C CA . SER B 1 134 ? 1.428 -5.934 -19.453 1 94.12 134 SER B CA 1
ATOM 3463 C C . SER B 1 134 ? 1.683 -7.371 -19.891 1 94.12 134 SER B C 1
ATOM 3465 O O . SER B 1 134 ? 2.666 -7.656 -20.578 1 94.12 134 SER B O 1
ATOM 3467 N N . VAL B 1 135 ? 0.845 -8.273 -19.531 1 95.38 135 VAL B N 1
ATOM 3468 C CA . VAL B 1 135 ? 0.979 -9.664 -19.922 1 95.38 135 VAL B CA 1
ATOM 3469 C C . VAL B 1 135 ? 0.683 -9.812 -21.422 1 95.38 135 VAL B C 1
ATOM 3471 O O . VAL B 1 135 ? 1.438 -10.453 -22.156 1 95.38 135 VAL B O 1
ATOM 3474 N N . LEU B 1 136 ? -0.34 -9.141 -21.828 1 92.75 136 LEU B N 1
ATOM 3475 C CA . LEU B 1 136 ? -0.768 -9.242 -23.219 1 92.75 136 LEU B CA 1
ATOM 3476 C C . LEU B 1 136 ? 0.29 -8.672 -24.156 1 92.75 136 LEU B C 1
ATOM 3478 O O . LEU B 1 136 ? 0.51 -9.203 -25.25 1 92.75 136 LEU B O 1
ATOM 3482 N N . LYS B 1 137 ? 0.942 -7.637 -23.719 1 92.06 137 LYS B N 1
ATOM 3483 C CA . LYS B 1 137 ? 1.951 -6.961 -24.531 1 92.06 137 LYS B CA 1
ATOM 3484 C C . LYS B 1 137 ? 3.311 -7.641 -24.391 1 92.06 137 LYS B C 1
ATOM 3486 O O . LYS B 1 137 ? 4.273 -7.254 -25.062 1 92.06 137 LYS B O 1
ATOM 3491 N N . GLY B 1 138 ? 3.406 -8.547 -23.531 1 90.94 138 GLY B N 1
ATOM 3492 C CA . GLY B 1 138 ? 4.652 -9.266 -23.328 1 90.94 138 GLY B CA 1
ATOM 3493 C C . GLY B 1 138 ? 5.656 -8.5 -22.484 1 90.94 138 GLY B C 1
ATOM 3494 O O . GLY B 1 138 ? 6.852 -8.797 -22.5 1 90.94 138 GLY B O 1
ATOM 3495 N N . GLU B 1 139 ? 5.199 -7.512 -21.781 1 90.94 139 GLU B N 1
ATOM 3496 C CA . GLU B 1 139 ? 6.055 -6.715 -20.922 1 90.94 139 GLU B CA 1
ATOM 3497 C C . GLU B 1 139 ? 6.363 -7.453 -19.609 1 90.94 139 GLU B C 1
ATOM 3499 O O . GLU B 1 139 ? 7.383 -7.195 -18.969 1 90.94 139 GLU B O 1
ATOM 3504 N N . VAL B 1 140 ? 5.422 -8.305 -19.25 1 94.56 140 VAL B N 1
ATOM 3505 C CA . VAL B 1 140 ? 5.594 -9.188 -18.094 1 94.56 140 VAL B CA 1
ATOM 3506 C C . VAL B 1 140 ? 5.262 -10.625 -18.5 1 94.56 140 VAL B C 1
ATOM 3508 O O . VAL B 1 140 ? 4.402 -10.852 -19.359 1 94.56 140 VAL B O 1
ATOM 3511 N N . ASP B 1 141 ? 5.984 -11.547 -17.859 1 94 141 ASP B N 1
ATOM 3512 C CA . ASP B 1 141 ? 5.848 -12.938 -18.281 1 94 141 ASP B CA 1
ATOM 3513 C C . ASP B 1 141 ? 4.59 -13.562 -17.672 1 94 141 ASP B C 1
ATOM 3515 O O . ASP B 1 141 ? 3.9 -14.336 -18.344 1 94 141 ASP B O 1
ATOM 3519 N N . LEU B 1 142 ? 4.348 -13.234 -16.438 1 96.44 142 LEU B N 1
ATOM 3520 C CA . LEU B 1 142 ? 3.246 -13.852 -15.695 1 96.44 142 LEU B CA 1
ATOM 3521 C C . LEU B 1 142 ? 2.457 -12.805 -14.922 1 96.44 142 LEU B C 1
ATOM 3523 O O . LEU B 1 142 ? 3.041 -11.961 -14.242 1 96.44 142 LEU B O 1
ATOM 3527 N N . GLY B 1 143 ? 1.117 -12.828 -15.141 1 97.19 143 GLY B N 1
ATOM 3528 C CA . GLY B 1 143 ? 0.233 -11.953 -14.383 1 97.19 143 GLY B CA 1
ATOM 3529 C C . GLY B 1 143 ? -0.656 -12.703 -13.406 1 97.19 143 GLY B C 1
ATOM 3530 O O . GLY B 1 143 ? -1.131 -13.805 -13.711 1 97.19 143 GLY B O 1
ATOM 3531 N N . ILE B 1 144 ? -0.812 -12.141 -12.234 1 96.69 144 ILE B N 1
ATOM 3532 C CA . ILE B 1 144 ? -1.8 -12.641 -11.289 1 96.69 144 ILE B CA 1
ATOM 3533 C C . ILE B 1 144 ? -3.014 -11.719 -11.266 1 96.69 144 ILE B C 1
ATOM 3535 O O . ILE B 1 144 ? -2.918 -10.57 -10.836 1 96.69 144 ILE B O 1
ATOM 3539 N N . LEU B 1 145 ? -4.125 -12.227 -11.68 1 95.19 145 LEU B N 1
ATOM 3540 C CA . LEU B 1 145 ? -5.324 -11.422 -11.875 1 95.19 145 LEU B CA 1
ATOM 3541 C C . LEU B 1 145 ? -6.5 -11.992 -11.086 1 95.19 145 LEU B C 1
ATOM 3543 O O . LEU B 1 145 ? -6.5 -13.172 -10.734 1 95.19 145 LEU B O 1
ATOM 3547 N N . THR B 1 146 ? -7.414 -11.094 -10.781 1 93.62 146 THR B N 1
ATOM 3548 C CA . THR B 1 146 ? -8.695 -11.523 -10.227 1 93.62 146 THR B CA 1
ATOM 3549 C C . THR B 1 146 ? -9.672 -11.883 -11.336 1 93.62 146 THR B C 1
ATOM 3551 O O . THR B 1 146 ? -9.75 -11.195 -12.359 1 93.62 146 THR B O 1
ATOM 3554 N N . GLY B 1 147 ? -10.359 -12.953 -11.148 1 88 147 GLY B N 1
ATOM 3555 C CA . GLY B 1 147 ? -11.312 -13.406 -12.141 1 88 147 GLY B CA 1
ATOM 3556 C C . GLY B 1 147 ? -12.594 -12.594 -12.164 1 88 147 GLY B C 1
ATOM 3557 O O . GLY B 1 147 ? -12.797 -11.734 -11.305 1 88 147 GLY B O 1
ATOM 3558 N N . PRO B 1 148 ? -13.25 -12.844 -13.18 1 86.88 148 PRO B N 1
ATOM 3559 C CA . PRO B 1 148 ? -13.07 -13.773 -14.297 1 86.88 148 PRO B CA 1
ATOM 3560 C C . PRO B 1 148 ? -12.156 -13.211 -15.383 1 86.88 148 PRO B C 1
ATOM 3562 O O . PRO B 1 148 ? -12.109 -11.992 -15.594 1 86.88 148 PRO B O 1
ATOM 3565 N N . ILE B 1 149 ? -11.414 -14.07 -15.977 1 89 149 ILE B N 1
ATOM 3566 C CA . ILE B 1 149 ? -10.5 -13.68 -17.047 1 89 149 ILE B CA 1
ATOM 3567 C C . ILE B 1 149 ? -10.898 -14.375 -18.344 1 89 149 ILE B C 1
ATOM 3569 O O . ILE B 1 149 ? -10.844 -15.609 -18.438 1 89 149 ILE B O 1
ATOM 3573 N N . ALA B 1 150 ? -11.391 -13.555 -19.297 1 87.81 150 ALA B N 1
ATOM 3574 C CA . ALA B 1 150 ? -11.742 -14.094 -20.609 1 87.81 150 ALA B CA 1
ATOM 3575 C C . ALA B 1 150 ? -10.805 -13.57 -21.688 1 87.81 150 ALA B C 1
ATOM 3577 O O . ALA B 1 150 ? -11.125 -12.609 -22.391 1 87.81 150 ALA B O 1
ATOM 3578 N N . GLU B 1 151 ? -9.711 -14.086 -21.781 1 89.69 151 GLU B N 1
ATOM 3579 C CA . GLU B 1 151 ? -8.719 -13.719 -22.781 1 89.69 151 GLU B CA 1
ATOM 3580 C C . GLU B 1 151 ? -8.156 -14.953 -23.484 1 89.69 151 GLU B C 1
ATOM 3582 O O . GLU B 1 151 ? -7.266 -15.617 -22.938 1 89.69 151 GLU B O 1
ATOM 3587 N N . PRO B 1 152 ? -8.57 -15.18 -24.703 1 89.56 152 PRO B N 1
ATOM 3588 C CA . PRO B 1 152 ? -8.203 -16.422 -25.391 1 89.56 152 PRO B CA 1
ATOM 3589 C C . PRO B 1 152 ? -6.699 -16.562 -25.578 1 89.56 152 PRO B C 1
ATOM 3591 O O . PRO B 1 152 ? -6.195 -17.672 -25.75 1 89.56 152 PRO B O 1
ATOM 3594 N N . SER B 1 153 ? -6 -15.508 -25.625 1 92.38 153 SER B N 1
ATOM 3595 C CA . SER B 1 153 ? -4.566 -15.531 -25.906 1 92.38 153 SER B CA 1
ATOM 3596 C C . SER B 1 153 ? -3.768 -15.883 -24.656 1 92.38 153 SER B C 1
ATOM 3598 O O . SER B 1 153 ? -2.547 -16.047 -24.719 1 92.38 153 SER B O 1
ATOM 3600 N N . LEU B 1 154 ? -4.512 -16.094 -23.531 1 94.75 154 LEU B N 1
ATOM 3601 C CA . LEU B 1 154 ? -3.814 -16.344 -22.266 1 94.75 154 LEU B CA 1
ATOM 3602 C C . LEU B 1 154 ? -4.16 -17.734 -21.719 1 94.75 154 LEU B C 1
ATOM 3604 O O . LEU B 1 154 ? -5.297 -18.188 -21.859 1 94.75 154 LEU B O 1
ATOM 3608 N N . ASN B 1 155 ? -3.092 -18.406 -21.156 1 92.56 155 ASN B N 1
ATOM 3609 C CA . ASN B 1 155 ? -3.361 -19.469 -20.188 1 92.56 155 ASN B CA 1
ATOM 3610 C C . ASN B 1 155 ? -3.838 -18.922 -18.859 1 92.56 155 ASN B C 1
ATOM 3612 O O . ASN B 1 155 ? -3.291 -17.938 -18.359 1 92.56 155 ASN B O 1
ATOM 3616 N N . VAL B 1 156 ? -4.887 -19.5 -18.375 1 94.12 156 VAL B N 1
ATOM 3617 C CA . VAL B 1 156 ? -5.484 -19.031 -17.125 1 94.12 156 VAL B CA 1
ATOM 3618 C C . VAL B 1 156 ? -5.609 -20.203 -16.156 1 94.12 156 VAL B C 1
ATOM 3620 O O . VAL B 1 156 ? -6.34 -21.156 -16.406 1 94.12 156 VAL B O 1
ATOM 3623 N N . ILE B 1 157 ? -4.891 -20.062 -14.969 1 93.06 157 ILE B N 1
ATOM 3624 C CA . ILE B 1 157 ? -4.879 -21.125 -13.969 1 93.06 157 ILE B CA 1
ATOM 3625 C C . ILE B 1 157 ? -5.336 -20.578 -12.617 1 93.06 157 ILE B C 1
ATOM 3627 O O . ILE B 1 157 ? -4.738 -19.625 -12.094 1 93.06 157 ILE B O 1
ATOM 3631 N N . GLU B 1 158 ? -6.383 -21.141 -12.078 1 92.12 158 GLU B N 1
ATOM 3632 C CA . GLU B 1 158 ? -6.793 -20.75 -10.742 1 92.12 158 GLU B CA 1
ATOM 3633 C C . GLU B 1 158 ? -5.758 -21.156 -9.695 1 92.12 158 GLU B C 1
ATOM 3635 O O . GLU B 1 158 ? -5.266 -22.281 -9.719 1 92.12 158 GLU B O 1
ATOM 3640 N N . PHE B 1 159 ? -5.363 -20.219 -8.828 1 87.12 159 PHE B N 1
ATOM 3641 C CA . PHE B 1 159 ? -4.379 -20.734 -7.883 1 87.12 159 PHE B CA 1
ATOM 3642 C C . PHE B 1 159 ? -4.809 -20.438 -6.449 1 87.12 159 PHE B C 1
ATOM 3644 O O . PHE B 1 159 ? -4.344 -21.094 -5.512 1 87.12 159 PHE B O 1
ATOM 3651 N N . LEU B 1 160 ? -5.656 -19.453 -6.148 1 92.06 160 LEU B N 1
ATOM 3652 C CA . LEU B 1 160 ? -5.996 -19.141 -4.762 1 92.06 160 LEU B CA 1
ATOM 3653 C C . LEU B 1 160 ? -7.379 -18.5 -4.668 1 92.06 160 LEU B C 1
ATOM 3655 O O . LEU B 1 160 ? -7.742 -17.672 -5.504 1 92.06 160 LEU B O 1
ATOM 3659 N N . SER B 1 161 ? -8.125 -18.875 -3.645 1 92.81 161 SER B N 1
ATOM 3660 C CA . SER B 1 161 ? -9.406 -18.25 -3.338 1 92.81 161 SER B CA 1
ATOM 3661 C C . SER B 1 161 ? -9.273 -17.266 -2.18 1 92.81 161 SER B C 1
ATOM 3663 O O . SER B 1 161 ? -8.484 -17.484 -1.258 1 92.81 161 SER B O 1
ATOM 3665 N N . ASP B 1 162 ? -10.062 -16.234 -2.277 1 94.38 162 ASP B N 1
ATOM 3666 C CA . ASP B 1 162 ? -10.047 -15.188 -1.263 1 94.38 162 ASP B CA 1
ATOM 3667 C C . ASP B 1 162 ? -11.469 -14.859 -0.797 1 94.38 162 ASP B C 1
ATOM 3669 O O . ASP B 1 162 ? -12.438 -15.148 -1.497 1 94.38 162 ASP B O 1
ATOM 3673 N N . GLN B 1 163 ? -11.555 -14.469 0.421 1 95.5 163 GLN B N 1
ATOM 3674 C CA . GLN B 1 163 ? -12.781 -13.922 0.982 1 95.5 163 GLN B CA 1
ATOM 3675 C C . GLN B 1 163 ? -12.586 -12.477 1.432 1 95.5 163 GLN B C 1
ATOM 3677 O O . GLN B 1 163 ? -11.547 -12.133 2.002 1 95.5 163 GLN B O 1
ATOM 3682 N N . ILE B 1 164 ? -13.609 -11.695 1.115 1 96.38 164 ILE B N 1
ATOM 3683 C CA . ILE B 1 164 ? -13.57 -10.297 1.514 1 96.38 164 ILE B CA 1
ATOM 3684 C C . ILE B 1 164 ? -14.492 -10.07 2.707 1 96.38 164 ILE B C 1
ATOM 3686 O O . ILE B 1 164 ? -15.672 -10.414 2.66 1 96.38 164 ILE B O 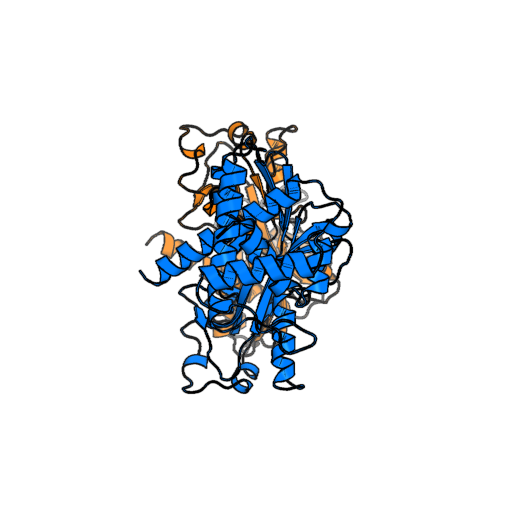1
ATOM 3690 N N . TYR B 1 165 ? -13.945 -9.398 3.758 1 96 165 TYR B N 1
ATOM 3691 C CA . TYR B 1 165 ? -14.688 -9.18 4.992 1 96 165 TYR B CA 1
ATOM 3692 C C . TYR B 1 165 ? -14.961 -7.699 5.211 1 96 165 TYR B C 1
ATOM 3694 O O . TYR B 1 165 ? -14.086 -6.859 4.977 1 96 165 TYR B O 1
ATOM 3702 N N . PRO B 1 166 ? -16.203 -7.383 5.59 1 95.75 166 PRO B N 1
ATOM 3703 C CA . PRO B 1 166 ? -16.344 -6.098 6.277 1 95.75 166 PRO B CA 1
ATOM 3704 C C . PRO B 1 166 ? -15.609 -6.059 7.613 1 95.75 166 PRO B C 1
ATOM 3706 O O . PRO B 1 166 ? -15.648 -7.027 8.375 1 95.75 166 PRO B O 1
ATOM 3709 N N . VAL B 1 167 ? -14.914 -4.922 7.852 1 97.31 167 VAL B N 1
ATOM 3710 C CA . VAL B 1 167 ? -14.008 -4.926 9 1 97.31 167 VAL B CA 1
ATOM 3711 C C . VAL B 1 167 ? -14.031 -3.557 9.68 1 97.31 167 VAL B C 1
ATOM 3713 O O . VAL B 1 167 ? -14.281 -2.537 9.031 1 97.31 167 VAL B O 1
ATOM 3716 N N . ALA B 1 168 ? -13.828 -3.574 10.953 1 97.19 168 ALA B N 1
ATOM 3717 C CA . ALA B 1 168 ? -13.594 -2.381 11.766 1 97.19 168 ALA B CA 1
ATOM 3718 C C . ALA B 1 168 ? -12.656 -2.682 12.93 1 97.19 168 ALA B C 1
ATOM 3720 O O . ALA B 1 168 ? -12.328 -3.844 13.188 1 97.19 168 ALA B O 1
ATOM 3721 N N . THR B 1 169 ? -12.102 -1.618 13.492 1 97 169 THR B N 1
ATOM 3722 C CA . THR B 1 169 ? -11.305 -1.82 14.703 1 97 169 THR B CA 1
ATOM 3723 C C . THR B 1 169 ? -12.156 -2.43 15.812 1 97 169 THR B C 1
ATOM 3725 O O . THR B 1 169 ? -13.375 -2.254 15.836 1 97 169 THR B O 1
ATOM 3728 N N . LYS B 1 170 ? -11.555 -3.18 16.703 1 95.25 170 LYS B N 1
ATOM 3729 C CA . LYS B 1 170 ? -12.25 -3.955 17.719 1 95.25 170 LYS B CA 1
ATOM 3730 C C . LYS B 1 170 ? -13.133 -3.059 18.594 1 95.25 170 LYS B C 1
ATOM 3732 O O . LYS B 1 170 ? -14.195 -3.482 19.047 1 95.25 170 LYS B O 1
ATOM 3737 N N . ASP B 1 171 ? -12.727 -1.823 18.797 1 93.5 171 ASP B N 1
ATOM 3738 C CA . ASP B 1 171 ? -13.445 -0.924 19.688 1 93.5 171 ASP B CA 1
ATOM 3739 C C . ASP B 1 171 ? -14.461 -0.083 18.922 1 93.5 171 ASP B C 1
ATOM 3741 O O . ASP B 1 171 ? -15.047 0.851 19.469 1 93.5 171 ASP B O 1
ATOM 3745 N N . HIS B 1 172 ? -14.656 -0.393 17.75 1 94.12 172 HIS B N 1
ATOM 3746 C CA . HIS B 1 172 ? -15.617 0.363 16.969 1 94.12 172 HIS B CA 1
ATOM 3747 C C . HIS B 1 172 ? -17.031 0.219 17.516 1 94.12 172 HIS B C 1
ATOM 3749 O O . HIS B 1 172 ? -17.438 -0.876 17.906 1 94.12 172 HIS B O 1
ATOM 3755 N N . PRO B 1 173 ? -17.828 1.258 17.469 1 93.25 173 PRO B N 1
ATOM 3756 C CA . PRO B 1 173 ? -19.172 1.249 18.047 1 93.25 173 PRO B CA 1
ATOM 3757 C C . PRO B 1 173 ? -20.094 0.246 17.359 1 93.25 173 PRO B C 1
ATOM 3759 O O . PRO B 1 173 ? -21.109 -0.157 17.938 1 93.25 173 PRO B O 1
ATOM 3762 N N . ILE B 1 174 ? -19.812 -0.159 16.219 1 93.25 174 ILE B N 1
ATOM 3763 C CA . ILE B 1 174 ? -20.656 -1.077 15.469 1 93.25 174 ILE B CA 1
ATOM 3764 C C . ILE B 1 174 ? -20.781 -2.4 16.219 1 93.25 174 ILE B C 1
ATOM 3766 O O . ILE B 1 174 ? -21.781 -3.113 16.078 1 93.25 174 ILE B O 1
ATOM 3770 N N . PHE B 1 175 ? -19.797 -2.734 17.031 1 93.75 175 PHE B N 1
ATOM 3771 C CA . PHE B 1 175 ? -19.766 -4.027 17.703 1 93.75 175 PHE B CA 1
ATOM 3772 C C . PHE B 1 175 ? -20.578 -3.99 18.984 1 93.75 175 PHE B C 1
ATOM 3774 O O . PHE B 1 175 ? -20.734 -5.012 19.656 1 93.75 175 PHE B O 1
ATOM 3781 N N . LEU B 1 176 ? -21.047 -2.824 19.344 1 92.06 176 LEU B N 1
ATOM 3782 C CA . LEU B 1 176 ? -21.953 -2.705 20.484 1 92.06 176 LEU B CA 1
ATOM 3783 C C . LEU B 1 176 ? -23.344 -3.219 20.125 1 92.06 176 LEU B C 1
ATOM 3785 O O . LEU B 1 176 ? -24.156 -3.492 21.016 1 92.06 176 LEU B O 1
ATOM 3789 N N . LYS B 1 177 ? -23.578 -3.326 18.891 1 89.38 177 LYS B N 1
ATOM 3790 C CA . LYS B 1 177 ? -24.859 -3.844 18.438 1 89.38 177 LYS B CA 1
ATOM 3791 C C . LYS B 1 177 ? -24.906 -5.367 18.531 1 89.38 177 LYS B C 1
ATOM 3793 O O . LYS B 1 177 ? -23.922 -6.043 18.234 1 89.38 177 LYS B O 1
ATOM 3798 N N . LYS B 1 178 ? -25.938 -5.941 18.922 1 85.31 178 LYS B N 1
ATOM 3799 C CA . LYS B 1 178 ? -26.109 -7.387 19.031 1 85.31 178 LYS B CA 1
ATOM 3800 C C . LYS B 1 178 ? -26.203 -8.039 17.656 1 85.31 178 LYS B C 1
ATOM 3802 O O . LYS B 1 178 ? -25.625 -9.094 17.422 1 85.31 178 LYS B O 1
ATOM 3807 N N . LYS B 1 179 ? -27.062 -7.375 16.797 1 88.81 179 LYS B N 1
ATOM 3808 C CA . LYS B 1 179 ? -27.219 -7.832 15.43 1 88.81 179 LYS B CA 1
ATOM 3809 C C . LYS B 1 179 ? -26.938 -6.711 14.438 1 88.81 179 LYS B C 1
ATOM 3811 O O . LYS B 1 179 ? -27.547 -5.645 14.492 1 88.81 179 LYS B O 1
ATOM 3816 N N . ILE B 1 180 ? -26.016 -7.008 13.617 1 88.81 180 ILE B N 1
ATOM 3817 C CA . ILE B 1 180 ? -25.594 -5.996 12.656 1 88.81 180 ILE B CA 1
ATOM 3818 C C . ILE B 1 180 ? -26.25 -6.277 11.297 1 88.81 180 ILE B C 1
ATOM 3820 O O . ILE B 1 180 ? -26.219 -7.41 10.812 1 88.81 180 ILE B O 1
ATOM 3824 N N . ARG B 1 181 ? -26.953 -5.23 10.812 1 84.5 181 ARG B N 1
ATOM 3825 C CA . ARG B 1 181 ? -27.562 -5.32 9.492 1 84.5 181 ARG B CA 1
ATOM 3826 C C . ARG B 1 181 ? -26.844 -4.438 8.484 1 84.5 181 ARG B C 1
ATOM 3828 O O . ARG B 1 181 ? -26.047 -3.576 8.867 1 84.5 181 ARG B O 1
ATOM 3835 N N . ILE B 1 182 ? -27.109 -4.703 7.195 1 79.88 182 ILE B N 1
ATOM 3836 C CA . ILE B 1 182 ? -26.438 -3.973 6.121 1 79.88 182 ILE B CA 1
ATOM 3837 C C . ILE B 1 182 ? -26.734 -2.48 6.254 1 79.88 182 ILE B C 1
ATOM 3839 O O . ILE B 1 182 ? -25.891 -1.642 5.941 1 79.88 182 ILE B O 1
ATOM 3843 N N . GLU B 1 183 ? -27.875 -2.133 6.75 1 80.31 183 GLU B N 1
ATOM 3844 C CA . GLU B 1 183 ? -28.297 -0.741 6.914 1 80.31 183 GLU B CA 1
ATOM 3845 C C . GLU B 1 183 ? -27.406 -0.024 7.934 1 80.31 183 GLU B C 1
ATOM 3847 O O . GLU B 1 183 ? -27.219 1.192 7.855 1 80.31 183 GLU B O 1
ATOM 3852 N N . ASP B 1 184 ? -26.891 -0.815 8.852 1 85.38 184 ASP B N 1
ATOM 3853 C CA . ASP B 1 184 ? -26 -0.239 9.859 1 85.38 184 ASP B CA 1
ATOM 3854 C C . ASP B 1 184 ? -24.688 0.206 9.242 1 85.38 184 ASP B C 1
ATOM 3856 O O . ASP B 1 184 ? -24.047 1.141 9.727 1 85.38 184 ASP B O 1
ATOM 3860 N N . LEU B 1 185 ? -24.328 -0.421 8.156 1 84 185 LEU B N 1
ATOM 3861 C CA . LEU B 1 185 ? -23.094 -0.063 7.465 1 84 185 LEU B CA 1
ATOM 3862 C C . LEU B 1 185 ? -23.266 1.25 6.707 1 84 185 LEU B C 1
ATOM 3864 O O . LEU B 1 185 ? -22.297 2.006 6.551 1 84 185 LEU B O 1
ATOM 3868 N N . LYS B 1 186 ? -24.469 1.487 6.34 1 78.38 186 LYS B N 1
ATOM 3869 C CA . LYS B 1 186 ? -24.766 2.686 5.559 1 78.38 186 LYS B CA 1
ATOM 3870 C C . LYS B 1 186 ? -24.562 3.947 6.395 1 78.38 186 LYS B C 1
ATOM 3872 O O . LYS B 1 186 ? -24.328 5.027 5.848 1 78.38 186 LYS B O 1
ATOM 3877 N N . LYS B 1 187 ? -24.625 3.803 7.621 1 83.62 187 LYS B N 1
ATOM 3878 C CA . LYS B 1 187 ? -24.562 4.953 8.516 1 83.62 187 LYS B CA 1
ATOM 3879 C C . LYS B 1 187 ? -23.109 5.223 8.945 1 83.62 187 LYS B C 1
ATOM 3881 O O . LYS B 1 187 ? -22.844 6.23 9.594 1 83.62 187 LYS B O 1
ATOM 3886 N N . GLN B 1 188 ? -22.281 4.336 8.484 1 89.31 188 GLN B N 1
ATOM 3887 C CA . GLN B 1 188 ? -20.891 4.453 8.914 1 89.31 188 GLN B CA 1
ATOM 3888 C C . GLN B 1 188 ? -20.031 5.133 7.848 1 89.31 188 GLN B C 1
ATOM 3890 O O . GLN B 1 188 ? -20.344 5.062 6.66 1 89.31 188 GLN B O 1
ATOM 3895 N N . SER B 1 189 ? -18.984 5.832 8.336 1 92.62 189 SER B N 1
ATOM 3896 C CA . SER B 1 189 ? -17.938 6.25 7.41 1 92.62 189 SER B CA 1
ATOM 3897 C C . SER B 1 189 ? -17.203 5.047 6.824 1 92.62 189 SER B C 1
ATOM 3899 O O . SER B 1 189 ? -16.828 4.133 7.555 1 92.62 189 SER B O 1
ATOM 3901 N N . VAL B 1 190 ? -17.047 5.117 5.523 1 93.38 190 VAL B N 1
ATOM 3902 C CA . VAL B 1 190 ? -16.422 3.975 4.863 1 93.38 190 VAL B CA 1
ATOM 3903 C C . VAL B 1 190 ? -15.039 4.363 4.352 1 93.38 190 VAL B C 1
ATOM 3905 O O . VAL B 1 190 ? -14.898 5.363 3.643 1 93.38 190 VAL B O 1
ATOM 3908 N N . VAL B 1 191 ? -14.078 3.639 4.801 1 96.06 191 VAL B N 1
ATOM 3909 C CA . VAL B 1 191 ? -12.734 3.678 4.238 1 96.06 191 VAL B CA 1
ATOM 3910 C C . VAL B 1 191 ? -12.617 2.668 3.098 1 96.06 191 VAL B C 1
ATOM 3912 O O . VAL B 1 191 ? -12.609 1.457 3.33 1 96.06 191 VAL B O 1
ATOM 3915 N N . PHE B 1 192 ? -12.484 3.17 1.888 1 93.25 192 PHE B N 1
ATOM 3916 C CA . PHE B 1 192 ? -12.617 2.301 0.725 1 93.25 192 PHE B CA 1
ATOM 3917 C C . PHE B 1 192 ? -11.391 2.4 -0.169 1 93.25 192 PHE B C 1
ATOM 3919 O O . PHE B 1 192 ? -10.539 3.27 0.033 1 93.25 192 PHE B O 1
ATOM 3926 N N . PHE B 1 193 ? -11.258 1.437 -1.045 1 92.75 193 PHE B N 1
ATOM 3927 C CA . PHE B 1 193 ? -10.219 1.471 -2.064 1 92.75 193 PHE B CA 1
ATOM 3928 C C . PHE B 1 193 ? -10.633 2.359 -3.23 1 92.75 193 PHE B C 1
ATOM 3930 O O . PHE B 1 193 ? -11.812 2.666 -3.398 1 92.75 193 PHE B O 1
ATOM 3937 N N . HIS B 1 194 ? -9.672 2.764 -4.012 1 88.62 194 HIS B N 1
ATOM 3938 C CA . HIS B 1 194 ? -9.93 3.535 -5.223 1 88.62 194 HIS B CA 1
ATOM 3939 C C . HIS B 1 194 ? -10.758 2.73 -6.223 1 88.62 194 HIS B C 1
ATOM 3941 O O . HIS B 1 194 ? -10.773 1.498 -6.168 1 88.62 194 HIS B O 1
ATOM 3947 N N . PRO B 1 195 ? -11.391 3.373 -7.223 1 85.5 195 PRO B N 1
ATOM 3948 C CA . PRO B 1 195 ? -12.344 2.709 -8.117 1 85.5 195 PRO B CA 1
ATOM 3949 C C . PRO B 1 195 ? -11.68 1.657 -9.008 1 85.5 195 PRO B C 1
ATOM 3951 O O . PRO B 1 195 ? -12.359 0.749 -9.5 1 85.5 195 PRO B O 1
ATOM 3954 N N . GLY B 1 196 ? -10.422 1.723 -9.234 1 82.81 196 GLY B N 1
ATOM 3955 C CA . GLY B 1 196 ? -9.727 0.748 -10.062 1 82.81 196 GLY B CA 1
ATOM 3956 C C . GLY B 1 196 ? -9.406 -0.539 -9.328 1 82.81 196 GLY B C 1
ATOM 3957 O O . GLY B 1 196 ? -8.898 -1.489 -9.922 1 82.81 196 GLY B O 1
ATOM 3958 N N . SER B 1 197 ? -9.766 -0.61 -8.109 1 88.94 197 SER B N 1
ATOM 3959 C CA . SER B 1 197 ? -9.453 -1.769 -7.277 1 88.94 197 SER B CA 1
ATOM 3960 C C . SER B 1 197 ? -10.414 -2.922 -7.555 1 88.94 197 SER B C 1
ATOM 3962 O O . SER B 1 197 ? -11.625 -2.729 -7.59 1 88.94 197 SER B O 1
ATOM 3964 N N . ALA B 1 198 ? -9.859 -4.121 -7.691 1 89.5 198 ALA B N 1
ATOM 3965 C CA . ALA B 1 198 ? -10.672 -5.32 -7.879 1 89.5 198 ALA B CA 1
ATOM 3966 C C . ALA B 1 198 ? -11.508 -5.617 -6.641 1 89.5 198 ALA B C 1
ATOM 3968 O O . ALA B 1 198 ? -12.648 -6.082 -6.746 1 89.5 198 ALA B O 1
ATOM 3969 N N . LEU B 1 199 ? -10.953 -5.348 -5.52 1 93.12 199 LEU B N 1
ATOM 3970 C CA . LEU B 1 199 ? -11.672 -5.578 -4.27 1 93.12 199 LEU B CA 1
ATOM 3971 C C . LEU B 1 199 ? -12.883 -4.66 -4.168 1 93.12 199 LEU B C 1
ATOM 3973 O O . LEU B 1 199 ? -13.969 -5.105 -3.797 1 93.12 199 LEU B O 1
ATOM 3977 N N . ARG B 1 200 ? -12.688 -3.396 -4.453 1 91.94 200 ARG B N 1
ATOM 3978 C CA . ARG B 1 200 ? -13.812 -2.471 -4.418 1 91.94 200 ARG B CA 1
ATOM 3979 C C . ARG B 1 200 ? -14.93 -2.93 -5.352 1 91.94 200 ARG B C 1
ATOM 3981 O O . ARG B 1 200 ? -16.109 -2.889 -4.988 1 91.94 200 ARG B O 1
ATOM 3988 N N . LYS B 1 201 ? -14.547 -3.309 -6.559 1 90 201 LYS B N 1
ATOM 3989 C CA . LYS B 1 201 ? -15.539 -3.754 -7.539 1 90 201 LYS B CA 1
ATOM 3990 C C . LYS B 1 201 ? -16.344 -4.934 -7.004 1 90 201 LYS B C 1
ATOM 3992 O O . LYS B 1 201 ? -17.562 -4.98 -7.172 1 90 201 LYS B O 1
ATOM 3997 N N . ALA B 1 202 ? -15.719 -5.844 -6.402 1 91.69 202 ALA B N 1
ATOM 3998 C CA . ALA B 1 202 ? -16.391 -7.012 -5.836 1 91.69 202 ALA B CA 1
ATOM 3999 C C . ALA B 1 202 ? -17.359 -6.613 -4.734 1 91.69 202 ALA B C 1
ATOM 4001 O O . ALA B 1 202 ? -18.484 -7.129 -4.664 1 91.69 202 ALA B O 1
ATOM 4002 N N . VAL B 1 203 ? -16.938 -5.719 -3.904 1 92.06 203 VAL B N 1
ATOM 4003 C CA . VAL B 1 203 ? -17.75 -5.27 -2.777 1 92.06 203 VAL B CA 1
ATOM 4004 C C . VAL B 1 203 ? -18.969 -4.492 -3.291 1 92.06 203 VAL B C 1
ATOM 4006 O O . VAL B 1 203 ? -20.078 -4.703 -2.824 1 92.06 203 VAL B O 1
ATOM 4009 N N . GLU B 1 204 ? -18.688 -3.609 -4.219 1 89.94 204 GLU B N 1
ATOM 4010 C CA . GLU B 1 204 ? -19.781 -2.807 -4.77 1 89.94 204 GLU B CA 1
ATOM 4011 C C . GLU B 1 204 ? -20.828 -3.686 -5.438 1 89.94 204 GLU B C 1
ATOM 4013 O O . GLU B 1 204 ? -22.031 -3.422 -5.324 1 89.94 204 GLU B O 1
ATOM 4018 N N . LYS B 1 205 ? -20.375 -4.676 -6.16 1 88.88 205 LYS B N 1
ATOM 4019 C CA . LYS B 1 205 ? -21.312 -5.617 -6.781 1 88.88 205 LYS B CA 1
ATOM 4020 C C . LYS B 1 205 ? -22.188 -6.285 -5.73 1 88.88 205 LYS B C 1
ATOM 4022 O O . LYS B 1 205 ? -23.406 -6.438 -5.938 1 88.88 205 LYS B O 1
ATOM 4027 N N . LYS B 1 206 ? -21.594 -6.656 -4.645 1 88.94 206 LYS B N 1
ATOM 4028 C CA . LYS B 1 206 ? -22.344 -7.309 -3.574 1 88.94 206 LYS B CA 1
ATOM 4029 C C . LYS B 1 206 ? -23.312 -6.336 -2.914 1 88.94 206 LYS B C 1
ATOM 4031 O O . LYS B 1 206 ? -24.469 -6.691 -2.643 1 88.94 206 LYS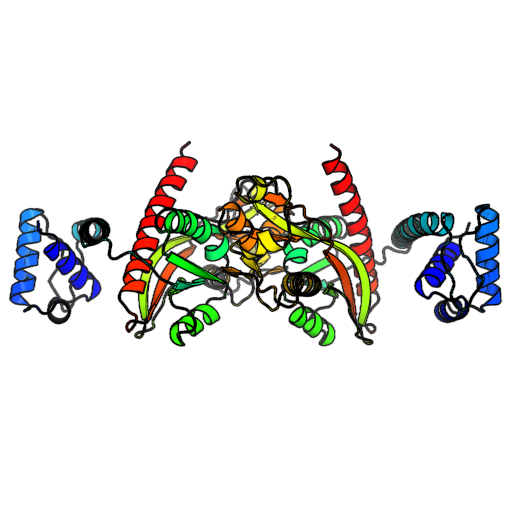 B O 1
ATOM 4036 N N . ILE B 1 207 ? -22.906 -5.168 -2.637 1 85.31 207 ILE B N 1
ATOM 4037 C CA . ILE B 1 207 ? -23.734 -4.168 -1.977 1 85.31 207 ILE B CA 1
ATOM 4038 C C . ILE B 1 207 ? -24.953 -3.857 -2.842 1 85.31 207 ILE B C 1
ATOM 4040 O O . ILE B 1 207 ? -26.062 -3.697 -2.328 1 85.31 207 ILE B O 1
ATOM 4044 N N . LYS B 1 208 ? -24.688 -3.756 -4.129 1 85.06 208 LYS B N 1
ATOM 4045 C CA . LYS B 1 208 ? -25.766 -3.482 -5.062 1 85.06 208 LYS B CA 1
ATOM 4046 C C . LYS B 1 208 ? -26.812 -4.602 -5.047 1 85.06 208 LYS B C 1
ATOM 4048 O O . LYS B 1 208 ? -27.984 -4.371 -5.344 1 85.06 208 LYS B O 1
ATOM 4053 N N . SER B 1 209 ? -26.359 -5.777 -4.699 1 83.81 209 SER B N 1
ATOM 4054 C CA . SER B 1 209 ? -27.266 -6.914 -4.637 1 83.81 209 SER B CA 1
ATOM 4055 C C . SER B 1 209 ? -28.203 -6.809 -3.441 1 83.81 209 SER B C 1
ATOM 4057 O O . SER B 1 209 ? -29.281 -7.422 -3.426 1 83.81 209 SER B O 1
ATOM 4059 N N . PHE B 1 210 ? -27.781 -6.121 -2.393 1 78.94 210 PHE B N 1
ATOM 4060 C CA . PHE B 1 210 ? -28.625 -5.895 -1.232 1 78.94 210 PHE B CA 1
ATOM 4061 C C . PHE B 1 210 ? -29.609 -4.762 -1.499 1 78.94 210 PHE B C 1
ATOM 4063 O O . PHE B 1 210 ? -30.797 -4.879 -1.192 1 78.94 210 PHE B O 1
ATOM 4070 N N . SER B 1 211 ? -29.094 -3.633 -1.856 1 71.94 211 SER B N 1
ATOM 4071 C CA . SER B 1 211 ? -29.938 -2.488 -2.162 1 71.94 211 SER B CA 1
ATOM 4072 C C . SER B 1 211 ? -29.359 -1.644 -3.285 1 71.94 211 SER B C 1
ATOM 4074 O O . SER B 1 211 ? -28.172 -1.312 -3.26 1 71.94 211 SER B O 1
ATOM 4076 N N . LYS B 1 212 ? -30.172 -1.405 -4.211 1 66.25 212 LYS B N 1
ATOM 4077 C CA . LYS B 1 212 ? -29.75 -0.594 -5.344 1 66.25 212 LYS B CA 1
ATOM 4078 C C . LYS B 1 212 ? -29.406 0.827 -4.902 1 66.25 212 LYS B C 1
ATOM 4080 O O . LYS B 1 212 ? -28.594 1.505 -5.543 1 66.25 212 LYS B O 1
ATOM 4085 N N . GLU B 1 213 ? -29.938 1.166 -3.838 1 63 213 GLU B N 1
ATOM 4086 C CA . GLU B 1 213 ? -29.797 2.547 -3.381 1 63 213 GLU B CA 1
ATOM 4087 C C . GLU B 1 213 ? -28.656 2.688 -2.379 1 63 213 GLU B C 1
ATOM 4089 O O . GLU B 1 213 ? -28.375 3.787 -1.898 1 63 213 GLU B O 1
ATOM 4094 N N . PHE B 1 214 ? -28.031 1.565 -2.203 1 62.59 214 PHE B N 1
ATOM 4095 C CA . PHE B 1 214 ? -27 1.613 -1.173 1 62.59 214 PHE B CA 1
ATOM 4096 C C . PHE B 1 214 ? -25.766 2.371 -1.668 1 62.59 214 PHE B C 1
ATOM 4098 O O . PHE B 1 214 ? -25.109 1.939 -2.613 1 62.59 214 PHE B O 1
ATOM 4105 N N . GLY B 1 215 ? -25.672 3.627 -1.252 1 73.19 215 GLY B N 1
ATOM 4106 C CA . GLY B 1 215 ? -24.453 4.391 -1.485 1 73.19 215 GLY B CA 1
ATOM 4107 C C . GLY B 1 215 ? -23.656 4.629 -0.223 1 73.19 215 GLY B C 1
ATOM 4108 O O . GLY B 1 215 ? -24.047 5.41 0.642 1 73.19 215 GLY B O 1
ATOM 4109 N N . PRO B 1 216 ? -22.578 3.754 -0.051 1 76.5 216 PRO B N 1
ATOM 4110 C CA . PRO B 1 216 ? -21.75 3.965 1.145 1 76.5 216 PRO B CA 1
ATOM 4111 C C . PRO B 1 216 ? -21.234 5.395 1.258 1 76.5 216 PRO B C 1
ATOM 4113 O O . PRO B 1 216 ? -21.062 6.074 0.243 1 76.5 216 PRO B O 1
ATOM 4116 N N . ASN B 1 217 ? -21.219 5.871 2.502 1 85.88 217 ASN B N 1
ATOM 4117 C CA . ASN B 1 217 ? -20.594 7.156 2.783 1 85.88 217 ASN B CA 1
ATOM 4118 C C . ASN B 1 217 ? -19.062 7.039 2.775 1 85.88 217 ASN B C 1
ATOM 4120 O O . ASN B 1 217 ? -18.453 6.867 3.828 1 85.88 217 ASN B O 1
ATOM 4124 N N . ILE B 1 218 ? -18.516 7.238 1.623 1 87.81 218 ILE B N 1
ATOM 4125 C CA . ILE B 1 218 ? -17.078 7.07 1.475 1 87.81 218 ILE B CA 1
ATOM 4126 C C . ILE B 1 218 ? -16.359 8.336 1.944 1 87.81 218 ILE B C 1
ATOM 4128 O O . ILE B 1 218 ? -16.469 9.391 1.312 1 87.81 218 ILE B O 1
ATOM 4132 N N . THR B 1 219 ? -15.578 8.18 3.023 1 90.62 219 THR B N 1
ATOM 4133 C CA . THR B 1 219 ? -14.836 9.312 3.568 1 90.62 219 THR B CA 1
ATOM 4134 C C . THR B 1 219 ? -13.367 9.25 3.158 1 90.62 219 THR B C 1
ATOM 4136 O O . THR B 1 219 ? -12.664 10.258 3.197 1 90.62 219 THR B O 1
ATOM 4139 N N . MET B 1 220 ? -12.922 8.062 2.854 1 93.06 220 MET B N 1
ATOM 4140 C CA . MET B 1 220 ? -11.547 7.883 2.404 1 93.06 220 MET B CA 1
ATOM 4141 C C . MET B 1 220 ? -11.484 6.941 1.208 1 93.06 220 MET B C 1
ATOM 4143 O O . MET B 1 220 ? -12.125 5.891 1.206 1 93.06 220 MET B O 1
ATOM 4147 N N . GLU B 1 221 ? -10.75 7.348 0.218 1 92.88 221 GLU B N 1
ATOM 4148 C CA . GLU B 1 221 ? -10.445 6.527 -0.95 1 92.88 221 GLU B CA 1
ATOM 4149 C C . GLU B 1 221 ? -8.945 6.305 -1.091 1 92.88 221 GLU B C 1
ATOM 4151 O O . GLU B 1 221 ? -8.211 7.223 -1.459 1 92.88 221 GLU B O 1
ATOM 4156 N N . LEU B 1 222 ? -8.602 5.129 -0.842 1 93.19 222 LEU B N 1
ATOM 4157 C CA . LEU B 1 222 ? -7.184 4.828 -0.665 1 93.19 222 LEU B CA 1
ATOM 4158 C C . LEU B 1 222 ? -6.727 3.773 -1.664 1 93.19 222 LEU B C 1
ATOM 4160 O O . LEU B 1 222 ? -7.547 3.133 -2.32 1 93.19 222 LEU B O 1
ATOM 4164 N N . ARG B 1 223 ? -5.359 3.625 -1.735 1 89.94 223 ARG B N 1
ATOM 4165 C CA . ARG B 1 223 ? -4.82 2.758 -2.779 1 89.94 223 ARG B CA 1
ATOM 4166 C C . ARG B 1 223 ? -4.172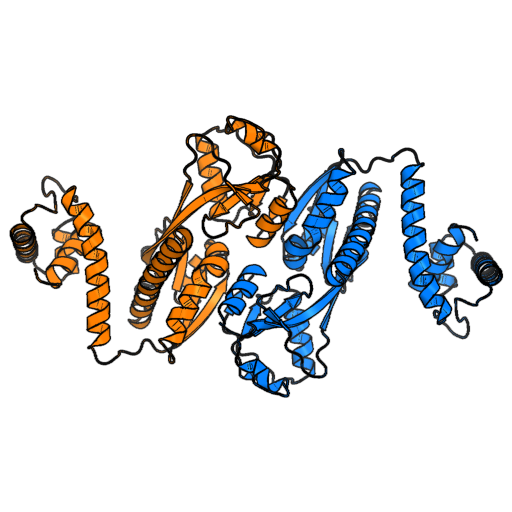 1.514 -2.178 1 89.94 223 ARG B C 1
ATOM 4168 O O . ARG B 1 223 ? -4.266 0.424 -2.746 1 89.94 223 ARG B O 1
ATOM 4175 N N . SER B 1 224 ? -3.527 1.716 -1.107 1 91.94 224 SER B N 1
ATOM 4176 C CA . SER B 1 224 ? -2.805 0.584 -0.535 1 91.94 224 SER B CA 1
ATOM 4177 C C . SER B 1 224 ? -3.631 -0.111 0.542 1 91.94 224 SER B C 1
ATOM 4179 O O . SER B 1 224 ? -4.402 0.535 1.256 1 91.94 224 SER B O 1
ATOM 4181 N N . VAL B 1 225 ? -3.445 -1.383 0.665 1 93.81 225 VAL B N 1
ATOM 4182 C CA . VAL B 1 225 ? -4.086 -2.15 1.726 1 93.81 225 VAL B CA 1
ATOM 4183 C C . VAL B 1 225 ? -3.652 -1.614 3.088 1 93.81 225 VAL B C 1
ATOM 4185 O O . VAL B 1 225 ? -4.465 -1.52 4.012 1 93.81 225 VAL B O 1
ATOM 4188 N N . GLU B 1 226 ? -2.496 -1.24 3.141 1 93.88 226 GLU B N 1
ATOM 4189 C CA . GLU B 1 226 ? -1.941 -0.72 4.387 1 93.88 226 GLU B CA 1
ATOM 4190 C C . GLU B 1 226 ? -2.652 0.561 4.812 1 93.88 226 GLU B C 1
ATOM 4192 O O . GLU B 1 226 ? -2.934 0.755 5.996 1 93.88 226 GLU B O 1
ATOM 4197 N N . SER B 1 227 ? -2.814 1.464 3.896 1 94.56 227 SER B N 1
ATOM 4198 C CA . SER B 1 227 ? -3.512 2.705 4.223 1 94.56 227 SER B CA 1
ATOM 4199 C C . SER B 1 227 ? -4.91 2.43 4.758 1 94.56 227 SER B C 1
ATOM 4201 O O . SER B 1 227 ? -5.359 3.086 5.699 1 94.56 227 SER B O 1
ATOM 4203 N N . VAL B 1 228 ? -5.547 1.486 4.199 1 96.06 228 VAL B N 1
ATOM 4204 C CA . VAL B 1 228 ? -6.875 1.11 4.664 1 96.06 228 VAL B CA 1
ATOM 4205 C C . VAL B 1 228 ? -6.785 0.529 6.074 1 96.06 228 VAL B C 1
ATOM 4207 O O . VAL B 1 228 ? -7.504 0.96 6.977 1 96.06 228 VAL B O 1
ATOM 4210 N N . ILE B 1 229 ? -5.867 -0.345 6.254 1 96.44 229 ILE B N 1
ATOM 4211 C CA . ILE B 1 229 ? -5.703 -1.006 7.547 1 96.44 229 ILE B CA 1
ATOM 4212 C C . ILE B 1 229 ? -5.414 0.035 8.625 1 96.44 229 ILE B C 1
ATOM 4214 O O . ILE B 1 229 ? -6.066 0.053 9.672 1 96.44 229 ILE B O 1
ATOM 4218 N N . LYS B 1 230 ? -4.492 0.896 8.352 1 95.31 230 LYS B N 1
ATOM 4219 C CA . LYS B 1 230 ? -4.082 1.883 9.344 1 95.31 230 LYS B CA 1
ATOM 4220 C C . LYS B 1 230 ? -5.215 2.857 9.656 1 95.31 230 LYS B C 1
ATOM 4222 O O . LYS B 1 230 ? -5.367 3.301 10.797 1 95.31 230 LYS B O 1
ATOM 4227 N N . SER B 1 231 ? -5.934 3.209 8.695 1 96.44 231 SER B N 1
ATOM 4228 C CA . SER B 1 231 ? -7.082 4.086 8.906 1 96.44 231 SER B CA 1
ATOM 4229 C C . SER B 1 231 ? -8.148 3.41 9.766 1 96.44 231 SER B C 1
ATOM 4231 O O . SER B 1 231 ? -8.719 4.035 10.656 1 96.44 231 SER B O 1
ATOM 4233 N N . LEU B 1 232 ? -8.406 2.156 9.516 1 97.19 232 LEU B N 1
ATOM 4234 C CA . LEU B 1 232 ? -9.375 1.402 10.305 1 97.19 232 LEU B CA 1
ATOM 4235 C C . LEU B 1 232 ? -8.906 1.268 11.75 1 97.19 232 LEU B C 1
ATOM 4237 O O . LEU B 1 232 ? -9.703 1.434 12.68 1 97.19 232 LEU B O 1
ATOM 4241 N N . GLU B 1 233 ? -7.625 0.985 11.891 1 96.06 233 GLU B N 1
ATOM 4242 C CA . GLU B 1 233 ? -7.059 0.847 13.227 1 96.06 233 GLU B CA 1
ATOM 4243 C C . GLU B 1 233 ? -7.227 2.133 14.031 1 96.06 233 GLU B C 1
ATOM 4245 O O . GLU B 1 233 ? -7.383 2.09 15.25 1 96.06 233 GLU B O 1
ATOM 4250 N N . ALA B 1 234 ? -7.18 3.203 13.344 1 94 234 ALA B N 1
ATOM 4251 C CA . ALA B 1 234 ? -7.305 4.512 13.984 1 94 234 ALA B CA 1
ATOM 4252 C C . ALA B 1 234 ? -8.766 4.844 14.273 1 94 234 ALA B C 1
ATOM 4254 O O . ALA B 1 234 ? -9.07 5.902 14.828 1 94 234 ALA B O 1
ATOM 4255 N N . GLY B 1 235 ? -9.648 3.992 13.82 1 93.94 235 GLY B N 1
ATOM 4256 C CA . GLY B 1 235 ? -11.062 4.176 14.117 1 93.94 235 GLY B CA 1
ATOM 4257 C C . GLY B 1 235 ? -11.742 5.152 13.18 1 93.94 235 GLY B C 1
ATOM 4258 O O . GLY B 1 235 ? -12.75 5.77 13.539 1 93.94 235 GLY B O 1
ATOM 4259 N N . LEU B 1 236 ? -11.266 5.285 11.969 1 94.88 236 LEU B N 1
ATOM 4260 C CA . LEU B 1 236 ? -11.758 6.316 11.062 1 94.88 236 LEU B CA 1
ATOM 4261 C C . LEU B 1 236 ? -12.945 5.805 10.25 1 94.88 236 LEU B C 1
ATOM 4263 O O . LEU B 1 236 ? -13.461 6.516 9.383 1 94.88 236 LEU B O 1
ATOM 4267 N N . GLY B 1 237 ? -13.359 4.621 10.477 1 95.75 237 GLY B N 1
ATOM 4268 C CA . GLY B 1 237 ? -14.516 4.066 9.797 1 95.75 237 GLY B CA 1
ATOM 4269 C C . GLY B 1 237 ? -14.492 2.555 9.711 1 95.75 237 GLY B C 1
ATOM 4270 O O . GLY B 1 237 ? -13.812 1.894 10.5 1 95.75 237 GLY B O 1
ATOM 4271 N N . ILE B 1 238 ? -15.375 2.045 8.836 1 96.06 238 ILE B N 1
ATOM 4272 C CA . ILE B 1 238 ? -15.383 0.626 8.492 1 96.06 238 ILE B CA 1
ATOM 4273 C C . ILE B 1 238 ? -14.836 0.436 7.082 1 96.06 238 ILE B C 1
ATOM 4275 O O . ILE B 1 238 ? -14.781 1.385 6.293 1 96.06 238 ILE B O 1
ATOM 4279 N N . GLY B 1 239 ? -14.344 -0.708 6.812 1 96.56 239 GLY B N 1
ATOM 4280 C CA . GLY B 1 239 ? -13.797 -1.01 5.496 1 96.56 239 GLY B CA 1
ATOM 4281 C C . GLY B 1 239 ? -13.977 -2.463 5.098 1 96.56 239 GLY B C 1
ATOM 4282 O O . GLY B 1 239 ? -14.781 -3.182 5.691 1 96.56 239 GLY B O 1
ATOM 4283 N N . PHE B 1 240 ? -13.406 -2.818 4.027 1 96.19 240 PHE B N 1
ATOM 4284 C CA . PHE B 1 240 ? -13.445 -4.168 3.477 1 96.19 240 PHE B CA 1
ATOM 4285 C C . PHE B 1 240 ? -12.039 -4.66 3.158 1 96.19 240 PHE B C 1
ATOM 4287 O O . PHE B 1 240 ? -11.266 -3.965 2.494 1 96.19 240 PHE B O 1
ATOM 4294 N N . LEU B 1 241 ? -11.719 -5.863 3.646 1 97.44 241 LEU B N 1
ATOM 4295 C CA . LEU B 1 241 ? -10.359 -6.383 3.475 1 97.44 241 LEU B CA 1
ATOM 4296 C C . LEU B 1 241 ? -10.391 -7.852 3.068 1 97.44 241 LEU B C 1
ATOM 4298 O O . LEU B 1 241 ? -11.328 -8.578 3.4 1 97.44 241 LEU B O 1
ATOM 4302 N N . SER B 1 242 ? -9.32 -8.227 2.346 1 96.31 242 SER B N 1
ATOM 4303 C CA . SER B 1 242 ? -9.047 -9.641 2.113 1 96.31 242 SER B CA 1
ATOM 4304 C C . SER B 1 242 ? -8.82 -10.383 3.426 1 96.31 242 SER B C 1
ATOM 4306 O O . SER B 1 242 ? -8.195 -9.852 4.348 1 96.31 242 SER B O 1
ATOM 4308 N N . LYS B 1 243 ? -9.273 -11.648 3.467 1 94.81 243 LYS B N 1
ATOM 4309 C CA . LYS B 1 243 ? -9.016 -12.477 4.641 1 94.81 243 LYS B CA 1
ATOM 4310 C C . LYS B 1 243 ? -7.516 -12.57 4.926 1 94.81 243 LYS B C 1
ATOM 4312 O O . LYS B 1 243 ? -7.105 -12.719 6.078 1 94.81 243 LYS B O 1
ATOM 4317 N N . TYR B 1 244 ? -6.68 -12.414 3.939 1 93.81 244 TYR B N 1
ATOM 4318 C CA . TYR B 1 244 ? -5.238 -12.578 4.07 1 93.81 244 TYR B CA 1
ATOM 4319 C C . TYR B 1 244 ? -4.602 -11.359 4.723 1 93.81 244 TYR B C 1
ATOM 4321 O O . TYR B 1 244 ? -3.469 -11.422 5.203 1 93.81 244 TYR B O 1
ATOM 4329 N N . SER B 1 245 ? -5.281 -10.227 4.73 1 94.5 245 SER B N 1
ATOM 4330 C CA . SER B 1 245 ? -4.688 -9 5.25 1 94.5 245 SER B CA 1
ATOM 4331 C C . SER B 1 245 ? -5.23 -8.664 6.633 1 94.5 245 SER B C 1
ATOM 4333 O O . SER B 1 245 ? -4.977 -7.578 7.16 1 94.5 245 SER B O 1
ATOM 4335 N N . MET B 1 246 ? -5.945 -9.523 7.258 1 93.69 246 MET B N 1
ATOM 4336 C CA . MET B 1 246 ? -6.496 -9.312 8.594 1 93.69 246 MET B CA 1
ATOM 4337 C C . MET B 1 246 ? -5.391 -9.32 9.641 1 93.69 246 MET B C 1
ATOM 4339 O O . MET B 1 246 ? -4.363 -9.977 9.469 1 93.69 246 MET B O 1
ATOM 4343 N N . ASN B 1 247 ? -5.547 -8.523 10.664 1 91.19 247 ASN B N 1
ATOM 4344 C CA . ASN B 1 247 ? -4.637 -8.547 11.797 1 91.19 247 ASN B CA 1
ATOM 4345 C C . ASN B 1 247 ? -5.391 -8.516 13.125 1 91.19 247 ASN B C 1
ATOM 4347 O O . ASN B 1 247 ? -6.621 -8.477 13.141 1 91.19 247 ASN B O 1
ATOM 4351 N N . GLN B 1 248 ? -4.668 -8.484 14.234 1 91.56 248 GLN B N 1
ATOM 4352 C CA . GLN B 1 248 ? -5.25 -8.68 15.562 1 91.56 248 GLN B CA 1
ATOM 4353 C C . GLN B 1 248 ? -6.031 -7.445 16 1 91.56 248 GLN B C 1
ATOM 4355 O O . GLN B 1 248 ? -6.855 -7.52 16.922 1 91.56 248 GLN B O 1
ATOM 4360 N N . LYS B 1 249 ? -5.777 -6.344 15.445 1 94.25 249 LYS B N 1
ATOM 4361 C CA . LYS B 1 249 ? -6.43 -5.113 15.875 1 94.25 249 LYS B CA 1
ATOM 4362 C C . LYS B 1 249 ? -7.777 -4.934 15.188 1 94.25 249 LYS B C 1
ATOM 4364 O O . LYS B 1 249 ? -8.586 -4.102 15.602 1 94.25 249 LYS B O 1
ATOM 4369 N N . LEU B 1 250 ? -7.992 -5.695 14.164 1 96.44 250 LEU B N 1
ATOM 4370 C CA . LEU B 1 250 ? -9.211 -5.559 13.375 1 96.44 250 LEU B CA 1
ATOM 4371 C C . LEU B 1 250 ? -10.148 -6.738 13.609 1 96.44 250 LEU B C 1
ATOM 4373 O O . LEU B 1 250 ? -9.695 -7.844 13.922 1 96.44 250 LEU B O 1
ATOM 4377 N N . GLN B 1 251 ? -11.422 -6.477 13.492 1 96.62 251 GLN B N 1
ATOM 4378 C CA . GLN B 1 251 ? -12.445 -7.496 13.695 1 96.62 251 GLN B CA 1
ATOM 4379 C C . GLN B 1 251 ? -13.438 -7.52 12.539 1 96.62 251 GLN B C 1
ATOM 4381 O O . GLN B 1 251 ? -13.844 -6.469 12.039 1 96.62 251 GLN B O 1
ATOM 4386 N N . LYS B 1 252 ? -13.766 -8.75 12.18 1 95.69 252 LYS B N 1
ATOM 4387 C CA . LYS B 1 252 ? -14.766 -8.961 11.133 1 95.69 252 LYS B CA 1
ATOM 4388 C C . LYS B 1 252 ? -16.156 -8.57 11.617 1 95.69 252 LYS B C 1
ATOM 4390 O O . LYS B 1 252 ? -16.547 -8.891 12.75 1 95.69 252 LYS B O 1
ATOM 4395 N N . ILE B 1 253 ? -16.844 -7.824 10.789 1 94.94 253 ILE B N 1
ATOM 4396 C CA . ILE B 1 253 ? -18.25 -7.523 11.047 1 94.94 253 ILE B CA 1
ATOM 4397 C C . ILE B 1 253 ? -19.141 -8.617 10.445 1 94.94 253 ILE B C 1
ATOM 4399 O O . ILE B 1 253 ? -19.203 -8.781 9.227 1 94.94 253 ILE B O 1
ATOM 4403 N N . ASN B 1 254 ? -19.766 -9.289 11.273 1 90.5 254 ASN B N 1
ATOM 4404 C CA . ASN B 1 254 ? -20.609 -10.383 10.812 1 90.5 254 ASN B CA 1
ATOM 4405 C C . ASN B 1 254 ? -22.047 -9.93 10.578 1 90.5 254 ASN B C 1
ATOM 4407 O O . ASN B 1 254 ? -22.703 -9.414 11.492 1 90.5 254 ASN B O 1
ATOM 4411 N N . PHE B 1 255 ? -22.469 -9.898 9.406 1 80.44 255 PHE B N 1
ATOM 4412 C CA . PHE B 1 255 ? -23.891 -9.703 9.172 1 80.44 255 PHE B CA 1
ATOM 4413 C C . PHE B 1 255 ? -24.422 -10.719 8.164 1 80.44 255 PHE B C 1
ATOM 4415 O O . PHE B 1 255 ? -23.641 -11.344 7.441 1 80.44 255 PHE B O 1
ATOM 4422 N N . GLU B 1 256 ? -25.641 -10.945 8.211 1 79.31 256 GLU B N 1
ATOM 4423 C CA . GLU B 1 256 ? -26.297 -12.016 7.465 1 79.31 256 GLU B CA 1
ATOM 4424 C C . GLU B 1 256 ? -26.094 -11.836 5.965 1 79.31 256 GLU B C 1
ATOM 4426 O O . GLU B 1 256 ? -26.156 -10.719 5.453 1 79.31 256 GLU B O 1
ATOM 4431 N N . ASP B 1 257 ? -25.734 -12.773 5.223 1 82.25 257 ASP B N 1
ATOM 4432 C CA . ASP B 1 257 ? -25.734 -12.914 3.77 1 82.25 257 ASP B CA 1
ATOM 4433 C C . ASP B 1 257 ? -24.516 -12.25 3.15 1 82.25 257 ASP B C 1
ATOM 4435 O O . ASP B 1 257 ? -24.484 -11.969 1.949 1 82.25 257 ASP B O 1
ATOM 4439 N N . TRP B 1 258 ? -23.609 -11.867 4.059 1 88.19 258 TRP B N 1
ATOM 4440 C CA . TRP B 1 258 ? -22.391 -11.352 3.441 1 88.19 258 TRP B CA 1
ATOM 4441 C C . TRP B 1 258 ? -21.469 -12.492 3.023 1 88.19 258 TRP B C 1
ATOM 4443 O O . TRP B 1 258 ? -21 -13.258 3.869 1 88.19 258 TRP B O 1
ATOM 4453 N N . ASN B 1 259 ? -21.328 -12.68 1.8 1 89.12 259 ASN B N 1
ATOM 4454 C CA . ASN B 1 259 ? -20.359 -13.609 1.221 1 89.12 259 ASN B CA 1
ATOM 4455 C C . ASN B 1 259 ? -19.781 -13.078 -0.087 1 89.12 259 ASN B C 1
ATOM 4457 O O . ASN B 1 259 ? -20.422 -13.188 -1.14 1 89.12 259 ASN B O 1
ATOM 4461 N N . VAL B 1 260 ? -18.656 -12.445 0.059 1 92.94 260 VAL B N 1
ATOM 4462 C CA . VAL B 1 260 ? -17.969 -11.953 -1.123 1 92.94 260 VAL B CA 1
ATOM 4463 C C . VAL B 1 260 ? -16.672 -12.742 -1.331 1 92.94 260 VAL B C 1
ATOM 4465 O O . VAL B 1 260 ? -15.781 -12.719 -0.482 1 92.94 260 VAL B O 1
ATOM 4468 N N . GLU B 1 261 ? -16.672 -13.414 -2.449 1 92.62 261 GLU B N 1
ATOM 4469 C CA . GLU B 1 261 ? -15.5 -14.227 -2.781 1 92.62 261 GLU B CA 1
ATOM 4470 C C . GLU B 1 261 ? -14.852 -13.758 -4.082 1 92.62 261 GLU B C 1
ATOM 4472 O O . GLU B 1 261 ? -15.539 -13.242 -4.969 1 92.62 261 GLU B O 1
ATOM 4477 N N . ARG B 1 262 ? -13.562 -13.859 -4.098 1 93.06 262 ARG B N 1
ATOM 4478 C CA . ARG B 1 262 ? -12.82 -13.656 -5.344 1 93.06 262 ARG B CA 1
ATOM 4479 C C . ARG B 1 262 ? -11.734 -14.711 -5.508 1 93.06 262 ARG B C 1
ATOM 4481 O O . ARG B 1 262 ? -11.305 -15.328 -4.527 1 93.06 262 ARG B O 1
ATOM 4488 N N . LYS B 1 263 ? -11.445 -14.938 -6.738 1 93.94 263 LYS B N 1
ATOM 4489 C CA . LYS B 1 263 ? -10.406 -15.914 -7.055 1 93.94 263 LYS B CA 1
ATOM 4490 C C . LYS B 1 263 ? -9.242 -15.266 -7.801 1 93.94 263 LYS B C 1
ATOM 4492 O O . LYS B 1 263 ? -9.453 -14.383 -8.633 1 93.94 263 LYS B O 1
ATOM 4497 N N . PHE B 1 264 ? -8.055 -15.734 -7.469 1 95.62 264 PHE B N 1
ATOM 4498 C CA . PHE B 1 264 ? -6.852 -15.289 -8.156 1 95.62 264 PHE B CA 1
ATOM 4499 C C . PHE B 1 264 ? -6.406 -16.312 -9.195 1 95.62 264 PHE B C 1
ATOM 4501 O O . PHE B 1 264 ? -6.465 -17.516 -8.945 1 95.62 264 PHE B O 1
ATOM 4508 N N . TYR B 1 265 ? -5.918 -15.781 -10.289 1 95.94 265 TYR B N 1
ATOM 4509 C CA . TYR B 1 265 ? -5.496 -16.641 -11.391 1 95.94 265 TYR B CA 1
ATOM 4510 C C . TYR B 1 265 ? -4.086 -16.281 -11.852 1 95.94 265 TYR B C 1
ATOM 4512 O O . TYR B 1 265 ? -3.725 -15.102 -11.906 1 95.94 265 TYR B O 1
ATOM 4520 N N . LEU B 1 266 ? -3.305 -17.328 -12.148 1 96.5 266 LEU B N 1
ATOM 4521 C CA . LEU B 1 266 ? -2.059 -17.156 -12.891 1 96.5 266 LEU B CA 1
ATOM 4522 C C . LEU B 1 266 ? -2.324 -17.062 -14.383 1 96.5 266 LEU B C 1
ATOM 4524 O O . LEU B 1 266 ? -2.938 -17.953 -14.969 1 96.5 266 LEU B O 1
ATOM 4528 N N . CYS B 1 267 ? -1.875 -15.969 -14.992 1 96.69 267 CYS B N 1
ATOM 4529 C CA . CYS B 1 267 ? -2.141 -15.734 -16.406 1 96.69 267 CYS B CA 1
ATOM 4530 C C . CYS B 1 267 ? -0.845 -15.492 -17.172 1 96.69 267 CYS B C 1
ATOM 4532 O O . CYS B 1 267 ? -0.034 -14.648 -16.781 1 96.69 267 CYS B O 1
ATOM 4534 N N . TYR B 1 268 ? -0.643 -16.188 -18.188 1 95.19 268 TYR B N 1
ATOM 4535 C CA . TYR B 1 268 ? 0.497 -15.969 -19.078 1 95.19 268 TYR B CA 1
ATOM 4536 C C . TYR B 1 268 ? 0.15 -16.328 -20.516 1 95.19 268 TYR B C 1
ATOM 4538 O O . TYR B 1 268 ? -0.824 -17.047 -20.766 1 95.19 268 TYR B O 1
ATOM 4546 N N . ARG B 1 269 ? 0.896 -15.789 -21.406 1 93.19 269 ARG B N 1
ATOM 4547 C CA . ARG B 1 269 ? 0.583 -15.953 -22.828 1 93.19 269 ARG B CA 1
ATOM 4548 C C . ARG B 1 269 ? 0.706 -17.422 -23.25 1 93.19 269 ARG B C 1
ATOM 4550 O O . ARG B 1 269 ? 1.632 -18.109 -22.828 1 93.19 269 ARG B O 1
ATOM 4557 N N . LYS B 1 270 ? -0.193 -17.922 -24.094 1 87.94 270 LYS B N 1
ATOM 4558 C CA . LYS B 1 270 ? -0.197 -19.297 -24.578 1 87.94 270 LYS B CA 1
ATOM 4559 C C . LYS B 1 270 ? 1.066 -19.609 -25.375 1 87.94 270 LYS B C 1
ATOM 4561 O O . LYS B 1 270 ? 1.581 -20.734 -25.328 1 87.94 270 LYS B O 1
ATOM 4566 N N . LYS B 1 271 ? 1.604 -18.688 -26.125 1 80.88 271 LYS B N 1
ATOM 4567 C CA . LYS B 1 271 ? 2.783 -18.906 -26.953 1 80.88 271 LYS B CA 1
ATOM 4568 C C . LYS B 1 271 ? 4.062 -18.812 -26.125 1 80.88 271 LYS B C 1
ATOM 4570 O O . LYS B 1 271 ? 5.164 -18.797 -26.688 1 80.88 271 LYS B O 1
ATOM 4575 N N . SER B 1 272 ? 3.854 -18.828 -24.844 1 79.75 272 SER B N 1
ATOM 4576 C CA . SER B 1 272 ? 5.039 -18.719 -24 1 79.75 272 SER B CA 1
ATOM 4577 C C . SER B 1 272 ? 5.785 -20.062 -23.922 1 79.75 272 SER B C 1
ATOM 4579 O O . SER B 1 272 ? 5.219 -21.109 -24.219 1 79.75 272 SER B O 1
ATOM 4581 N N . GLY B 1 273 ? 7.062 -20.094 -23.672 1 75.44 273 GLY B N 1
ATOM 4582 C CA . GLY B 1 273 ? 7.898 -21.281 -23.578 1 75.44 273 GLY B CA 1
ATOM 4583 C C . GLY B 1 273 ? 7.609 -22.109 -22.328 1 75.44 273 GLY B C 1
ATOM 4584 O O . GLY B 1 273 ? 6.812 -21.703 -21.484 1 75.44 273 GLY B O 1
ATOM 4585 N N . PRO B 1 274 ? 8.141 -23.25 -22.266 1 79.69 274 PRO B N 1
ATOM 4586 C CA . PRO B 1 274 ? 7.895 -24.188 -21.156 1 79.69 274 PRO B CA 1
ATOM 4587 C C . PRO B 1 274 ? 8.312 -23.625 -19.797 1 79.69 274 PRO B C 1
ATOM 4589 O O . PRO B 1 274 ? 7.793 -24.047 -18.766 1 79.69 274 PRO B O 1
ATOM 4592 N N . GLY B 1 275 ? 9.195 -22.672 -19.844 1 84.94 275 GLY B N 1
ATOM 4593 C CA . GLY B 1 275 ? 9.648 -22.062 -18.594 1 84.94 275 GLY B CA 1
ATOM 4594 C C . GLY B 1 275 ? 8.531 -21.453 -17.781 1 84.94 275 GLY B C 1
ATOM 4595 O O . GLY B 1 275 ? 8.492 -21.594 -16.562 1 84.94 275 GLY B O 1
ATOM 4596 N N . LEU B 1 276 ? 7.559 -20.859 -18.422 1 89.88 276 LEU B N 1
ATOM 4597 C CA . LEU B 1 276 ? 6.461 -20.203 -17.734 1 89.88 276 LEU B CA 1
ATOM 4598 C C . LEU B 1 276 ? 5.48 -21.219 -17.172 1 89.88 276 LEU B C 1
ATOM 4600 O O . LEU B 1 276 ? 4.895 -21.016 -16.109 1 89.88 276 LEU B O 1
ATOM 4604 N N . THR B 1 277 ? 5.34 -22.281 -17.906 1 87.69 277 THR B N 1
ATOM 4605 C CA . THR B 1 277 ? 4.5 -23.375 -17.406 1 87.69 277 THR B CA 1
ATOM 4606 C C . THR B 1 277 ? 5.094 -23.969 -16.125 1 87.69 277 THR B C 1
ATOM 4608 O O . THR B 1 277 ? 4.375 -24.203 -15.156 1 87.69 277 THR B O 1
ATOM 4611 N N . MET B 1 278 ? 6.355 -24.094 -16.188 1 87.25 278 MET B N 1
ATOM 4612 C CA . MET B 1 278 ? 7.047 -24.641 -15.023 1 87.25 278 MET B CA 1
ATOM 4613 C C . MET B 1 278 ? 6.957 -23.672 -13.852 1 87.25 278 MET B C 1
ATOM 4615 O O . MET B 1 278 ? 6.777 -24.094 -12.703 1 87.25 278 MET B O 1
ATOM 4619 N N . LEU B 1 279 ? 7.113 -22.391 -14.148 1 92 279 LEU B N 1
ATOM 4620 C CA . LEU B 1 279 ? 7.004 -21.391 -13.094 1 92 279 LEU B CA 1
ATOM 4621 C C . LEU B 1 279 ? 5.609 -21.391 -12.484 1 92 279 LEU B C 1
ATOM 4623 O O . LEU B 1 279 ? 5.465 -21.344 -11.258 1 92 279 LEU B O 1
ATOM 4627 N N . ALA B 1 280 ? 4.609 -21.438 -13.32 1 93.06 280 ALA B N 1
ATOM 4628 C CA . ALA B 1 280 ? 3.23 -21.469 -12.844 1 93.06 280 ALA B CA 1
ATOM 4629 C C . ALA B 1 280 ? 2.986 -22.672 -11.938 1 93.06 280 ALA B C 1
ATOM 4631 O O . ALA B 1 280 ? 2.359 -22.547 -10.883 1 93.06 280 ALA B O 1
ATOM 4632 N N . GLU B 1 281 ? 3.504 -23.734 -12.328 1 88.44 281 GLU B N 1
ATOM 4633 C CA . GLU B 1 281 ? 3.355 -24.953 -11.539 1 88.44 281 GLU B CA 1
ATOM 4634 C C . GLU B 1 281 ? 4.066 -24.828 -10.195 1 88.44 281 GLU B C 1
ATOM 4636 O O . GLU B 1 281 ? 3.551 -25.297 -9.172 1 88.44 281 GLU B O 1
ATOM 4641 N N . GLU B 1 282 ? 5.227 -24.281 -10.242 1 90.75 282 GLU B N 1
ATOM 4642 C CA . GLU B 1 282 ? 5.984 -24.078 -9.016 1 90.75 282 GLU B CA 1
ATOM 4643 C C . GLU B 1 282 ? 5.234 -23.172 -8.047 1 90.75 282 GLU B C 1
ATOM 4645 O O . GLU B 1 282 ? 5.23 -23.406 -6.84 1 90.75 282 GLU B O 1
ATOM 4650 N N . ILE B 1 283 ? 4.641 -22.109 -8.578 1 93.81 283 ILE B N 1
ATOM 4651 C CA . ILE B 1 283 ? 3.861 -21.188 -7.754 1 93.81 283 ILE B CA 1
ATOM 4652 C C . ILE B 1 283 ? 2.664 -21.922 -7.152 1 93.81 283 ILE B C 1
ATOM 4654 O O . ILE B 1 283 ? 2.367 -21.766 -5.965 1 93.81 283 ILE B O 1
ATOM 4658 N N . LEU B 1 284 ? 2.043 -22.734 -7.93 1 90.94 284 LEU B N 1
ATOM 4659 C CA . LEU B 1 284 ? 0.888 -23.5 -7.461 1 90.94 284 LEU B CA 1
ATOM 4660 C C . LEU B 1 284 ? 1.279 -24.438 -6.324 1 90.94 284 LEU B C 1
ATOM 4662 O O . LEU B 1 284 ? 0.596 -24.484 -5.301 1 90.94 284 LEU B O 1
ATOM 4666 N N . ARG B 1 285 ? 2.336 -25.078 -6.484 1 88.12 285 ARG B N 1
ATOM 4667 C CA . ARG B 1 285 ? 2.82 -26 -5.477 1 88.12 285 ARG B CA 1
ATOM 4668 C C . ARG B 1 285 ? 3.172 -25.281 -4.184 1 88.12 285 ARG B C 1
ATOM 4670 O O . ARG B 1 285 ? 2.816 -25.734 -3.094 1 88.12 285 ARG B O 1
ATOM 4677 N N . SER B 1 286 ? 3.902 -24.234 -4.332 1 90.62 286 SER B N 1
ATOM 4678 C CA . SER B 1 286 ? 4.324 -23.469 -3.166 1 90.62 286 SER B CA 1
ATOM 4679 C C . SER B 1 286 ? 3.131 -22.859 -2.439 1 90.62 286 SER B C 1
ATOM 4681 O O . SER B 1 286 ? 3.154 -22.703 -1.218 1 90.62 286 SER B O 1
ATOM 4683 N N . THR B 1 287 ? 2.164 -22.469 -3.203 1 90.5 287 THR B N 1
ATOM 4684 C CA . THR B 1 287 ? 0.954 -21.922 -2.607 1 90.5 287 THR B CA 1
ATOM 4685 C C . THR B 1 287 ? 0.24 -22.969 -1.755 1 90.5 287 THR B C 1
ATOM 4687 O O . THR B 1 287 ? -0.263 -22.656 -0.673 1 90.5 287 THR B O 1
ATOM 4690 N N . GLU B 1 288 ? 0.182 -24.125 -2.174 1 85.94 288 GLU B N 1
ATOM 4691 C CA . GLU B 1 288 ? -0.442 -25.203 -1.422 1 85.94 288 GLU B CA 1
ATOM 4692 C C . GLU B 1 288 ? 0.292 -25.469 -0.107 1 85.94 288 GLU B C 1
ATOM 4694 O O . GLU B 1 288 ? -0.339 -25.688 0.926 1 85.94 288 GLU B O 1
ATOM 4699 N N . LEU B 1 289 ? 1.538 -25.406 -0.213 1 82.5 289 LEU B N 1
ATOM 4700 C CA . LEU B 1 289 ? 2.346 -25.578 0.991 1 82.5 289 LEU B CA 1
ATOM 4701 C C . LEU B 1 289 ? 2.105 -24.422 1.967 1 82.5 289 LEU B C 1
ATOM 4703 O O . LEU B 1 289 ? 2.008 -24.641 3.176 1 82.5 289 LEU B O 1
ATOM 4707 N N . TRP B 1 290 ? 2.082 -23.25 1.403 1 86.56 290 TRP B N 1
ATOM 4708 C CA . TRP B 1 290 ? 1.853 -22.047 2.193 1 86.56 290 TRP B CA 1
ATOM 4709 C C . TRP B 1 290 ? 0.499 -22.109 2.893 1 86.56 290 TRP B C 1
ATOM 4711 O O . TRP B 1 290 ? 0.388 -21.766 4.074 1 86.56 290 TRP B O 1
ATOM 4721 N N . LYS B 1 291 ? -0.493 -22.531 2.232 1 84.38 291 LYS B N 1
ATOM 4722 C CA . LYS B 1 291 ? -1.832 -22.656 2.803 1 84.38 291 LYS B CA 1
ATOM 4723 C C . LYS B 1 291 ? -1.849 -23.656 3.961 1 84.38 291 LYS B C 1
ATOM 4725 O O . LYS B 1 291 ? -2.484 -23.406 4.988 1 84.38 291 LYS B O 1
ATOM 4730 N N . SER B 1 292 ? -1.243 -24.672 3.756 1 78.06 292 SER B N 1
ATOM 4731 C CA . SER B 1 292 ? -1.201 -25.719 4.77 1 78.06 292 SER B CA 1
ATOM 4732 C C . SER B 1 292 ? -0.518 -25.234 6.043 1 78.06 292 SER B C 1
ATOM 4734 O O . SER B 1 292 ? -0.958 -25.547 7.148 1 78.06 292 SER B O 1
ATOM 4736 N N . LYS B 1 293 ? 0.484 -24.484 5.926 1 73.75 293 LYS B N 1
ATOM 4737 C CA . LYS B 1 293 ? 1.201 -23.938 7.074 1 73.75 293 LYS B CA 1
ATOM 4738 C C . LYS B 1 293 ? 0.342 -22.922 7.832 1 73.75 293 LYS B C 1
ATOM 4740 O O . LYS B 1 293 ? 0.385 -22.875 9.062 1 73.75 293 LYS B O 1
ATOM 4745 N N . LYS B 1 294 ? -0.377 -22.125 7.117 1 74.31 294 LYS B N 1
ATOM 4746 C CA . LYS B 1 294 ? -1.239 -21.125 7.738 1 74.31 294 LYS B CA 1
ATOM 4747 C C . LYS B 1 294 ? -2.395 -21.781 8.484 1 74.31 294 LYS B C 1
ATOM 4749 O O . LYS B 1 294 ? -2.809 -21.312 9.539 1 74.31 294 LYS B O 1
ATOM 4754 N N . GLU B 1 295 ? -2.916 -22.75 7.914 1 68.06 295 GLU B N 1
ATOM 4755 C CA . GLU B 1 295 ? -4 -23.484 8.562 1 68.06 295 GLU B CA 1
ATOM 4756 C C . GLU B 1 295 ? -3.516 -24.172 9.828 1 68.06 295 GLU B C 1
ATOM 4758 O O . GLU B 1 295 ? -4.238 -24.219 10.828 1 68.06 295 GLU B O 1
ATOM 4763 N N . ASN B 1 296 ? -2.334 -24.547 9.766 1 60.94 296 ASN B N 1
ATOM 4764 C CA . ASN B 1 296 ? -1.77 -25.219 10.93 1 60.94 296 ASN B CA 1
ATOM 4765 C C . ASN B 1 296 ? -1.415 -24.219 12.031 1 60.94 296 ASN B C 1
ATOM 4767 O O . ASN B 1 296 ? -1.515 -24.531 13.219 1 60.94 296 ASN B O 1
ATOM 4771 N N . SER B 1 297 ? -0.953 -23.062 11.695 1 57.94 297 SER B N 1
ATOM 4772 C CA . SER B 1 297 ? -0.621 -22.047 12.688 1 57.94 297 SER B CA 1
ATOM 4773 C C . SER B 1 297 ? -1.877 -21.484 13.344 1 57.94 297 SER B C 1
ATOM 4775 O O . SER B 1 297 ? -1.834 -21.031 14.492 1 57.94 297 SER B O 1
ATOM 4777 N N . SER B 1 298 ? -2.982 -21.328 12.688 1 50.5 298 SER B N 1
ATOM 4778 C CA . SER B 1 298 ? -4.238 -20.891 13.289 1 50.5 298 SER B CA 1
ATOM 4779 C C . SER B 1 298 ? -4.773 -21.922 14.273 1 50.5 298 SER B C 1
ATOM 4781 O O . SER B 1 298 ? -5.609 -21.609 15.117 1 50.5 298 SER B O 1
ATOM 4783 N N . LEU B 1 299 ? -4.383 -23.219 14.078 1 41.59 299 LEU B N 1
ATOM 4784 C CA . LEU B 1 299 ? -4.77 -24.281 15 1 41.59 299 LEU B CA 1
ATOM 4785 C C . LEU B 1 299 ? -3.828 -24.328 16.203 1 41.59 299 LEU B C 1
ATOM 4787 O O . LEU B 1 299 ? -4.133 -24.969 17.203 1 41.59 299 LEU B O 1
ATOM 4791 N N . SER B 1 300 ? -2.707 -23.688 16.125 1 35.88 300 SER B N 1
ATOM 4792 C CA . SER B 1 300 ? -1.878 -23.719 17.312 1 35.88 300 SER B CA 1
ATOM 4793 C C . SER B 1 300 ? -2.062 -22.453 18.156 1 35.88 300 SER B C 1
ATOM 4795 O O . SER B 1 300 ? -2.248 -21.359 17.594 1 35.88 300 SER B O 1
#

InterPro domains:
  IPR000847 LysR, HTH, N-terminal domain [PF00126] (3-62)
  IPR000847 LysR, HTH, N-terminal domain [PR00039] (18-29)
  IPR000847 LysR, HTH, N-terminal domain [PR00039] (29-39)
  IPR000847 LysR, HTH, N-terminal domain [PR00039] (39-50)
  IPR000847 LysR, HTH, N-terminal domain [PS50931] (1-58)
  IPR005119 LysR, substrate-binding [PF03466] (86-272)
  IPR036388 Winged helix-like DNA-binding domain superfamily [G3DSA:1.10.10.10] (1-81)
  IPR036390 Winged helix DNA-binding domain superfamily [SSF46785] (1-82)

Organism: Leptospira biflexa serovar Patoc (strain Patoc 1 / ATCC 23582 / Paris) (NCBI:txid456481)

Solvent-accessible surface area (backbone atoms only — not comparable to full-atom values): 32306 Å² total; per-residue (Å²): 134,56,72,68,45,47,54,52,52,50,39,25,66,72,61,22,23,60,62,59,26,13,61,74,68,74,42,52,47,69,60,49,50,49,44,50,50,51,45,24,61,72,70,70,45,68,39,67,43,71,92,60,94,47,45,42,69,30,76,60,16,52,53,46,47,56,50,39,54,52,48,51,51,48,48,50,48,44,47,51,60,67,42,75,59,74,59,72,52,45,80,47,34,36,23,24,31,67,66,44,45,29,62,48,44,26,62,37,47,38,56,50,47,72,75,28,79,59,41,42,68,31,40,37,55,34,48,60,66,56,24,52,51,30,28,74,71,61,76,25,55,32,18,46,38,66,62,85,81,91,50,90,66,42,42,78,41,80,67,48,80,47,41,52,38,43,31,27,21,68,82,39,72,74,69,74,47,92,76,49,51,75,71,61,53,49,75,34,42,26,39,41,56,37,87,75,34,68,66,42,51,54,50,50,56,52,46,45,72,75,34,81,78,67,65,72,42,68,33,28,32,27,76,40,69,50,28,46,50,36,27,22,65,44,61,68,28,35,34,71,42,50,64,75,71,64,56,89,60,48,35,76,57,73,40,85,89,74,77,45,71,49,41,36,25,46,31,28,47,62,89,53,62,70,65,58,57,51,49,52,49,49,51,46,52,40,44,54,53,51,52,53,51,51,56,50,53,75,72,97,136,56,71,67,46,46,53,52,52,50,39,25,64,71,63,23,22,60,62,58,24,13,60,73,66,73,43,53,47,71,60,49,51,48,45,50,49,52,45,24,60,73,70,71,47,67,39,66,43,72,93,61,94,47,47,40,69,32,78,60,16,52,54,46,47,55,49,38,52,52,47,52,51,50,48,51,47,46,46,49,58,66,42,73,63,73,60,72,54,46,80,46,35,37,23,23,31,68,65,46,46,28,60,48,44,25,61,38,48,39,56,49,48,73,74,27,78,60,42,42,69,31,40,35,55,34,49,63,67,55,23,52,50,30,26,75,71,62,76,25,55,33,18,47,40,65,62,84,80,90,50,90,67,42,41,77,40,81,68,48,79,46,42,52,36,44,30,28,22,69,83,39,74,72,68,75,46,93,75,49,50,77,71,61,54,51,75,34,42,26,39,41,55,36,87,74,35,69,66,42,51,54,49,50,57,52,46,45,71,76,34,82,79,65,65,72,39,70,33,28,32,27,75,40,69,51,28,46,50,35,26,22,64,45,61,68,27,34,33,71,41,50,64,76,71,65,53,91,62,48,34,76,58,74,42,86,89,73,78,47,74,48,41,36,26,48,31,29,48,62,90,54,61,69,65,58,55,52,49,52,48,50,52,47,53,40,46,54,53,50,50,53,52,52,57,50,53,75,72,97

pLDDT: mean 85.85, std 12.18, range [35.5, 97.44]